Protein AF-A0AAV6VR42-F1 (afdb_monomer)

Mean predicted aligned error: 14.3 Å

Radius of gyration: 30.58 Å; Cα contacts (8 Å, |Δi|>4): 636; chains: 1; bounding box: 62×75×99 Å

pLDDT: mean 70.27, std 22.72, range [20.41, 97.19]

Structure (mmCIF, N/CA/C/O backbone):
data_AF-A0AAV6VR42-F1
#
_entry.id   AF-A0AAV6VR42-F1
#
loop_
_atom_site.group_PDB
_atom_site.id
_atom_site.type_symbol
_atom_site.label_atom_id
_atom_site.label_alt_id
_atom_site.label_comp_id
_atom_site.label_asym_id
_atom_site.label_entity_id
_atom_site.label_seq_id
_atom_site.pdbx_PDB_ins_code
_atom_site.Cartn_x
_atom_site.Cartn_y
_atom_site.Cartn_z
_atom_site.occupancy
_atom_site.B_iso_or_equiv
_atom_site.auth_seq_id
_atom_site.auth_comp_id
_atom_site.auth_asym_id
_atom_site.auth_atom_id
_atom_site.pdbx_PDB_model_num
ATOM 1 N N . MET A 1 1 ? 15.532 23.420 8.976 1.00 22.08 1 MET A N 1
ATOM 2 C CA . MET A 1 1 ? 14.669 24.475 8.404 1.00 22.08 1 MET A CA 1
ATOM 3 C C . MET A 1 1 ? 15.056 24.595 6.945 1.00 22.08 1 MET A C 1
ATOM 5 O O . MET A 1 1 ? 16.192 24.947 6.668 1.00 22.08 1 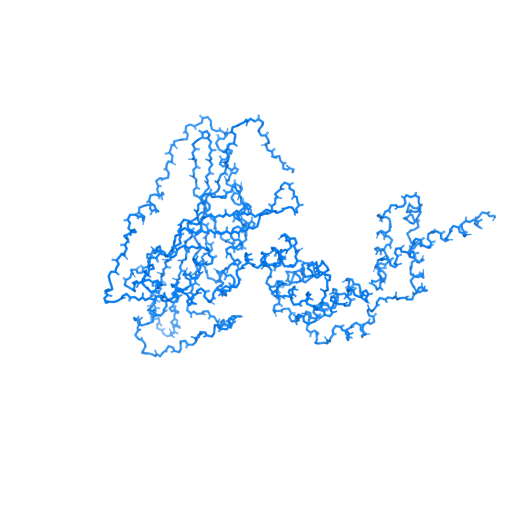MET A O 1
ATOM 9 N N . PHE A 1 2 ? 14.175 24.161 6.049 1.00 21.91 2 PHE A N 1
ATOM 10 C CA . PHE A 1 2 ? 14.411 24.140 4.610 1.00 21.91 2 PHE A CA 1
ATOM 11 C C . PHE A 1 2 ? 14.409 25.571 4.070 1.00 21.91 2 PHE A C 1
ATOM 13 O O . PHE A 1 2 ? 13.384 26.247 4.121 1.00 21.91 2 PHE A O 1
ATOM 20 N N . THR A 1 3 ? 15.538 26.043 3.555 1.00 20.41 3 THR A N 1
ATOM 21 C CA . THR A 1 3 ? 15.575 27.235 2.709 1.00 20.41 3 THR A CA 1
ATOM 22 C C . THR A 1 3 ? 15.358 26.796 1.273 1.00 20.41 3 THR A C 1
ATOM 24 O O . THR A 1 3 ? 16.278 26.413 0.557 1.00 20.41 3 THR A O 1
ATOM 27 N N . CYS A 1 4 ? 14.096 26.865 0.857 1.00 23.91 4 CYS A N 1
ATOM 28 C CA . CYS A 1 4 ? 13.748 27.007 -0.544 1.00 23.91 4 CYS A CA 1
ATOM 29 C C . CYS A 1 4 ? 14.442 28.286 -1.033 1.00 23.91 4 CYS A C 1
ATOM 31 O O . CYS A 1 4 ? 14.048 29.388 -0.641 1.00 23.91 4 CYS A O 1
ATOM 33 N N . ILE A 1 5 ? 15.506 28.166 -1.829 1.00 24.94 5 ILE A N 1
ATOM 34 C CA . ILE A 1 5 ? 16.073 29.325 -2.520 1.00 24.94 5 ILE A CA 1
ATOM 35 C C . ILE A 1 5 ? 15.048 29.717 -3.586 1.00 24.94 5 ILE A C 1
ATOM 37 O O . ILE A 1 5 ? 15.054 29.214 -4.705 1.00 24.94 5 ILE A O 1
ATOM 41 N N . LYS A 1 6 ? 14.121 30.604 -3.212 1.00 26.22 6 LYS A N 1
ATOM 42 C CA . LYS A 1 6 ? 13.418 31.454 -4.170 1.00 26.22 6 LYS A CA 1
ATOM 43 C C . LYS A 1 6 ? 14.480 32.349 -4.803 1.00 26.22 6 LYS A C 1
ATOM 45 O O . LYS A 1 6 ? 14.818 33.380 -4.227 1.00 26.22 6 LYS A O 1
ATOM 50 N N . SER A 1 7 ? 15.008 31.972 -5.967 1.00 25.03 7 SER A N 1
ATOM 51 C CA . SER A 1 7 ? 15.636 32.963 -6.834 1.00 25.03 7 SER A CA 1
ATOM 52 C C . SER A 1 7 ? 14.513 33.737 -7.522 1.00 25.03 7 SER A C 1
ATOM 54 O O . SER A 1 7 ? 13.727 33.237 -8.327 1.00 25.03 7 SER A O 1
ATOM 56 N N . THR A 1 8 ? 14.371 34.983 -7.099 1.00 24.19 8 THR A N 1
ATOM 57 C CA . THR A 1 8 ? 13.560 36.003 -7.748 1.00 24.19 8 THR A CA 1
ATOM 58 C C . THR A 1 8 ? 14.242 36.414 -9.046 1.00 24.19 8 THR A C 1
ATOM 60 O O . THR A 1 8 ? 14.829 37.480 -9.101 1.00 24.19 8 THR A O 1
ATOM 63 N N . GLU A 1 9 ? 14.202 35.580 -10.083 1.00 23.91 9 GLU A N 1
ATOM 64 C CA . GLU A 1 9 ? 14.607 35.973 -11.436 1.00 23.91 9 GLU A CA 1
ATOM 65 C C . GLU A 1 9 ? 13.957 35.050 -12.475 1.00 23.91 9 GLU A C 1
ATOM 67 O O . GLU A 1 9 ? 13.964 33.824 -12.370 1.00 23.91 9 GLU A O 1
ATOM 72 N N . ARG A 1 10 ? 13.320 35.663 -13.476 1.00 25.56 10 ARG A N 1
ATOM 73 C CA . ARG A 1 10 ? 12.327 35.083 -14.399 1.00 25.56 10 ARG A CA 1
ATOM 74 C C . ARG A 1 10 ? 12.845 34.005 -15.379 1.00 25.56 10 ARG A C 1
ATOM 76 O O . ARG A 1 10 ? 12.170 33.759 -16.378 1.00 25.56 10 ARG A O 1
ATOM 83 N N . HIS A 1 11 ? 13.974 33.331 -15.137 1.00 24.89 11 HIS A N 1
ATOM 84 C CA . HIS A 1 11 ? 14.598 32.410 -16.111 1.00 24.89 11 HIS A CA 1
ATOM 85 C C . HIS A 1 11 ? 15.021 31.012 -15.603 1.00 24.89 11 HIS A C 1
ATOM 87 O O . HIS A 1 11 ? 15.599 30.252 -16.375 1.00 24.89 11 HIS A O 1
ATOM 93 N N . CYS A 1 12 ? 14.671 30.584 -14.385 1.00 25.98 12 CYS A N 1
ATOM 94 C CA . CYS A 1 12 ? 14.913 29.193 -13.956 1.00 25.98 12 CYS A CA 1
ATOM 95 C C . CYS A 1 12 ? 13.842 28.227 -14.504 1.00 25.98 12 CYS A C 1
ATOM 97 O O . CYS A 1 12 ? 12.857 27.917 -13.831 1.00 25.98 12 CYS A O 1
ATOM 99 N N . ARG A 1 13 ? 14.012 27.762 -15.748 1.00 28.38 13 ARG A N 1
ATOM 100 C CA . ARG A 1 13 ? 13.203 26.682 -16.335 1.00 28.38 13 ARG A CA 1
ATOM 101 C C . ARG A 1 13 ? 13.806 25.315 -15.983 1.00 28.38 13 ARG A C 1
ATOM 103 O O . ARG A 1 13 ? 14.855 24.961 -16.497 1.00 28.38 13 ARG A O 1
ATOM 110 N N . SER A 1 14 ? 13.073 24.597 -15.125 1.00 30.45 14 SER A N 1
ATOM 111 C CA . SER A 1 14 ? 12.947 23.131 -15.007 1.00 30.45 14 SER A CA 1
ATOM 112 C C . SER A 1 14 ? 14.218 22.277 -14.854 1.00 30.45 14 SER A C 1
ATOM 114 O O . SER A 1 14 ? 14.965 22.052 -15.798 1.00 30.45 14 SER A O 1
ATOM 116 N N . TRP A 1 15 ? 14.368 21.713 -13.655 1.00 35.78 15 TRP A N 1
ATOM 117 C CA . TRP A 1 15 ? 15.291 20.632 -13.302 1.00 35.78 15 TRP A CA 1
ATOM 118 C C . TRP A 1 15 ? 14.622 19.285 -13.625 1.00 35.78 15 TRP A C 1
ATOM 120 O O . TRP A 1 15 ? 13.440 19.132 -13.307 1.00 35.78 15 TRP A O 1
ATOM 130 N N . TYR A 1 16 ? 15.339 18.338 -14.240 1.00 35.00 16 TYR A N 1
ATOM 131 C CA . TYR A 1 16 ? 14.797 17.028 -14.627 1.00 35.00 16 TYR A CA 1
ATOM 132 C C . TYR A 1 16 ? 15.715 15.889 -14.160 1.00 35.00 16 TYR A C 1
ATOM 134 O O . TYR A 1 16 ? 16.896 15.853 -14.476 1.00 35.00 16 TYR A O 1
ATOM 142 N N . CYS A 1 17 ? 15.164 14.933 -13.427 1.00 31.47 17 CYS A N 1
ATOM 143 C CA . CYS A 1 17 ? 15.765 13.648 -13.109 1.00 31.47 17 CYS A CA 1
ATOM 144 C C . CYS A 1 17 ? 15.428 12.650 -14.232 1.00 31.47 17 CYS A C 1
ATOM 146 O O . CYS A 1 17 ? 14.258 12.442 -14.551 1.00 31.47 17 CYS A O 1
ATOM 148 N N . ASN A 1 18 ? 16.441 12.016 -14.831 1.00 33.03 18 ASN A N 1
ATOM 149 C CA . ASN A 1 18 ? 16.253 10.933 -15.794 1.00 33.03 18 ASN A CA 1
ATOM 150 C C . ASN A 1 18 ? 16.586 9.590 -15.133 1.00 33.03 18 ASN A C 1
ATOM 152 O O . ASN A 1 18 ? 17.655 9.004 -15.303 1.00 33.03 18 ASN A O 1
ATOM 156 N N . ALA A 1 19 ? 15.669 9.090 -14.316 1.00 31.08 19 ALA A N 1
ATOM 157 C CA . ALA A 1 19 ? 15.825 7.759 -13.759 1.00 31.08 19 ALA A CA 1
ATOM 158 C C . ALA A 1 19 ? 15.628 6.709 -14.869 1.00 31.08 19 ALA A C 1
ATOM 160 O O . ALA A 1 19 ? 14.504 6.421 -15.269 1.00 31.08 19 ALA A O 1
ATOM 161 N N . ARG A 1 20 ? 16.715 6.133 -15.394 1.00 33.69 20 ARG A N 1
ATOM 162 C CA . ARG A 1 20 ? 16.640 4.968 -16.286 1.00 33.69 20 ARG A CA 1
ATOM 163 C C . ARG A 1 20 ? 16.769 3.709 -15.452 1.00 33.69 20 ARG A C 1
ATOM 165 O O . ARG A 1 20 ? 17.870 3.342 -15.083 1.00 33.69 20 ARG A O 1
ATOM 172 N N . PHE A 1 21 ? 15.658 3.041 -15.179 1.00 33.59 21 PHE A N 1
ATOM 173 C CA . PHE A 1 21 ? 15.623 1.917 -14.252 1.00 33.59 21 PHE A CA 1
ATOM 174 C C . PHE A 1 21 ? 16.080 0.610 -14.912 1.00 33.59 21 PHE A C 1
ATOM 176 O O . PHE A 1 21 ? 15.644 0.229 -15.998 1.00 33.59 21 PHE A O 1
ATOM 183 N N . PHE A 1 22 ? 16.919 -0.143 -14.210 1.00 32.97 22 PHE A N 1
ATOM 184 C CA . PHE A 1 22 ? 17.389 -1.460 -14.640 1.00 32.97 22 PHE A CA 1
ATOM 185 C C . PHE A 1 22 ? 16.984 -2.499 -13.601 1.00 32.97 22 PHE A C 1
ATOM 187 O O . PHE A 1 22 ? 17.795 -2.957 -12.815 1.00 32.97 22 PHE A O 1
ATOM 194 N N . THR A 1 23 ? 15.709 -2.864 -13.549 1.00 30.91 23 THR A N 1
ATOM 195 C CA . THR A 1 23 ? 15.240 -3.840 -12.559 1.00 30.91 23 THR A CA 1
ATOM 196 C C . THR A 1 23 ? 15.335 -5.257 -13.109 1.00 30.91 23 THR A C 1
ATOM 198 O O . THR A 1 23 ? 14.444 -5.727 -13.822 1.00 30.91 23 THR A O 1
ATOM 201 N N . SER A 1 24 ? 16.393 -5.976 -12.758 1.00 31.09 24 SER A N 1
ATOM 202 C CA . SER A 1 24 ? 16.492 -7.384 -13.105 1.00 31.09 24 SER A CA 1
ATOM 203 C C . SER A 1 24 ? 15.544 -8.254 -12.286 1.00 31.09 24 SER A C 1
ATOM 205 O O . SER A 1 24 ? 15.776 -8.464 -11.101 1.00 31.09 24 SER A O 1
ATOM 207 N N . TYR A 1 25 ? 14.491 -8.782 -12.916 1.00 36.62 25 TYR A N 1
ATOM 208 C CA . TYR A 1 25 ? 13.585 -9.736 -12.275 1.00 36.62 25 TYR A CA 1
ATOM 209 C C . TYR A 1 25 ? 14.102 -11.148 -12.430 1.00 36.62 25 TYR A C 1
ATOM 211 O O . TYR A 1 25 ? 13.883 -11.782 -13.465 1.00 36.62 25 TYR A O 1
ATOM 219 N N . VAL A 1 26 ? 14.696 -11.674 -11.365 1.00 36.19 26 VAL A N 1
ATOM 220 C CA . VAL A 1 26 ? 15.079 -13.077 -11.341 1.00 36.19 26 VAL A CA 1
ATOM 221 C C . VAL A 1 26 ? 13.835 -13.953 -11.287 1.00 36.19 26 VAL A C 1
ATOM 223 O O . VAL A 1 26 ? 13.264 -14.242 -10.239 1.00 36.19 26 VAL A O 1
ATOM 226 N N . LEU A 1 27 ? 13.419 -14.418 -12.453 1.00 39.59 27 LEU A N 1
ATOM 227 C CA . LEU A 1 27 ? 12.427 -15.464 -12.574 1.00 39.59 27 LEU A CA 1
ATOM 228 C C . LEU A 1 27 ? 13.140 -16.811 -12.365 1.00 39.59 27 LEU A C 1
ATOM 230 O O . LEU A 1 27 ? 13.602 -17.421 -13.317 1.00 39.59 27 LEU A O 1
ATOM 234 N N . SER A 1 28 ? 13.289 -17.266 -11.121 1.00 37.50 28 SER A N 1
ATOM 235 C CA . SER A 1 28 ? 13.931 -18.561 -10.837 1.00 37.50 28 SER A CA 1
ATOM 236 C C . SER A 1 28 ? 12.969 -19.735 -11.045 1.00 37.50 28 SER A C 1
ATOM 238 O O . SER A 1 28 ? 11.787 -19.659 -10.705 1.00 37.50 28 SER A O 1
ATOM 240 N N . SER A 1 29 ? 13.491 -20.844 -11.571 1.00 38.16 29 SER A N 1
ATOM 241 C CA . SER A 1 29 ? 12.796 -22.133 -11.706 1.00 38.16 29 SER A CA 1
ATOM 242 C C . SER A 1 29 ? 12.469 -22.802 -10.359 1.00 38.16 29 SER A C 1
ATOM 244 O O . SER A 1 29 ? 11.668 -23.734 -10.328 1.00 38.16 29 SER A O 1
ATOM 246 N N . ASP A 1 30 ? 13.051 -22.311 -9.260 1.00 36.12 30 ASP A N 1
ATOM 247 C CA . ASP A 1 30 ? 13.004 -22.910 -7.920 1.00 36.12 30 ASP A CA 1
ATOM 248 C C . ASP A 1 30 ? 12.096 -22.172 -6.916 1.00 36.12 30 ASP A C 1
ATOM 250 O O . ASP A 1 30 ? 12.151 -22.428 -5.710 1.00 36.12 30 ASP A O 1
ATOM 254 N N . ALA A 1 31 ? 11.236 -21.258 -7.373 1.00 31.09 31 ALA A N 1
ATOM 255 C CA . ALA A 1 31 ? 10.305 -20.580 -6.476 1.00 31.09 31 ALA A CA 1
ATOM 256 C C . ALA A 1 31 ? 9.353 -21.601 -5.798 1.00 31.09 31 ALA A C 1
ATOM 258 O O . ALA A 1 31 ? 8.662 -22.352 -6.497 1.00 31.09 31 ALA A O 1
ATOM 259 N N . PRO A 1 32 ? 9.288 -21.658 -4.448 1.00 25.95 32 PRO A N 1
ATOM 260 C CA . PRO A 1 32 ? 8.395 -22.573 -3.745 1.00 25.95 32 PRO A CA 1
ATOM 261 C C . PRO A 1 32 ? 6.956 -22.276 -4.159 1.00 25.95 32 PRO A C 1
ATOM 263 O O . PRO A 1 32 ? 6.614 -21.110 -4.326 1.00 25.95 32 PRO A O 1
ATOM 266 N N . LYS A 1 33 ? 6.148 -23.335 -4.330 1.00 28.25 33 LYS A N 1
ATOM 267 C CA . LYS A 1 33 ? 4.703 -23.320 -4.630 1.00 28.25 33 LYS A CA 1
ATOM 268 C C . LYS A 1 33 ? 4.051 -21.959 -4.343 1.00 28.25 33 LYS A C 1
ATOM 270 O O . LYS A 1 33 ? 3.590 -21.709 -3.233 1.00 28.25 33 LYS A O 1
ATOM 275 N N . PHE A 1 34 ? 3.993 -21.099 -5.354 1.00 30.25 34 PHE A N 1
ATOM 276 C CA . PHE A 1 34 ? 3.115 -19.944 -5.317 1.00 30.25 34 PHE A CA 1
ATOM 277 C C . PHE A 1 34 ? 1.706 -20.472 -5.585 1.00 30.25 34 PHE A C 1
ATOM 279 O O . PHE A 1 34 ? 1.311 -20.692 -6.731 1.00 30.25 34 PHE A O 1
ATOM 286 N N . GLU A 1 35 ? 0.950 -20.735 -4.519 1.00 26.55 35 GLU A N 1
ATOM 287 C CA . GLU A 1 35 ? -0.508 -20.706 -4.609 1.00 26.55 35 GLU A CA 1
ATOM 288 C C . GLU A 1 35 ? -0.898 -19.265 -4.954 1.00 26.55 35 GLU A C 1
ATOM 290 O O . GLU A 1 35 ? -1.000 -18.379 -4.109 1.00 26.55 35 GLU A O 1
ATOM 295 N N . ASN A 1 36 ? -1.002 -19.011 -6.255 1.00 32.31 36 ASN A N 1
ATOM 296 C CA . ASN A 1 36 ? -1.380 -17.725 -6.806 1.00 32.31 36 ASN A CA 1
ATOM 297 C C . ASN A 1 36 ? -2.789 -17.350 -6.331 1.00 32.31 36 ASN A C 1
ATOM 299 O O . ASN A 1 36 ? -3.751 -18.065 -6.617 1.00 32.31 36 ASN A O 1
ATOM 303 N N . ARG A 1 37 ? -2.938 -16.164 -5.724 1.00 28.77 37 ARG A N 1
ATOM 304 C CA . ARG A 1 37 ? -4.239 -15.558 -5.366 1.00 28.77 37 ARG A CA 1
ATOM 305 C C . ARG A 1 37 ? -5.185 -15.331 -6.564 1.00 28.77 37 ARG A C 1
ATOM 307 O O . ARG A 1 37 ? -6.329 -14.942 -6.367 1.00 28.77 37 ARG A O 1
ATOM 314 N N . VAL A 1 38 ? -4.740 -15.593 -7.797 1.00 27.22 38 VAL A N 1
ATOM 315 C CA . VAL A 1 38 ? -5.518 -15.444 -9.045 1.00 27.22 38 VAL A CA 1
ATOM 316 C C . VAL A 1 38 ? -5.803 -16.800 -9.723 1.00 27.22 38 VAL A C 1
ATOM 318 O O . VAL A 1 38 ? -6.138 -16.856 -10.900 1.00 27.22 38 VAL A O 1
ATOM 321 N N . GLY A 1 39 ? -5.676 -17.936 -9.024 1.00 23.72 39 GLY A N 1
ATOM 322 C CA . GLY A 1 39 ? -6.048 -19.237 -9.610 1.00 23.72 39 GLY A CA 1
ATOM 323 C C . GLY A 1 39 ? -5.174 -19.655 -10.802 1.00 23.72 39 GLY A C 1
ATOM 324 O O . GLY A 1 39 ? -5.578 -20.456 -11.641 1.00 23.72 39 GLY A O 1
ATOM 325 N N . LEU A 1 40 ? -3.949 -19.133 -10.875 1.00 26.34 40 LEU A N 1
ATOM 326 C CA . LEU A 1 40 ? -2.899 -19.663 -11.737 1.00 26.34 40 LEU A CA 1
ATOM 327 C C . LEU A 1 40 ? -2.321 -20.919 -11.072 1.00 26.34 40 LEU A C 1
ATOM 329 O O . LEU A 1 40 ? -1.241 -20.882 -10.483 1.00 26.34 40 LEU A O 1
ATOM 333 N N . THR A 1 41 ? -3.030 -22.044 -11.161 1.00 22.17 41 THR A N 1
ATOM 334 C CA . THR A 1 41 ? -2.394 -23.361 -11.033 1.00 22.17 41 THR A CA 1
ATOM 335 C C . THR A 1 41 ? -1.500 -23.562 -12.246 1.00 22.17 41 THR A C 1
ATOM 337 O O . THR A 1 41 ? -1.956 -23.939 -13.324 1.00 22.17 41 THR A O 1
ATOM 340 N N . VAL A 1 42 ? -0.212 -23.286 -12.073 1.00 28.81 42 VAL A N 1
ATOM 341 C CA . VAL A 1 42 ? 0.833 -23.680 -13.014 1.00 28.81 42 VAL A CA 1
ATOM 342 C C . VAL A 1 42 ? 1.641 -24.755 -12.307 1.00 28.81 42 VAL A C 1
ATOM 344 O O . VAL A 1 42 ? 2.127 -24.541 -11.201 1.00 28.81 42 VAL A O 1
ATOM 347 N N . HIS A 1 43 ? 1.703 -25.946 -12.898 1.00 25.28 43 HIS A N 1
ATOM 348 C CA . HIS A 1 43 ? 2.355 -27.118 -12.321 1.00 25.28 43 HIS A CA 1
ATOM 349 C C . HIS A 1 43 ? 3.828 -26.829 -11.976 1.00 25.28 43 HIS A C 1
ATOM 351 O O . HIS A 1 43 ? 4.702 -26.922 -12.831 1.00 25.28 43 HIS A O 1
ATOM 357 N N . THR A 1 44 ? 4.110 -26.518 -10.710 1.00 27.59 44 THR A N 1
ATOM 358 C CA . THR A 1 44 ? 5.463 -26.289 -10.164 1.00 27.59 44 THR A CA 1
ATOM 359 C C . THR A 1 44 ? 6.165 -27.576 -9.730 1.00 27.59 44 THR A C 1
ATOM 361 O O . THR A 1 44 ? 7.193 -27.543 -9.069 1.00 27.59 44 THR A O 1
ATOM 364 N N . GLN A 1 45 ? 5.666 -28.737 -10.152 1.00 28.36 45 GLN A N 1
ATOM 365 C CA . GLN A 1 45 ? 6.478 -29.947 -10.201 1.00 28.36 45 GLN A CA 1
ATOM 366 C C . GLN A 1 45 ? 6.805 -30.241 -11.657 1.00 28.36 45 GLN A C 1
ATOM 368 O O . GLN A 1 45 ? 6.175 -31.078 -12.304 1.00 28.36 45 GLN A O 1
ATOM 373 N N . LEU A 1 46 ? 7.854 -29.598 -12.167 1.00 32.59 46 LEU A N 1
ATOM 374 C CA . LEU A 1 46 ? 8.704 -30.309 -13.110 1.00 32.59 46 LEU A CA 1
ATOM 375 C C . LEU A 1 46 ? 9.347 -31.438 -12.296 1.00 32.59 46 LEU A C 1
ATOM 377 O O . LEU A 1 46 ? 10.427 -31.282 -11.743 1.00 32.59 46 LEU A O 1
ATOM 381 N N . ASN A 1 47 ? 8.645 -32.570 -12.169 1.00 31.16 47 ASN A N 1
ATOM 382 C CA . ASN A 1 47 ? 9.290 -33.850 -11.909 1.00 31.16 47 ASN A CA 1
ATOM 383 C C . ASN A 1 47 ? 10.273 -34.010 -13.059 1.00 31.16 47 ASN A C 1
ATOM 385 O O . ASN A 1 47 ? 9.843 -34.398 -14.139 1.00 31.16 47 ASN A O 1
ATOM 389 N N . ILE A 1 48 ? 11.531 -33.602 -12.867 1.00 38.56 48 ILE A N 1
ATOM 390 C CA . ILE A 1 48 ? 12.578 -33.681 -13.881 1.00 38.56 48 ILE A CA 1
ATOM 391 C C . ILE A 1 48 ? 12.784 -35.176 -14.130 1.00 38.56 48 ILE A C 1
ATOM 393 O O . ILE A 1 48 ? 13.410 -35.853 -13.308 1.00 38.56 48 ILE A O 1
ATOM 397 N N . PRO A 1 49 ? 12.235 -35.754 -15.212 1.00 34.78 49 PRO A N 1
ATOM 398 C CA . PRO A 1 49 ? 12.535 -37.130 -15.538 1.00 34.78 49 PRO A CA 1
ATOM 399 C C . PRO A 1 49 ? 14.001 -37.125 -15.968 1.00 34.78 49 PRO A C 1
ATOM 401 O O . PRO A 1 49 ? 14.429 -36.216 -16.680 1.00 34.78 49 PRO A O 1
ATOM 404 N N . LYS A 1 50 ? 14.773 -38.152 -15.608 1.00 42.41 50 LYS A N 1
ATOM 405 C CA . LYS A 1 50 ? 16.203 -38.292 -15.964 1.00 42.41 50 LYS A CA 1
ATOM 406 C C . LYS A 1 50 ? 16.504 -38.268 -17.486 1.00 42.41 50 LYS A C 1
ATOM 408 O O . LYS A 1 50 ? 17.644 -38.467 -17.883 1.00 42.41 50 LYS A O 1
ATOM 413 N N . LYS A 1 51 ? 15.496 -38.053 -18.342 1.00 38.94 51 LYS A N 1
ATOM 414 C CA . LYS A 1 51 ? 15.564 -37.942 -19.805 1.00 38.94 51 LYS A CA 1
ATOM 415 C C . LYS A 1 51 ? 14.581 -36.882 -20.342 1.00 38.94 51 LYS A C 1
ATOM 417 O O . LYS A 1 51 ? 13.688 -37.223 -21.114 1.00 38.94 51 LYS A O 1
ATOM 422 N N . LEU A 1 52 ? 14.700 -35.612 -19.946 1.00 46.22 52 LEU A N 1
ATOM 423 C CA . LEU A 1 52 ? 14.107 -34.519 -20.733 1.00 46.22 52 LEU A CA 1
ATOM 424 C C . LEU A 1 52 ? 15.189 -33.844 -21.580 1.00 46.22 52 LEU A C 1
ATOM 426 O O . LEU A 1 52 ? 16.257 -33.514 -21.076 1.00 46.22 52 LEU A O 1
ATOM 430 N N . ASP A 1 53 ? 14.892 -33.641 -22.863 1.00 58.72 53 ASP A N 1
ATOM 431 C CA . ASP A 1 53 ? 15.721 -32.881 -23.798 1.00 58.72 53 ASP A CA 1
ATOM 432 C C . ASP A 1 53 ? 15.908 -31.441 -23.278 1.00 58.72 53 ASP A C 1
ATOM 434 O O . ASP A 1 53 ? 14.931 -30.693 -23.133 1.00 58.72 53 ASP A O 1
ATOM 438 N N . LEU A 1 54 ? 17.157 -31.053 -22.986 1.00 59.06 54 LEU A N 1
ATOM 439 C CA . LEU A 1 54 ? 17.541 -29.713 -22.512 1.00 59.06 54 LEU A CA 1
ATOM 440 C C . LEU A 1 54 ? 16.973 -28.613 -23.417 1.00 59.06 54 LEU A C 1
ATOM 442 O O . LEU A 1 54 ? 16.538 -27.564 -22.933 1.00 59.06 54 LEU A O 1
ATOM 446 N N . LYS A 1 55 ? 16.873 -28.883 -24.723 1.00 62.44 55 LYS A N 1
ATOM 447 C CA . LYS A 1 55 ? 16.296 -27.962 -25.704 1.00 62.44 55 LYS A CA 1
ATOM 448 C C . LYS A 1 55 ? 14.814 -27.697 -25.435 1.00 62.44 55 LYS A C 1
ATOM 450 O O . LYS A 1 55 ? 14.363 -26.559 -25.536 1.00 62.44 55 LYS A O 1
ATOM 455 N N . SER A 1 56 ? 14.047 -28.716 -25.047 1.00 63.22 56 SER A N 1
ATOM 456 C CA . SER A 1 56 ? 12.632 -28.547 -24.694 1.00 63.22 56 SER A CA 1
ATOM 457 C C . SER A 1 56 ? 12.442 -27.807 -23.367 1.00 63.22 56 SER A C 1
ATOM 459 O O . SER A 1 56 ? 11.435 -27.112 -23.220 1.00 63.22 56 SER A O 1
ATOM 461 N N . MET A 1 57 ? 13.362 -27.954 -22.410 1.00 62.75 57 MET A N 1
ATOM 462 C CA . MET A 1 57 ? 13.320 -27.234 -21.130 1.00 62.75 57 MET A CA 1
ATOM 463 C C . MET A 1 57 ? 13.600 -25.746 -21.317 1.00 62.75 57 MET A C 1
ATOM 465 O O . MET A 1 57 ? 12.783 -24.924 -20.899 1.00 62.75 57 MET A O 1
ATOM 469 N N . ARG A 1 58 ? 14.684 -25.399 -22.026 1.00 65.38 58 ARG A N 1
ATOM 470 C CA . ARG A 1 58 ? 15.024 -24.004 -22.359 1.00 65.38 58 ARG A CA 1
ATOM 471 C C . ARG A 1 58 ? 13.862 -23.300 -23.056 1.00 65.38 58 ARG A C 1
ATOM 473 O O . ARG A 1 58 ? 13.463 -22.214 -22.652 1.00 65.38 58 ARG A O 1
ATOM 480 N N . LYS A 1 59 ? 13.198 -23.983 -23.998 1.00 67.56 59 LYS A N 1
ATOM 481 C CA . LYS A 1 59 ? 12.012 -23.438 -24.676 1.00 67.56 59 LYS A CA 1
ATOM 482 C C . LYS A 1 59 ? 10.836 -23.121 -23.739 1.00 67.56 59 LYS A C 1
ATOM 484 O O . LYS A 1 59 ? 10.114 -22.146 -23.948 1.00 67.56 59 LYS A O 1
ATOM 489 N N . LYS A 1 60 ? 10.592 -23.940 -22.715 1.00 67.38 60 LYS A N 1
ATOM 490 C CA . LYS A 1 60 ? 9.515 -23.672 -21.745 1.00 67.38 60 LYS A CA 1
ATOM 491 C C . LYS A 1 60 ? 9.868 -22.502 -20.827 1.00 67.38 60 LYS A C 1
ATOM 493 O O . LYS A 1 60 ? 9.010 -21.665 -20.570 1.00 67.38 60 LYS A O 1
ATOM 498 N N . ILE A 1 61 ? 11.124 -22.428 -20.393 1.00 66.62 61 ILE A N 1
ATOM 499 C CA . ILE A 1 61 ? 11.638 -21.359 -19.529 1.00 66.62 61 ILE A CA 1
ATOM 500 C C . ILE A 1 61 ? 11.607 -20.008 -20.255 1.00 66.62 61 ILE A C 1
ATOM 502 O O . ILE A 1 61 ? 11.039 -19.050 -19.740 1.00 66.62 61 ILE A O 1
ATOM 506 N N . GLN A 1 62 ? 12.116 -19.939 -21.488 1.00 70.19 62 GLN A N 1
ATOM 507 C CA . GLN A 1 62 ? 12.077 -18.706 -22.279 1.00 70.19 62 GLN A CA 1
ATOM 508 C C . GLN A 1 62 ? 10.646 -18.235 -22.536 1.00 70.19 62 GLN A C 1
ATOM 510 O O . GLN A 1 62 ? 10.369 -17.043 -22.441 1.00 70.19 62 GLN A O 1
ATOM 515 N N . LYS A 1 63 ? 9.720 -19.168 -22.811 1.00 73.44 63 LYS A N 1
ATOM 516 C CA . LYS A 1 63 ? 8.297 -18.836 -22.958 1.00 73.44 63 LYS A CA 1
ATOM 517 C C . LYS A 1 63 ? 7.760 -18.151 -21.703 1.00 73.44 63 LYS A C 1
ATOM 519 O O . LYS A 1 63 ? 7.108 -17.121 -21.805 1.00 73.44 63 LYS A O 1
ATOM 524 N N . TYR A 1 64 ? 8.058 -18.715 -20.535 1.00 73.50 64 TYR A N 1
ATOM 525 C CA . TYR A 1 64 ? 7.624 -18.178 -19.250 1.00 73.50 64 TYR A CA 1
ATOM 526 C C . TYR A 1 64 ? 8.168 -16.762 -18.997 1.00 73.50 64 TYR A C 1
ATOM 528 O O . TYR A 1 64 ? 7.408 -15.868 -18.628 1.00 73.50 64 TYR A O 1
ATOM 536 N N . TYR A 1 65 ? 9.456 -16.524 -19.259 1.00 72.75 65 TYR A N 1
ATOM 537 C CA . TYR A 1 65 ? 10.061 -15.193 -19.109 1.00 72.75 65 TYR A CA 1
ATOM 538 C C . TYR A 1 65 ? 9.471 -14.164 -20.057 1.00 72.75 65 TYR A C 1
ATOM 540 O O . TYR A 1 65 ? 9.268 -13.010 -19.682 1.00 72.75 65 TYR A O 1
ATOM 548 N N . LEU A 1 66 ? 9.164 -14.590 -21.276 1.00 75.44 66 LEU A N 1
ATOM 549 C CA . LEU A 1 66 ? 8.566 -13.722 -22.265 1.00 75.44 66 LEU A CA 1
ATOM 550 C C . LEU A 1 66 ? 7.114 -13.373 -21.917 1.00 75.44 66 LEU A C 1
ATOM 552 O O . LEU A 1 66 ? 6.737 -12.209 -22.011 1.00 75.44 66 LEU A O 1
ATOM 556 N N . GLU A 1 67 ? 6.323 -14.339 -21.442 1.00 77.56 67 GLU A N 1
ATOM 557 C CA . GLU A 1 67 ? 4.977 -14.082 -20.912 1.00 77.56 67 GLU A CA 1
ATOM 558 C C . GLU A 1 67 ? 5.024 -13.073 -19.754 1.00 77.56 67 GLU A C 1
ATOM 560 O O . GLU A 1 67 ? 4.251 -12.115 -19.746 1.00 77.56 67 GLU A O 1
ATOM 565 N N . ALA A 1 68 ? 5.968 -13.229 -18.819 1.00 75.19 68 ALA A N 1
ATOM 566 C CA . ALA A 1 68 ? 6.157 -12.295 -17.709 1.00 75.19 68 ALA A CA 1
ATOM 567 C C . ALA A 1 68 ? 6.575 -10.888 -18.181 1.00 75.19 68 ALA A C 1
ATOM 569 O O . ALA A 1 68 ? 6.027 -9.891 -17.709 1.00 75.19 68 ALA A O 1
ATOM 570 N N . GLY A 1 69 ? 7.497 -10.791 -19.143 1.00 76.56 69 GLY A N 1
ATOM 571 C CA . GLY A 1 69 ? 7.919 -9.514 -19.726 1.00 76.56 69 GLY A CA 1
ATOM 572 C C . GLY A 1 69 ? 6.788 -8.795 -20.468 1.00 76.56 69 GLY A C 1
ATOM 573 O O . GLY A 1 69 ? 6.632 -7.583 -20.329 1.00 76.56 69 GLY A O 1
ATOM 574 N N . ILE A 1 70 ? 5.953 -9.534 -21.203 1.00 81.75 70 ILE A N 1
ATOM 575 C CA . ILE A 1 70 ? 4.773 -8.978 -21.882 1.00 81.75 70 ILE A CA 1
ATOM 576 C C . ILE A 1 70 ? 3.726 -8.513 -20.865 1.00 81.75 70 ILE A C 1
ATOM 578 O O . ILE A 1 70 ? 3.150 -7.441 -21.040 1.00 81.75 70 ILE A O 1
ATOM 582 N N . LE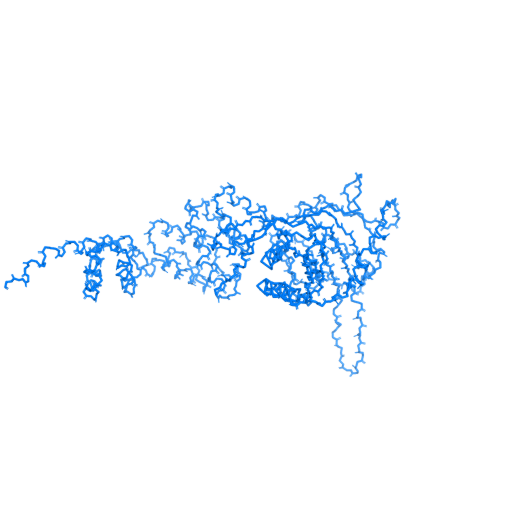U A 1 71 ? 3.492 -9.266 -19.788 1.00 82.31 71 LEU A N 1
ATOM 583 C CA . LEU A 1 71 ? 2.598 -8.833 -18.708 1.00 82.31 71 LEU A CA 1
ATOM 584 C C . LEU A 1 71 ? 3.089 -7.533 -18.061 1.00 82.31 71 LEU A C 1
ATOM 586 O O . LEU A 1 71 ? 2.288 -6.623 -17.858 1.00 82.31 71 LEU A O 1
ATOM 590 N N . ALA A 1 72 ? 4.395 -7.410 -17.809 1.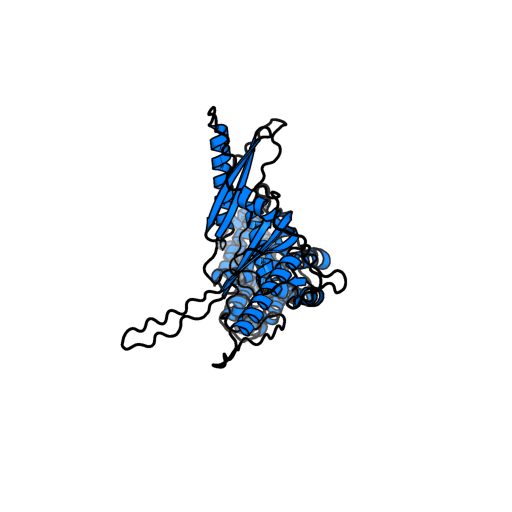00 81.88 72 ALA A N 1
ATOM 591 C CA . ALA A 1 72 ? 4.999 -6.178 -17.309 1.00 81.88 72 ALA A CA 1
ATOM 592 C C . ALA A 1 72 ? 4.808 -5.003 -18.285 1.00 81.88 72 ALA A C 1
ATOM 594 O O . ALA A 1 72 ? 4.424 -3.911 -17.867 1.00 81.88 72 ALA A O 1
ATOM 595 N N . ALA A 1 73 ? 5.016 -5.234 -19.585 1.00 85.50 73 ALA A N 1
ATOM 596 C CA . ALA A 1 73 ? 4.792 -4.231 -20.625 1.00 85.50 73 ALA A CA 1
ATOM 597 C C . ALA A 1 73 ? 3.332 -3.757 -20.657 1.00 85.50 73 ALA A C 1
ATOM 599 O O . ALA A 1 73 ? 3.069 -2.555 -20.665 1.00 85.50 73 ALA A O 1
ATOM 600 N N . LEU A 1 74 ? 2.379 -4.690 -20.621 1.00 88.06 74 LEU A N 1
ATOM 601 C CA . LEU A 1 74 ? 0.952 -4.373 -20.585 1.00 88.06 74 LEU A CA 1
ATOM 602 C C . LEU A 1 74 ? 0.566 -3.606 -19.315 1.00 88.06 74 LEU A C 1
ATOM 604 O O . LEU A 1 74 ? -0.221 -2.667 -19.390 1.00 88.06 74 LEU A O 1
ATOM 608 N N . ALA A 1 75 ? 1.136 -3.970 -18.164 1.00 87.50 75 ALA A N 1
ATOM 609 C CA . ALA A 1 75 ? 0.905 -3.279 -16.896 1.00 87.50 75 ALA A CA 1
ATOM 610 C C . ALA A 1 75 ? 1.416 -1.832 -16.900 1.00 87.50 75 ALA A C 1
ATOM 612 O O . ALA A 1 75 ? 0.836 -0.975 -16.243 1.00 87.50 75 ALA A O 1
ATOM 613 N N . CYS A 1 76 ? 2.480 -1.564 -17.661 1.00 86.94 76 CYS A N 1
ATOM 614 C CA . CYS A 1 76 ? 3.054 -0.232 -17.858 1.00 86.94 76 CYS A CA 1
ATOM 615 C C . CYS A 1 76 ? 2.459 0.489 -19.084 1.00 86.94 76 CYS A C 1
ATOM 617 O O . CYS A 1 76 ? 3.108 1.366 -19.660 1.00 86.94 76 CYS A O 1
ATOM 619 N N . ASN A 1 77 ? 1.271 0.073 -19.542 1.00 90.81 77 ASN A N 1
ATOM 620 C CA . ASN A 1 77 ? 0.557 0.641 -20.689 1.00 90.81 77 ASN A CA 1
ATOM 621 C C . ASN A 1 77 ? 1.403 0.737 -21.977 1.00 90.81 77 ASN A C 1
ATOM 623 O O . ASN A 1 77 ? 1.233 1.662 -22.770 1.00 90.81 77 ASN A O 1
ATOM 627 N N . CYS A 1 78 ? 2.346 -0.187 -22.182 1.00 87.81 78 CYS A N 1
ATOM 628 C CA . CYS A 1 78 ? 3.259 -0.152 -23.323 1.00 87.81 78 CYS A CA 1
ATOM 629 C C . CYS A 1 78 ? 2.634 -0.738 -24.590 1.00 87.81 78 CYS A C 1
ATOM 631 O O . CYS A 1 78 ? 1.830 -1.673 -24.549 1.00 87.81 78 CYS A O 1
ATOM 633 N N . SER A 1 79 ? 3.116 -0.264 -25.736 1.00 87.44 79 SER A N 1
ATOM 634 C CA . SER A 1 79 ? 2.903 -0.914 -27.028 1.00 87.44 79 SER A CA 1
ATOM 635 C C . SER A 1 79 ? 3.877 -2.083 -27.169 1.00 87.44 79 SER A C 1
ATOM 637 O O . SER A 1 79 ? 5.093 -1.896 -27.154 1.00 87.44 79 SER A O 1
ATOM 639 N N . ILE A 1 80 ? 3.358 -3.305 -27.279 1.00 85.88 80 ILE A N 1
ATOM 640 C CA . ILE A 1 80 ? 4.197 -4.496 -27.465 1.00 85.88 80 ILE A CA 1
ATOM 641 C C . ILE A 1 80 ? 4.789 -4.457 -28.887 1.00 85.88 80 ILE A C 1
ATOM 643 O O . ILE A 1 80 ? 4.087 -4.132 -29.844 1.00 85.88 80 ILE A O 1
ATOM 647 N N . ASN A 1 81 ? 6.079 -4.763 -29.032 1.00 79.12 81 ASN A N 1
ATOM 648 C CA . ASN A 1 81 ? 6.746 -4.819 -30.339 1.00 79.12 81 ASN A CA 1
ATOM 649 C C . ASN A 1 81 ? 6.440 -6.158 -31.046 1.00 79.12 81 ASN A C 1
ATOM 651 O O . ASN A 1 81 ? 5.929 -7.074 -30.418 1.00 79.12 81 ASN A O 1
ATOM 655 N N . ASN A 1 82 ? 6.766 -6.323 -32.332 1.00 71.50 82 ASN A N 1
ATOM 656 C CA . ASN A 1 82 ? 6.668 -7.614 -33.050 1.00 71.50 82 ASN A CA 1
ATOM 657 C C . ASN A 1 82 ? 5.296 -8.322 -32.957 1.00 71.50 82 ASN A C 1
ATOM 659 O O . ASN A 1 82 ? 5.219 -9.554 -32.919 1.00 71.50 82 ASN A O 1
ATOM 663 N N . ILE A 1 83 ? 4.205 -7.554 -32.905 1.00 63.25 83 ILE A N 1
ATOM 664 C CA . ILE A 1 83 ? 2.848 -8.104 -32.927 1.00 63.25 83 ILE A CA 1
ATOM 665 C C . ILE A 1 83 ? 2.500 -8.497 -34.366 1.00 63.25 83 ILE A C 1
ATOM 667 O O . ILE A 1 83 ? 2.612 -7.689 -35.284 1.00 63.25 83 ILE A O 1
ATOM 671 N N . SER A 1 84 ? 2.028 -9.724 -34.565 1.00 51.78 84 SER A N 1
ATOM 672 C CA . SER A 1 84 ? 1.383 -10.151 -35.803 1.00 51.78 84 SER A CA 1
ATOM 673 C C . SER A 1 84 ? 0.116 -9.324 -36.037 1.00 51.78 84 SER A C 1
ATOM 675 O O . SER A 1 84 ? -0.835 -9.415 -35.264 1.00 51.78 84 SER A O 1
ATOM 677 N N . GLU A 1 85 ? 0.058 -8.546 -37.117 1.00 54.75 85 GLU A N 1
ATOM 678 C CA . GLU A 1 85 ? -1.123 -7.730 -37.446 1.00 54.75 85 GLU A CA 1
ATOM 679 C C . GLU A 1 85 ? -2.372 -8.576 -37.746 1.00 54.75 85 GLU A C 1
ATOM 681 O O . GLU A 1 85 ? -3.500 -8.132 -37.527 1.00 54.75 85 GLU A O 1
ATOM 686 N N . THR A 1 86 ? -2.181 -9.814 -38.207 1.00 42.62 86 THR A N 1
ATOM 687 C CA . THR A 1 86 ? -3.260 -10.719 -38.622 1.00 42.62 86 THR A CA 1
ATOM 688 C C . THR A 1 86 ? -3.879 -11.493 -37.460 1.00 42.62 86 THR A C 1
ATOM 690 O O . THR A 1 86 ? -5.089 -11.715 -37.460 1.00 42.62 86 THR A O 1
ATOM 693 N N . VAL A 1 87 ? -3.079 -11.888 -36.462 1.00 50.53 87 VAL A N 1
ATOM 694 C CA . VAL A 1 87 ? -3.529 -12.735 -35.334 1.00 50.53 87 VAL A CA 1
ATOM 695 C C . VAL A 1 87 ? -3.467 -12.003 -33.984 1.00 50.53 87 VAL A C 1
ATOM 697 O O . VAL A 1 87 ? -4.062 -12.451 -33.009 1.00 50.53 87 VAL A O 1
ATOM 700 N N . LYS A 1 88 ? -2.821 -10.829 -33.926 1.00 57.00 88 LYS A N 1
ATOM 701 C CA . LYS A 1 88 ? -2.519 -10.066 -32.698 1.00 57.00 88 LYS A CA 1
ATOM 702 C C . LYS A 1 88 ? -1.713 -10.859 -31.663 1.00 57.00 88 LYS A C 1
ATOM 704 O O . LYS A 1 88 ? -1.843 -10.637 -30.459 1.00 57.00 88 LYS A O 1
ATOM 709 N N . ASP A 1 89 ? -0.859 -11.757 -32.136 1.00 57.66 89 ASP A N 1
ATOM 710 C CA . ASP A 1 89 ? 0.068 -12.511 -31.298 1.00 57.66 89 ASP A CA 1
ATOM 711 C C . ASP A 1 89 ? 1.461 -11.867 -31.293 1.00 57.66 89 ASP A C 1
ATOM 713 O O . ASP A 1 89 ? 1.888 -11.297 -32.294 1.00 57.66 89 ASP A O 1
ATOM 717 N N . PHE A 1 90 ? 2.200 -11.988 -30.191 1.00 58.22 90 PHE A N 1
ATOM 718 C CA . PHE A 1 90 ? 3.606 -11.590 -30.130 1.00 58.22 90 PHE A CA 1
ATOM 719 C C . PHE A 1 90 ? 4.491 -12.656 -30.776 1.00 58.22 90 PHE A C 1
ATOM 721 O O . PHE A 1 90 ? 4.494 -13.808 -30.329 1.00 58.22 90 PHE A O 1
ATOM 728 N N . ASN A 1 91 ? 5.260 -12.261 -31.788 1.00 57.97 91 ASN A N 1
ATOM 729 C CA . ASN A 1 91 ? 6.180 -13.137 -32.499 1.00 57.97 91 ASN A CA 1
ATOM 730 C C . ASN A 1 91 ? 7.581 -13.082 -31.885 1.00 57.97 91 ASN A C 1
ATOM 732 O O . ASN A 1 91 ? 8.172 -12.008 -31.748 1.00 57.97 91 ASN A O 1
ATOM 736 N N . TYR A 1 92 ? 8.150 -14.250 -31.582 1.00 64.25 92 TYR A N 1
ATOM 737 C CA . TYR A 1 92 ? 9.487 -14.344 -31.000 1.00 64.25 92 TYR A CA 1
ATOM 738 C C . TYR A 1 92 ? 10.292 -15.529 -31.526 1.00 64.25 92 TYR A C 1
ATOM 740 O O . TYR A 1 92 ? 9.743 -16.545 -31.962 1.00 64.25 92 TYR A O 1
ATOM 748 N N . ASP A 1 93 ? 11.613 -15.368 -31.473 1.00 62.53 93 ASP A N 1
ATOM 749 C CA . ASP A 1 93 ? 12.581 -16.360 -31.924 1.00 62.53 93 ASP A CA 1
ATOM 750 C C . ASP A 1 93 ? 13.282 -17.004 -30.720 1.00 62.53 93 ASP A C 1
ATOM 752 O O . ASP A 1 93 ? 13.892 -16.327 -29.891 1.00 62.53 93 ASP A O 1
ATOM 756 N N . TYR A 1 94 ? 13.199 -18.332 -30.636 1.00 57.69 94 TYR A N 1
ATOM 757 C CA . TYR A 1 94 ? 13.893 -19.131 -29.623 1.00 57.69 94 TYR A CA 1
ATOM 758 C C . TYR A 1 94 ? 15.402 -19.230 -29.855 1.00 57.69 94 TYR A C 1
ATOM 760 O O . TYR A 1 94 ? 16.118 -19.678 -28.964 1.00 57.69 94 TYR A O 1
ATOM 768 N N . ASN A 1 95 ? 15.887 -18.871 -31.045 1.00 53.31 95 ASN A N 1
ATOM 769 C CA . ASN A 1 95 ? 17.300 -18.964 -31.403 1.00 53.31 95 ASN A CA 1
ATOM 770 C C . ASN A 1 95 ? 18.090 -17.691 -31.063 1.00 53.31 95 ASN A C 1
ATOM 772 O O . ASN A 1 95 ? 19.269 -17.608 -31.408 1.00 53.31 95 ASN A O 1
ATOM 776 N N . GLN A 1 96 ? 17.470 -16.699 -30.409 1.00 57.72 96 GLN A N 1
ATOM 777 C CA . GLN A 1 96 ? 18.195 -15.517 -29.948 1.00 57.72 96 GLN A CA 1
ATOM 778 C C . GLN A 1 96 ? 19.276 -15.903 -28.939 1.00 57.72 96 GLN A C 1
ATOM 780 O O . GLN A 1 96 ? 19.039 -16.684 -28.015 1.00 57.72 96 GLN A O 1
ATOM 785 N N . SER A 1 97 ? 20.469 -15.348 -29.153 1.00 52.56 97 SER A N 1
ATOM 786 C CA . SER A 1 97 ? 21.663 -15.626 -28.363 1.00 52.56 97 SER A CA 1
ATOM 787 C C . SER A 1 97 ? 21.449 -15.288 -26.891 1.00 52.56 97 SER A C 1
ATOM 789 O O . SER A 1 97 ? 21.056 -14.165 -26.561 1.00 52.56 97 SER A O 1
ATOM 791 N N . ASP A 1 98 ? 21.772 -16.250 -26.029 1.00 58.41 98 ASP A N 1
ATOM 792 C CA . ASP A 1 98 ? 21.803 -16.089 -24.578 1.00 58.41 98 ASP A CA 1
ATOM 793 C C . ASP A 1 98 ? 22.572 -14.819 -24.181 1.00 58.41 98 ASP A C 1
ATOM 795 O O . ASP A 1 98 ? 23.641 -14.515 -24.716 1.00 58.41 98 ASP A O 1
ATOM 799 N N . GLY A 1 99 ? 22.020 -14.054 -23.237 1.00 58.22 99 GLY A N 1
ATOM 800 C CA . GLY A 1 99 ? 22.702 -12.902 -22.652 1.00 58.22 99 GLY A CA 1
ATOM 801 C C . GLY A 1 99 ? 22.543 -11.552 -23.370 1.00 58.22 99 GLY A C 1
ATOM 802 O O . GLY A 1 99 ? 23.088 -10.562 -22.868 1.00 58.22 99 GLY A O 1
ATOM 803 N N . GLN A 1 100 ? 21.784 -11.453 -24.468 1.00 65.06 100 GLN A N 1
ATOM 804 C CA . GLN A 1 100 ? 21.453 -10.165 -25.105 1.00 65.06 100 GLN A CA 1
ATOM 805 C C . GLN A 1 100 ? 20.107 -9.596 -24.622 1.00 65.06 100 GLN A C 1
ATOM 807 O O . GLN A 1 100 ? 19.184 -10.338 -24.293 1.00 65.06 100 GLN A O 1
ATOM 812 N N . PHE A 1 101 ? 19.998 -8.263 -24.565 1.00 60.88 101 PHE A N 1
ATOM 813 C CA . PHE A 1 101 ? 18.732 -7.579 -24.287 1.00 60.88 101 PHE A CA 1
ATOM 814 C C . PHE A 1 101 ? 17.900 -7.453 -25.565 1.00 60.88 101 PHE A C 1
ATOM 816 O O . PHE A 1 101 ? 18.354 -6.882 -26.555 1.00 60.88 101 PHE A O 1
ATOM 823 N N . GLN A 1 102 ? 16.653 -7.910 -25.507 1.00 72.81 102 GLN A N 1
ATOM 824 C CA . GLN A 1 102 ? 15.665 -7.766 -26.566 1.00 7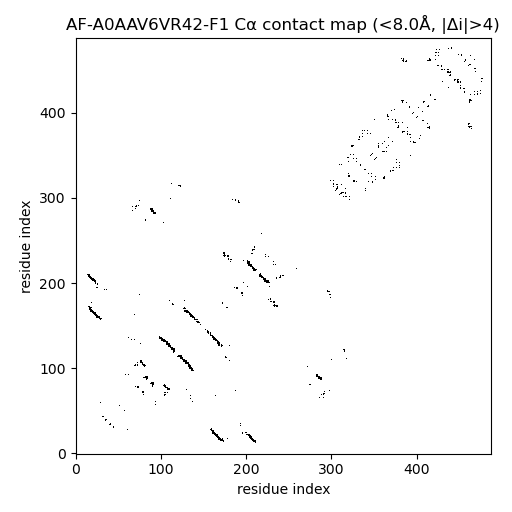2.81 102 GLN A CA 1
ATOM 825 C C . GLN A 1 102 ? 14.644 -6.678 -26.209 1.00 72.81 102 GLN A C 1
ATOM 827 O O . GLN A 1 102 ? 14.049 -6.713 -25.133 1.00 72.81 102 GLN A O 1
ATOM 832 N N . ASN A 1 103 ? 14.390 -5.738 -27.126 1.00 75.81 103 ASN A N 1
ATOM 833 C CA . ASN A 1 103 ? 13.309 -4.752 -27.004 1.00 75.81 103 ASN A CA 1
ATOM 834 C C . ASN A 1 103 ? 11.941 -5.425 -27.196 1.00 75.81 103 ASN A C 1
ATOM 836 O O . ASN A 1 103 ? 11.527 -5.665 -28.331 1.00 75.81 103 ASN A O 1
ATOM 840 N N . ILE A 1 104 ? 11.217 -5.694 -26.109 1.00 80.38 104 ILE A N 1
ATOM 841 C CA . ILE A 1 104 ? 9.912 -6.374 -26.173 1.00 80.38 104 ILE A CA 1
ATOM 842 C C . ILE A 1 104 ? 8.726 -5.405 -26.244 1.00 80.38 104 ILE A C 1
ATOM 844 O O . ILE A 1 104 ? 7.672 -5.772 -26.760 1.00 80.38 104 ILE A O 1
ATOM 848 N N . ALA A 1 105 ? 8.888 -4.167 -25.774 1.00 82.44 105 ALA A N 1
ATOM 849 C CA . ALA A 1 105 ? 7.846 -3.147 -25.853 1.00 82.44 105 ALA A CA 1
ATOM 850 C C . ALA A 1 105 ? 8.423 -1.728 -25.930 1.00 82.44 105 ALA A C 1
ATOM 852 O O . ALA A 1 105 ? 9.576 -1.482 -25.561 1.00 82.44 105 ALA A O 1
ATOM 853 N N . SER A 1 106 ? 7.610 -0.791 -26.405 1.00 86.88 106 SER A N 1
ATOM 854 C CA . SER A 1 106 ? 7.931 0.630 -26.542 1.00 86.88 106 SER A CA 1
ATOM 855 C C . SER A 1 106 ? 6.728 1.510 -26.190 1.00 86.88 106 SER A C 1
ATOM 857 O O . SER A 1 106 ? 5.600 1.024 -26.140 1.00 86.88 106 SER A O 1
ATOM 859 N N . LYS A 1 107 ? 6.964 2.807 -25.943 1.00 88.62 107 LYS A N 1
ATOM 860 C CA . LYS A 1 107 ? 5.915 3.830 -25.741 1.00 88.62 107 LYS A CA 1
ATOM 861 C C . LYS A 1 107 ? 4.861 3.426 -24.697 1.00 88.62 107 LYS A C 1
ATOM 863 O O . LYS A 1 107 ? 3.730 3.087 -25.048 1.00 88.62 107 LYS A O 1
ATOM 868 N N . GLY A 1 108 ? 5.247 3.445 -23.427 1.00 89.94 108 GLY A N 1
ATOM 869 C CA . GLY A 1 108 ? 4.347 3.230 -22.290 1.00 89.94 108 GLY A CA 1
ATOM 870 C C . GLY A 1 108 ? 4.274 4.433 -21.365 1.00 89.94 108 GLY A C 1
ATOM 871 O O . GLY A 1 108 ? 4.910 5.456 -21.615 1.00 89.94 108 GLY A O 1
ATOM 872 N N . PHE A 1 109 ? 3.524 4.300 -20.278 1.00 92.06 109 PHE A N 1
ATOM 873 C CA . PHE A 1 109 ? 3.475 5.297 -19.213 1.00 92.06 109 PHE A CA 1
ATOM 874 C C . PHE A 1 109 ? 3.012 4.669 -17.898 1.00 92.06 109 PHE A C 1
ATOM 876 O O . PHE A 1 109 ? 2.262 3.688 -17.886 1.00 92.06 109 PHE A O 1
ATOM 883 N N . ILE A 1 110 ? 3.448 5.262 -16.790 1.00 90.88 110 ILE A N 1
ATOM 884 C CA . ILE A 1 110 ? 3.061 4.861 -15.438 1.00 90.88 110 ILE A CA 1
ATOM 885 C C . ILE A 1 110 ? 2.534 6.079 -14.694 1.00 90.88 110 ILE A C 1
ATOM 887 O O . ILE A 1 110 ? 3.229 7.092 -14.581 1.00 90.88 110 ILE A O 1
ATOM 891 N N . ASP A 1 111 ? 1.322 5.941 -14.162 1.00 92.75 111 ASP A N 1
ATOM 892 C CA . ASP A 1 111 ? 0.677 6.927 -13.303 1.00 92.75 111 ASP A CA 1
ATOM 893 C C . ASP A 1 111 ? 0.902 6.579 -11.829 1.00 92.75 111 ASP A C 1
ATOM 895 O O . ASP A 1 111 ? 0.570 5.485 -11.364 1.00 92.75 111 ASP A O 1
ATOM 899 N N . PHE A 1 112 ? 1.399 7.541 -11.060 1.00 91.50 112 PHE A N 1
ATOM 900 C CA . PHE A 1 112 ? 1.672 7.374 -9.635 1.00 91.50 112 PHE A CA 1
ATOM 901 C C . PHE A 1 112 ? 1.329 8.635 -8.843 1.00 91.50 112 PHE A C 1
ATOM 903 O O . PHE A 1 112 ? 1.042 9.701 -9.391 1.00 91.50 112 PHE A O 1
ATOM 910 N N . VAL A 1 113 ? 1.305 8.499 -7.519 1.00 91.94 113 VAL A N 1
ATOM 911 C CA . VAL A 1 113 ? 0.915 9.567 -6.595 1.00 91.94 113 VAL A CA 1
ATOM 912 C C . VAL A 1 113 ? 2.142 10.062 -5.840 1.00 91.94 113 VAL A C 1
ATOM 914 O O . VAL A 1 113 ? 2.896 9.262 -5.289 1.00 91.94 113 VAL A O 1
ATOM 917 N N . VAL A 1 114 ? 2.318 11.382 -5.785 1.00 90.69 114 VAL A N 1
ATOM 918 C CA . VAL A 1 114 ? 3.482 12.034 -5.173 1.00 90.69 114 VAL A CA 1
ATOM 919 C C . VAL A 1 114 ? 3.034 12.978 -4.051 1.00 90.69 114 VAL A C 1
ATOM 921 O O . VAL A 1 114 ? 2.138 13.805 -4.268 1.00 90.69 114 VAL A O 1
ATOM 924 N N . PRO A 1 115 ? 3.622 12.891 -2.843 1.00 88.81 115 PRO A N 1
ATOM 925 C CA . PRO A 1 115 ? 3.367 13.851 -1.775 1.00 88.81 115 PRO A CA 1
ATOM 926 C C . PRO A 1 115 ? 4.005 15.208 -2.093 1.00 88.81 115 PRO A C 1
ATOM 928 O O . PRO A 1 115 ? 5.152 15.291 -2.531 1.00 88.81 115 PRO A O 1
ATOM 931 N N . ARG A 1 116 ? 3.293 16.303 -1.817 1.00 84.44 116 ARG A N 1
ATOM 932 C CA . ARG A 1 116 ? 3.867 17.649 -1.911 1.00 84.44 116 ARG A CA 1
ATOM 933 C C . ARG A 1 116 ? 4.776 17.918 -0.719 1.00 84.44 116 ARG A C 1
ATOM 935 O O . ARG A 1 116 ? 4.340 17.879 0.428 1.00 84.44 116 ARG A O 1
ATOM 942 N N . VAL A 1 117 ? 6.029 18.266 -1.003 1.00 72.44 117 VAL A N 1
ATOM 943 C CA . VAL A 1 117 ? 7.026 18.610 0.026 1.00 72.44 117 VAL A CA 1
ATOM 944 C C . VAL A 1 117 ? 6.660 19.911 0.756 1.00 72.44 117 VAL A C 1
ATOM 946 O O . VAL A 1 117 ? 6.898 20.034 1.954 1.00 72.44 117 VAL A O 1
ATOM 949 N N . GLU A 1 118 ? 6.047 20.870 0.054 1.00 70.75 118 GLU A N 1
ATOM 950 C CA . GLU A 1 118 ? 5.719 22.198 0.597 1.00 70.75 118 GLU A CA 1
ATOM 951 C C . GLU A 1 118 ? 4.506 22.188 1.542 1.00 70.75 118 GLU A C 1
ATOM 953 O O . GLU A 1 118 ? 4.492 22.918 2.532 1.00 70.75 118 GLU A O 1
ATOM 958 N N . ASN A 1 119 ? 3.519 21.325 1.275 1.00 71.75 119 ASN A N 1
ATOM 959 C CA . ASN A 1 119 ? 2.263 21.244 2.019 1.00 71.75 119 ASN A CA 1
ATOM 960 C C . ASN A 1 119 ? 2.066 19.826 2.558 1.00 71.75 119 ASN A C 1
ATOM 962 O O . ASN A 1 119 ? 1.595 18.937 1.844 1.00 71.75 119 ASN A O 1
ATOM 966 N N . GLN A 1 120 ? 2.399 19.618 3.836 1.00 62.94 120 GLN A N 1
ATOM 967 C CA . GLN A 1 120 ? 2.218 18.326 4.500 1.00 62.94 120 GLN A CA 1
ATOM 968 C C . GLN A 1 120 ? 0.764 17.845 4.370 1.00 62.94 120 GLN A C 1
ATOM 970 O O . GLN A 1 120 ? -0.153 18.437 4.935 1.00 62.94 120 GLN A O 1
ATOM 975 N N . GLY A 1 121 ? 0.567 16.745 3.640 1.00 67.25 121 GLY A N 1
ATOM 976 C CA . GLY A 1 121 ? -0.733 16.094 3.464 1.00 67.25 121 GLY A CA 1
ATOM 977 C C . GLY A 1 121 ? -1.395 16.303 2.101 1.00 67.25 121 GLY A C 1
ATOM 978 O O . GLY A 1 121 ? -2.356 15.589 1.814 1.00 67.25 121 GLY A O 1
ATOM 979 N N . GLU A 1 122 ? -0.884 17.196 1.249 1.00 83.31 122 GLU A N 1
ATOM 980 C CA . GLU A 1 122 ? -1.322 17.294 -0.148 1.00 83.31 122 GLU A CA 1
ATOM 981 C C . GLU A 1 122 ? -0.563 16.304 -1.038 1.00 83.31 122 GLU A C 1
ATOM 983 O O . GLU A 1 122 ? 0.634 16.079 -0.870 1.00 83.31 122 GLU A O 1
ATOM 988 N N . PHE A 1 123 ? -1.263 15.735 -2.016 1.00 87.56 123 PHE A N 1
ATOM 989 C CA . PHE A 1 123 ? -0.712 14.799 -2.991 1.00 87.56 123 PHE A CA 1
ATOM 990 C C . PHE A 1 123 ? -1.151 15.220 -4.391 1.00 87.56 123 PHE A C 1
ATOM 992 O O . PHE A 1 123 ? -2.226 15.802 -4.557 1.00 87.56 123 PHE A O 1
ATOM 999 N N . TYR A 1 124 ? -0.334 14.921 -5.393 1.00 89.19 124 TYR A N 1
ATOM 1000 C CA . TYR A 1 124 ? -0.680 15.095 -6.801 1.00 89.19 124 TYR A CA 1
ATOM 1001 C C . TYR A 1 124 ? -0.419 13.808 -7.577 1.00 89.19 124 TYR A C 1
ATOM 1003 O O . TYR A 1 124 ? 0.370 12.965 -7.155 1.00 89.19 124 TYR A O 1
ATOM 1011 N N . GLN A 1 125 ? -1.115 13.657 -8.699 1.00 90.81 125 GLN A N 1
ATOM 1012 C CA . GLN A 1 125 ? -0.873 12.574 -9.642 1.00 90.81 125 GLN A CA 1
ATOM 1013 C C . GLN A 1 125 ? 0.195 13.024 -10.640 1.00 90.81 125 GLN A C 1
ATOM 1015 O O . GLN A 1 125 ? 0.143 14.156 -11.129 1.00 90.81 125 GLN A O 1
ATOM 1020 N N . HIS A 1 126 ? 1.159 12.152 -10.907 1.00 90.88 126 HIS A N 1
ATOM 1021 C CA . HIS A 1 126 ? 2.214 12.359 -11.891 1.00 90.88 126 HIS A CA 1
ATOM 1022 C C . HIS A 1 126 ? 2.252 11.176 -12.855 1.00 90.88 126 HIS A C 1
ATOM 1024 O O . HIS A 1 126 ? 1.892 10.058 -12.483 1.00 90.88 126 HIS A O 1
ATOM 1030 N N . THR A 1 127 ? 2.690 11.439 -14.079 1.00 92.62 127 THR A N 1
ATOM 1031 C CA . THR A 1 127 ? 2.814 10.438 -15.140 1.00 92.62 127 THR A CA 1
ATOM 1032 C C . THR A 1 127 ? 4.244 10.468 -15.651 1.00 92.62 127 THR A C 1
ATOM 1034 O O . THR A 1 127 ? 4.758 11.538 -15.980 1.00 92.62 127 THR A O 1
ATOM 1037 N N . CYS A 1 128 ? 4.883 9.304 -15.724 1.00 88.38 128 CYS A N 1
ATOM 1038 C CA . CYS A 1 128 ? 6.210 9.153 -16.313 1.00 88.38 128 CYS A CA 1
ATOM 1039 C C . CYS A 1 128 ? 6.126 8.238 -17.534 1.00 88.38 128 CYS A C 1
ATOM 1041 O O . CYS A 1 128 ? 5.608 7.120 -17.444 1.00 88.38 128 CYS A O 1
ATOM 1043 N N . ASN A 1 129 ? 6.613 8.719 -18.675 1.00 86.81 129 ASN A N 1
ATOM 1044 C CA . ASN A 1 129 ? 6.595 7.974 -19.924 1.00 86.81 129 ASN A CA 1
ATOM 1045 C C . ASN A 1 129 ? 7.744 6.961 -19.976 1.00 86.81 129 ASN A C 1
ATOM 1047 O O . ASN A 1 129 ? 8.868 7.222 -19.543 1.00 86.81 129 ASN A O 1
ATOM 1051 N N . LEU A 1 130 ? 7.462 5.799 -20.556 1.00 82.69 130 LEU A N 1
ATOM 1052 C CA . LEU A 1 130 ? 8.428 4.743 -20.819 1.00 82.69 130 LEU A CA 1
ATOM 1053 C C . LEU A 1 130 ? 8.792 4.730 -22.309 1.00 82.69 130 LEU A C 1
ATOM 1055 O O . LEU A 1 130 ? 7.936 4.503 -23.166 1.00 82.69 130 LEU A O 1
ATOM 1059 N N . LYS A 1 131 ? 10.079 4.904 -22.621 1.00 77.56 131 LYS A N 1
ATOM 1060 C CA . LYS A 1 131 ? 10.626 4.830 -23.983 1.00 77.56 131 LYS A CA 1
ATOM 1061 C C . LYS A 1 131 ? 10.622 3.386 -24.488 1.00 77.56 131 LYS A C 1
ATOM 1063 O O . LYS A 1 131 ? 10.098 3.108 -25.568 1.00 77.56 131 LYS A O 1
ATOM 1068 N N . HIS A 1 132 ? 11.197 2.467 -23.711 1.00 76.38 132 HIS A N 1
ATOM 1069 C CA . HIS A 1 132 ? 11.311 1.051 -24.071 1.00 76.38 132 HIS A CA 1
ATOM 1070 C C . HIS A 1 132 ? 11.385 0.128 -22.853 1.00 76.38 132 HIS A C 1
ATOM 1072 O O . HIS A 1 132 ? 11.846 0.519 -21.779 1.00 76.38 132 HIS A O 1
ATOM 1078 N N . LEU A 1 133 ? 10.989 -1.125 -23.063 1.00 76.06 133 LEU A N 1
ATOM 1079 C CA . LEU A 1 133 ? 11.140 -2.219 -22.113 1.00 76.06 133 LEU A CA 1
ATOM 1080 C C . LEU A 1 133 ? 11.938 -3.346 -22.778 1.00 76.06 133 LEU A C 1
ATOM 1082 O O . LEU A 1 133 ? 11.565 -3.864 -23.835 1.00 76.06 133 LEU A O 1
ATOM 1086 N N . GLN A 1 134 ? 13.058 -3.694 -22.152 1.00 72.75 134 GLN A N 1
ATOM 1087 C CA . GLN A 1 134 ? 14.008 -4.700 -22.609 1.00 72.75 134 GLN A CA 1
ATOM 1088 C C . GLN A 1 134 ? 13.978 -5.937 -21.707 1.00 72.75 134 GLN A C 1
ATOM 1090 O O . GLN A 1 134 ? 13.896 -5.806 -20.489 1.00 72.75 134 GLN A O 1
ATOM 1095 N N . LEU A 1 135 ? 14.090 -7.127 -22.295 1.00 72.62 135 LEU A N 1
ATOM 1096 C CA . LEU A 1 135 ? 14.210 -8.405 -21.590 1.00 72.62 135 LEU A CA 1
ATOM 1097 C C . LEU A 1 135 ? 15.530 -9.076 -21.971 1.00 72.62 135 LEU A C 1
ATOM 1099 O O . LEU A 1 135 ? 15.843 -9.205 -23.150 1.00 72.62 135 LEU A O 1
ATOM 1103 N N . LYS A 1 136 ? 16.282 -9.530 -20.975 1.00 68.19 136 LYS A N 1
ATOM 1104 C CA . LYS A 1 136 ? 17.457 -10.394 -21.123 1.00 68.19 136 LYS A CA 1
ATOM 1105 C C . LYS A 1 136 ? 17.246 -11.635 -20.275 1.00 68.19 136 LYS A C 1
ATOM 1107 O O . LYS A 1 136 ? 16.716 -11.541 -19.174 1.00 68.19 136 LYS A O 1
ATOM 1112 N N . TYR A 1 137 ? 17.675 -12.789 -20.753 1.00 67.62 137 TYR A N 1
ATOM 1113 C CA . TYR A 1 137 ? 17.726 -14.006 -19.952 1.00 67.62 137 TYR A CA 1
ATOM 1114 C C . TYR A 1 137 ? 19.134 -14.591 -20.004 1.00 67.62 137 TYR A C 1
ATOM 1116 O O . TYR A 1 137 ? 19.805 -14.556 -21.036 1.00 67.62 137 TYR A O 1
ATOM 1124 N N . ASN A 1 138 ? 19.570 -15.108 -18.863 1.00 59.91 138 ASN A N 1
ATOM 1125 C CA . ASN A 1 138 ? 20.819 -15.819 -18.682 1.00 59.91 138 ASN A CA 1
ATOM 1126 C C . ASN A 1 138 ? 20.462 -17.243 -18.251 1.00 59.91 138 ASN A C 1
ATOM 1128 O O . ASN A 1 138 ? 19.820 -17.445 -17.216 1.00 59.91 138 ASN A O 1
ATOM 1132 N N . TYR A 1 139 ? 20.873 -18.233 -19.035 1.00 59.84 139 TYR A N 1
ATOM 1133 C CA . TYR A 1 139 ? 20.926 -19.603 -18.545 1.00 59.84 139 TYR A CA 1
ATOM 1134 C C . TYR A 1 139 ? 22.265 -19.767 -17.836 1.00 59.84 139 TYR A C 1
ATOM 1136 O O . TYR A 1 139 ? 23.311 -19.634 -18.468 1.00 59.84 139 TYR A O 1
ATOM 1144 N N . ILE A 1 140 ? 22.244 -19.995 -16.524 1.00 53.00 140 ILE A N 1
ATOM 1145 C CA . ILE A 1 140 ? 23.447 -20.429 -15.818 1.00 53.00 140 ILE A CA 1
ATOM 1146 C C . ILE A 1 140 ? 23.593 -21.921 -16.132 1.00 53.00 140 ILE A C 1
ATOM 1148 O O . ILE A 1 140 ? 22.808 -22.740 -15.658 1.00 53.00 140 ILE A O 1
ATOM 1152 N N . ASP A 1 141 ? 24.548 -22.241 -17.004 1.00 47.81 141 ASP A N 1
ATOM 1153 C CA . ASP A 1 141 ? 24.906 -23.603 -17.429 1.00 47.81 141 ASP A CA 1
ATOM 1154 C C . ASP A 1 141 ? 26.025 -24.204 -16.538 1.00 47.81 141 ASP A C 1
ATOM 1156 O O . ASP A 1 141 ? 26.725 -25.125 -16.960 1.00 47.81 141 ASP A O 1
ATOM 1160 N N . ASP A 1 142 ? 26.228 -23.706 -15.311 1.00 40.72 142 ASP A N 1
ATOM 1161 C CA . ASP A 1 142 ? 27.311 -24.167 -14.429 1.00 40.72 142 ASP A CA 1
ATOM 1162 C C . ASP A 1 142 ? 27.014 -25.549 -13.821 1.00 40.72 142 ASP A C 1
ATOM 1164 O O . ASP A 1 142 ? 26.635 -25.702 -12.664 1.00 40.72 142 ASP A O 1
ATOM 1168 N N . PHE A 1 143 ? 27.247 -26.597 -14.610 1.00 38.62 143 PHE A N 1
ATOM 1169 C CA . PHE A 1 143 ? 27.484 -27.945 -14.105 1.00 38.62 143 PHE A CA 1
ATOM 1170 C C . PHE A 1 143 ? 28.968 -28.098 -13.744 1.00 38.62 143 PHE A C 1
ATOM 1172 O O . PHE A 1 143 ? 29.734 -28.698 -14.497 1.00 38.62 143 PHE A O 1
ATOM 1179 N N . TYR A 1 144 ? 29.393 -27.603 -12.583 1.00 35.25 144 TYR A N 1
ATOM 1180 C CA . TYR A 1 144 ? 30.648 -28.069 -11.986 1.00 35.25 144 TYR A CA 1
ATOM 1181 C C . TYR A 1 144 ? 30.343 -29.167 -10.969 1.00 35.25 144 TYR A C 1
ATOM 1183 O O . TYR A 1 144 ? 30.149 -28.906 -9.788 1.00 35.25 144 TYR A O 1
ATOM 1191 N N . VAL A 1 145 ? 30.352 -30.425 -11.417 1.00 34.66 145 VAL A N 1
ATOM 1192 C CA . VAL A 1 145 ? 30.651 -31.526 -10.494 1.00 34.66 145 VAL A CA 1
ATOM 1193 C C . VAL A 1 145 ? 32.157 -31.468 -10.264 1.00 34.66 145 VAL A C 1
ATOM 1195 O O . VAL A 1 145 ? 32.935 -31.933 -11.096 1.00 34.66 145 VAL A O 1
ATOM 1198 N N . LYS A 1 146 ? 32.597 -30.856 -9.162 1.00 32.88 146 LYS A N 1
ATOM 1199 C CA . LYS A 1 146 ? 33.932 -31.160 -8.646 1.00 32.88 146 LYS A CA 1
ATOM 1200 C C . LYS A 1 146 ? 33.866 -32.587 -8.115 1.00 32.88 146 LYS A C 1
ATOM 1202 O O . LYS A 1 146 ? 33.303 -32.823 -7.054 1.00 32.88 146 LYS A O 1
ATOM 1207 N N . GLU A 1 147 ? 34.419 -33.544 -8.853 1.00 36.78 147 GLU A N 1
ATOM 1208 C CA . GLU A 1 147 ? 34.786 -34.827 -8.258 1.00 36.78 147 GLU A CA 1
ATOM 1209 C C . GLU A 1 147 ? 35.916 -34.556 -7.259 1.00 36.78 147 GLU A C 1
ATOM 1211 O O . GLU A 1 147 ? 37.090 -34.483 -7.615 1.00 36.78 147 GLU A O 1
ATOM 1216 N N . THR A 1 148 ? 35.561 -34.324 -5.999 1.00 42.53 148 THR A N 1
ATOM 1217 C CA . THR A 1 148 ? 36.489 -34.519 -4.888 1.00 42.53 148 THR A CA 1
ATOM 1218 C C . THR A 1 148 ? 36.233 -35.902 -4.320 1.00 42.53 148 THR A C 1
ATOM 1220 O O . THR A 1 148 ? 35.103 -36.216 -3.941 1.00 42.53 148 THR A O 1
ATOM 1223 N N . ASP A 1 149 ? 37.282 -36.723 -4.290 1.00 45.72 149 ASP A N 1
ATOM 1224 C CA . ASP A 1 149 ? 37.275 -38.079 -3.749 1.00 45.72 149 ASP A CA 1
ATOM 1225 C C . ASP A 1 149 ? 36.523 -38.129 -2.401 1.00 45.72 149 ASP A C 1
ATOM 1227 O O . ASP A 1 149 ? 37.033 -37.682 -1.374 1.00 45.72 149 ASP A O 1
ATOM 1231 N N . ASN A 1 150 ? 35.318 -38.716 -2.419 1.00 41.62 150 ASN A N 1
ATOM 1232 C CA . ASN A 1 150 ? 34.471 -39.119 -1.280 1.00 41.62 150 ASN A CA 1
ATOM 1233 C C . ASN A 1 150 ? 33.321 -38.214 -0.784 1.00 41.62 150 ASN A C 1
ATOM 1235 O O . ASN A 1 150 ? 32.752 -38.516 0.268 1.00 41.62 150 ASN A O 1
ATOM 1239 N N . SER A 1 151 ? 32.838 -37.234 -1.549 1.00 42.09 151 SER A N 1
ATOM 1240 C CA . SER A 1 151 ? 31.486 -36.687 -1.319 1.00 42.09 151 SER A CA 1
ATOM 1241 C C . SER A 1 151 ? 30.802 -36.284 -2.622 1.00 42.09 151 SER A C 1
ATOM 1243 O O . SER A 1 151 ? 31.333 -35.496 -3.393 1.00 42.09 151 SER A O 1
ATOM 1245 N N . ILE A 1 152 ? 29.604 -36.827 -2.872 1.00 38.38 152 ILE A N 1
ATOM 1246 C CA . ILE A 1 152 ? 28.714 -36.312 -3.917 1.00 38.38 152 ILE A CA 1
ATOM 1247 C C . ILE A 1 152 ? 28.148 -35.002 -3.373 1.00 38.38 152 ILE A C 1
ATOM 1249 O O . ILE A 1 152 ? 27.166 -35.022 -2.627 1.00 38.38 152 ILE A O 1
ATOM 1253 N N . ASP A 1 153 ? 28.772 -33.877 -3.712 1.00 38.00 153 ASP A N 1
ATOM 1254 C CA . ASP A 1 153 ? 28.108 -32.588 -3.567 1.00 38.00 153 ASP A CA 1
ATOM 1255 C C . ASP A 1 153 ? 26.851 -32.612 -4.446 1.00 38.00 153 ASP A C 1
ATOM 1257 O O . ASP A 1 153 ? 26.868 -33.040 -5.606 1.00 38.00 153 ASP A O 1
ATOM 1261 N N . SER A 1 154 ? 25.715 -32.241 -3.855 1.00 38.41 154 SER A N 1
ATOM 1262 C CA . SER A 1 154 ? 24.454 -32.112 -4.579 1.00 38.41 154 SER A CA 1
ATOM 1263 C C . SER A 1 154 ? 24.659 -31.193 -5.787 1.00 38.41 154 SER A C 1
ATOM 1265 O O . SER A 1 154 ? 25.272 -30.143 -5.601 1.00 38.41 154 SER A O 1
ATOM 1267 N N . PRO A 1 155 ? 24.142 -31.521 -6.986 1.00 39.81 155 PRO A N 1
ATOM 1268 C CA . PRO A 1 155 ? 24.265 -30.629 -8.132 1.00 39.81 155 PRO A CA 1
ATOM 1269 C C . PRO A 1 155 ? 23.682 -29.261 -7.762 1.00 39.81 155 PRO A C 1
ATOM 1271 O O . PRO A 1 155 ? 22.495 -29.173 -7.423 1.00 39.81 155 PRO A O 1
ATOM 1274 N N . GLU A 1 156 ? 24.511 -28.213 -7.787 1.00 41.88 156 GLU A N 1
ATOM 1275 C CA . GLU A 1 156 ? 24.012 -26.843 -7.725 1.00 41.88 156 GLU A CA 1
ATOM 1276 C C . GLU A 1 156 ? 23.024 -26.663 -8.880 1.00 41.88 156 GLU A C 1
ATOM 1278 O O . GLU A 1 156 ? 23.245 -27.067 -10.023 1.00 41.88 156 GLU A O 1
ATOM 1283 N N . LYS A 1 157 ? 21.830 -26.214 -8.508 1.00 43.25 157 LYS A N 1
ATOM 1284 C CA . LYS A 1 157 ? 20.631 -26.233 -9.339 1.00 43.25 157 LYS A CA 1
ATOM 1285 C C . LYS A 1 157 ? 20.816 -25.332 -10.561 1.00 43.25 157 LYS A C 1
ATOM 1287 O O . LYS A 1 157 ? 21.340 -24.233 -10.445 1.00 43.25 157 LYS A O 1
ATOM 1292 N N . ASN A 1 158 ? 20.293 -25.765 -11.711 1.00 47.31 158 ASN A N 1
ATOM 1293 C CA . ASN A 1 158 ? 20.175 -24.944 -12.919 1.00 47.31 158 ASN A CA 1
ATOM 1294 C C . ASN A 1 158 ? 19.265 -23.732 -12.649 1.00 47.31 158 ASN A C 1
ATOM 1296 O O . ASN A 1 158 ? 18.042 -23.813 -12.827 1.00 47.31 158 ASN A O 1
ATOM 1300 N N . ILE A 1 159 ? 19.843 -22.617 -12.209 1.00 50.34 159 ILE A N 1
ATOM 1301 C CA . ILE A 1 159 ? 19.120 -21.364 -11.999 1.00 50.34 159 ILE A CA 1
ATOM 1302 C C . ILE A 1 159 ? 19.186 -20.576 -13.307 1.00 50.34 159 ILE A C 1
ATOM 1304 O O . ILE A 1 159 ? 20.187 -19.951 -13.641 1.00 50.34 159 ILE A O 1
ATOM 1308 N N . SER A 1 160 ? 18.104 -20.596 -14.076 1.00 56.06 160 SER A N 1
ATOM 1309 C CA . SER A 1 160 ? 17.914 -19.607 -15.133 1.00 56.06 160 SER A CA 1
ATOM 1310 C C . SER A 1 160 ? 17.426 -18.297 -14.509 1.00 56.06 160 SER A C 1
ATOM 1312 O O . SER A 1 160 ? 16.598 -18.308 -13.594 1.00 56.06 160 SER A O 1
ATOM 1314 N N . ILE A 1 161 ? 17.950 -17.171 -14.990 1.00 60.22 161 ILE A N 1
ATOM 1315 C CA . ILE A 1 161 ? 17.640 -15.829 -14.490 1.00 60.22 161 ILE A CA 1
ATOM 1316 C C . ILE A 1 161 ? 17.179 -14.960 -15.657 1.00 60.22 161 ILE A C 1
ATOM 1318 O O . ILE A 1 161 ? 17.795 -14.958 -16.720 1.00 60.22 161 ILE A O 1
ATOM 1322 N N . ALA A 1 162 ? 16.114 -14.189 -15.456 1.00 63.84 162 ALA A N 1
ATOM 1323 C CA . ALA A 1 162 ? 15.710 -13.129 -16.371 1.00 63.84 162 ALA A CA 1
ATOM 1324 C C . ALA A 1 162 ? 16.063 -11.750 -15.791 1.00 63.84 162 ALA A C 1
ATOM 1326 O O . ALA A 1 162 ? 16.267 -11.584 -14.594 1.00 63.84 162 ALA A O 1
ATOM 1327 N N . HIS A 1 163 ? 16.171 -10.747 -16.650 1.00 67.50 163 HIS A N 1
ATOM 1328 C CA . HIS A 1 163 ? 16.401 -9.356 -16.297 1.00 67.50 163 HIS A CA 1
ATOM 1329 C C . HIS A 1 163 ? 15.466 -8.506 -17.161 1.00 67.50 163 HIS A C 1
ATOM 1331 O O . HIS A 1 163 ? 15.508 -8.613 -18.388 1.00 67.50 163 HIS A O 1
ATOM 1337 N N . LEU A 1 164 ? 14.639 -7.652 -16.549 1.00 70.06 164 LEU A N 1
ATOM 1338 C CA . LEU A 1 164 ? 13.920 -6.613 -17.285 1.00 70.06 164 LEU A CA 1
ATOM 1339 C C . LEU A 1 164 ? 14.684 -5.296 -17.151 1.00 70.06 164 LEU A C 1
ATOM 1341 O O . LEU A 1 164 ? 15.411 -5.056 -16.193 1.00 70.06 164 LEU A O 1
ATOM 1345 N N . LYS A 1 165 ? 14.544 -4.425 -18.133 1.00 70.50 165 LYS A N 1
ATOM 1346 C CA . LYS A 1 165 ? 15.164 -3.107 -18.116 1.00 70.50 165 LYS A CA 1
ATOM 1347 C C . LYS A 1 165 ? 14.169 -2.101 -18.661 1.00 70.50 165 LYS A C 1
ATOM 1349 O O . LYS A 1 165 ? 13.622 -2.294 -19.745 1.00 70.50 165 LYS A O 1
ATOM 1354 N N . PHE A 1 166 ? 13.939 -1.044 -17.895 1.00 74.75 166 PHE A N 1
ATOM 1355 C CA . PHE A 1 166 ? 12.935 -0.027 -18.162 1.00 74.75 166 PHE A CA 1
ATOM 1356 C C . PHE A 1 166 ? 13.632 1.289 -18.513 1.00 74.75 166 PHE A C 1
ATOM 1358 O O . PHE A 1 166 ? 14.177 1.986 -17.657 1.00 74.75 166 PHE A O 1
ATOM 1365 N N . GLY A 1 167 ? 13.615 1.654 -19.790 1.00 70.88 167 GLY A N 1
ATOM 1366 C CA . GLY A 1 167 ? 14.107 2.952 -20.237 1.00 70.88 167 GLY A CA 1
ATOM 1367 C C . GLY A 1 167 ? 12.997 3.991 -20.154 1.00 70.88 167 GLY A C 1
ATOM 1368 O O . GLY A 1 167 ? 12.153 4.020 -21.044 1.00 70.88 167 GLY A O 1
ATOM 1369 N N . PHE A 1 168 ? 12.995 4.835 -19.123 1.00 77.19 168 PHE A N 1
ATOM 1370 C CA . PHE A 1 168 ? 12.038 5.939 -18.985 1.00 77.19 168 PHE A CA 1
ATOM 1371 C C . PHE A 1 168 ? 12.522 7.220 -19.669 1.00 77.19 168 PHE A C 1
ATOM 1373 O O . PHE A 1 168 ? 13.715 7.393 -19.939 1.00 77.19 168 PHE A O 1
ATOM 1380 N N . GLU A 1 169 ? 11.566 8.094 -19.970 1.00 78.19 169 GLU A N 1
ATOM 1381 C CA . GLU A 1 169 ? 11.808 9.471 -20.391 1.00 78.19 169 GLU A CA 1
ATOM 1382 C C . GLU A 1 169 ? 12.180 10.355 -19.178 1.00 78.19 169 GLU A C 1
ATOM 1384 O O . GLU A 1 169 ? 11.825 10.025 -18.041 1.00 78.19 169 GLU A O 1
ATOM 1389 N N . PRO A 1 170 ? 12.890 11.484 -19.382 1.00 74.12 170 PRO A N 1
ATOM 1390 C CA . PRO A 1 170 ? 13.322 12.402 -18.319 1.00 74.12 170 PRO A CA 1
ATOM 1391 C C . PRO A 1 170 ? 12.171 13.241 -17.717 1.00 74.12 170 PRO A C 1
ATOM 1393 O O . PRO A 1 170 ? 12.253 14.467 -17.651 1.00 74.12 170 PRO A O 1
ATOM 1396 N N . ASP A 1 171 ? 11.090 12.599 -17.273 1.00 79.62 171 ASP A N 1
ATOM 1397 C CA . ASP A 1 171 ? 9.867 13.265 -16.793 1.00 79.62 171 ASP A CA 1
ATOM 1398 C C . ASP A 1 171 ? 9.869 13.578 -15.285 1.00 79.62 171 ASP A C 1
ATOM 1400 O O . ASP A 1 171 ? 8.997 14.301 -14.789 1.00 79.62 171 ASP A O 1
ATOM 1404 N N . LEU A 1 172 ? 10.823 13.029 -14.531 1.00 82.75 172 LEU A N 1
ATOM 1405 C CA . LEU A 1 172 ? 10.932 13.228 -13.084 1.00 82.75 172 LEU A CA 1
ATOM 1406 C C . LEU A 1 172 ? 11.701 14.517 -12.786 1.00 82.75 172 LEU A C 1
ATOM 1408 O O . LEU A 1 172 ? 12.475 14.985 -13.612 1.00 82.75 172 LEU A O 1
ATOM 1412 N N . LYS A 1 173 ? 11.530 15.106 -11.602 1.00 79.69 173 LYS A N 1
ATOM 1413 C CA . LYS A 1 173 ? 12.155 16.393 -11.226 1.00 79.69 173 LYS A CA 1
ATOM 1414 C C . LYS A 1 173 ? 12.941 16.358 -9.923 1.00 79.69 173 LYS A C 1
ATOM 1416 O O . LYS A 1 173 ? 13.764 17.238 -9.688 1.00 79.69 173 LYS A O 1
ATOM 1421 N N . ASN A 1 174 ? 12.669 15.392 -9.054 1.00 81.31 174 ASN A N 1
ATOM 1422 C CA . ASN A 1 174 ? 13.280 15.289 -7.730 1.00 81.31 174 ASN A CA 1
ATOM 1423 C C . ASN A 1 174 ? 13.319 13.828 -7.258 1.00 81.31 174 ASN A C 1
ATOM 1425 O O . ASN A 1 174 ? 12.677 12.957 -7.853 1.00 81.31 174 ASN A O 1
ATOM 1429 N N . GLY A 1 175 ? 14.045 13.557 -6.170 1.00 82.44 175 GLY A N 1
ATOM 1430 C CA . GLY A 1 175 ? 14.144 12.215 -5.603 1.00 82.44 175 GLY A CA 1
ATOM 1431 C C . GLY A 1 175 ? 12.817 11.670 -5.068 1.00 82.44 175 GLY A C 1
ATOM 1432 O O . GLY A 1 175 ? 12.638 10.456 -5.025 1.00 82.44 175 GLY A O 1
ATOM 1433 N N . THR A 1 176 ? 11.865 12.539 -4.704 1.00 87.94 176 THR A N 1
ATOM 1434 C CA . THR A 1 176 ? 10.541 12.116 -4.206 1.00 87.94 176 THR A CA 1
ATOM 1435 C C . THR A 1 176 ? 9.719 11.478 -5.326 1.00 87.94 176 THR A C 1
ATOM 1437 O O . THR A 1 176 ? 9.181 10.391 -5.148 1.00 87.94 176 THR A O 1
ATOM 1440 N N . GLU A 1 177 ? 9.665 12.110 -6.502 1.00 87.88 177 GLU A N 1
ATOM 1441 C CA . GLU A 1 177 ? 8.990 11.560 -7.683 1.00 87.88 177 GLU A CA 1
ATOM 1442 C C . GLU A 1 177 ? 9.622 10.230 -8.116 1.00 87.88 177 GLU A C 1
ATOM 1444 O O . GLU A 1 177 ? 8.902 9.276 -8.405 1.00 87.88 177 GLU A O 1
ATOM 1449 N N . ALA A 1 178 ? 10.955 10.135 -8.097 1.00 83.06 178 ALA A N 1
ATOM 1450 C CA . ALA A 1 178 ? 11.671 8.907 -8.439 1.00 83.06 178 ALA A CA 1
ATOM 1451 C C . ALA A 1 178 ? 11.393 7.755 -7.461 1.00 83.06 178 ALA A C 1
ATOM 1453 O O . ALA A 1 178 ? 11.155 6.625 -7.890 1.00 83.06 178 ALA A O 1
ATOM 1454 N N . ALA A 1 179 ? 11.375 8.038 -6.157 1.00 84.19 179 ALA A N 1
ATOM 1455 C CA . ALA A 1 179 ? 11.014 7.057 -5.140 1.00 84.19 179 ALA A CA 1
ATOM 1456 C C . ALA A 1 179 ? 9.566 6.572 -5.316 1.00 84.19 179 ALA A C 1
ATOM 1458 O O . ALA A 1 179 ? 9.322 5.366 -5.305 1.00 84.19 179 ALA A O 1
ATOM 1459 N N . CYS A 1 180 ? 8.617 7.484 -5.553 1.00 88.19 180 CYS A N 1
ATOM 1460 C CA . CYS A 1 180 ? 7.215 7.124 -5.770 1.00 88.19 180 CYS A CA 1
ATOM 1461 C C . CYS A 1 180 ? 6.996 6.306 -7.054 1.00 88.19 180 CYS A C 1
ATOM 1463 O O . CYS A 1 180 ? 6.166 5.399 -7.045 1.00 88.19 180 CYS A O 1
ATOM 1465 N N . LEU A 1 181 ? 7.742 6.574 -8.131 1.00 86.69 181 LEU A N 1
ATOM 1466 C CA . LEU A 1 181 ? 7.695 5.757 -9.348 1.00 86.69 181 LEU A CA 1
ATOM 1467 C C . LEU A 1 181 ? 8.187 4.324 -9.089 1.00 86.69 181 LEU A C 1
ATOM 1469 O O . LEU A 1 181 ? 7.562 3.369 -9.548 1.00 86.69 181 LEU A O 1
ATOM 1473 N N . ILE A 1 182 ? 9.275 4.155 -8.327 1.00 82.31 182 ILE A N 1
ATOM 1474 C CA . ILE A 1 182 ? 9.754 2.820 -7.933 1.00 82.31 182 ILE A CA 1
ATOM 1475 C C . ILE A 1 182 ? 8.731 2.107 -7.059 1.00 82.31 182 ILE A C 1
ATOM 1477 O O . ILE A 1 182 ? 8.443 0.939 -7.302 1.00 82.31 182 ILE A O 1
ATOM 1481 N N . GLU A 1 183 ? 8.175 2.784 -6.056 1.00 84.00 183 GLU A N 1
ATOM 1482 C CA . GLU A 1 183 ? 7.124 2.205 -5.214 1.00 84.00 183 GLU A CA 1
ATOM 1483 C C . GLU A 1 183 ? 5.931 1.729 -6.044 1.00 84.00 183 GLU A C 1
ATOM 1485 O O . GLU A 1 183 ? 5.364 0.671 -5.763 1.00 84.00 183 GLU A O 1
ATOM 1490 N N . GLU A 1 184 ? 5.557 2.491 -7.072 1.00 88.19 184 GLU A N 1
ATOM 1491 C CA . GLU A 1 184 ? 4.473 2.123 -7.975 1.00 88.19 184 GLU A CA 1
ATOM 1492 C C . GLU A 1 184 ? 4.819 0.887 -8.805 1.00 88.19 184 GLU A C 1
ATOM 1494 O O . GLU A 1 184 ? 4.029 -0.055 -8.855 1.00 88.19 184 GLU A O 1
ATOM 1499 N N . LEU A 1 185 ? 6.014 0.848 -9.397 1.00 82.88 185 LEU A N 1
ATOM 1500 C CA . LEU A 1 185 ? 6.513 -0.326 -10.111 1.00 82.88 185 LEU A CA 1
ATOM 1501 C C . LEU A 1 185 ? 6.497 -1.564 -9.210 1.00 82.88 185 LEU A C 1
ATOM 1503 O O . LEU A 1 185 ? 5.923 -2.585 -9.581 1.00 82.88 185 LEU A O 1
ATOM 1507 N N . LEU A 1 186 ? 7.054 -1.472 -8.000 1.00 79.31 186 LEU A N 1
ATOM 1508 C CA . LEU A 1 186 ? 7.044 -2.567 -7.027 1.00 79.31 186 LEU A CA 1
ATOM 1509 C C . LEU A 1 186 ? 5.613 -3.003 -6.686 1.00 79.31 186 LEU A C 1
ATOM 1511 O O . LEU A 1 186 ? 5.326 -4.199 -6.649 1.00 79.31 186 LEU A O 1
ATOM 1515 N N . SER A 1 187 ? 4.696 -2.049 -6.512 1.00 81.69 187 SER A N 1
ATOM 1516 C CA . SER A 1 187 ? 3.279 -2.332 -6.260 1.00 81.69 187 SER A CA 1
ATOM 1517 C C . SER A 1 187 ? 2.631 -3.078 -7.428 1.00 81.69 187 SER A C 1
ATOM 1519 O O . SER A 1 187 ? 1.873 -4.020 -7.201 1.00 81.69 187 SER A O 1
ATOM 1521 N N . ILE A 1 188 ? 2.942 -2.701 -8.673 1.00 83.50 188 ILE A N 1
ATOM 1522 C CA . ILE A 1 188 ? 2.498 -3.402 -9.884 1.00 83.50 188 ILE A CA 1
ATOM 1523 C C . ILE A 1 188 ? 3.042 -4.838 -9.893 1.00 83.50 188 ILE A C 1
ATOM 1525 O O . ILE A 1 188 ? 2.268 -5.777 -10.085 1.00 83.50 188 ILE A O 1
ATOM 1529 N N . PHE A 1 189 ? 4.336 -5.041 -9.625 1.00 76.56 189 PHE A N 1
ATOM 1530 C CA . PHE A 1 189 ? 4.955 -6.374 -9.631 1.00 76.56 189 PHE A CA 1
ATOM 1531 C C . PHE A 1 189 ? 4.447 -7.298 -8.531 1.00 76.56 189 PHE A C 1
ATOM 1533 O O . PHE A 1 189 ? 4.170 -8.467 -8.808 1.00 76.56 189 PHE A O 1
ATOM 1540 N N . ASN A 1 190 ? 4.189 -6.763 -7.340 1.00 74.88 190 ASN A N 1
ATOM 1541 C CA . ASN A 1 190 ? 3.581 -7.522 -6.250 1.00 74.88 190 ASN A CA 1
ATOM 1542 C C . ASN A 1 190 ? 2.217 -8.113 -6.650 1.00 74.88 190 ASN A C 1
ATOM 1544 O O . ASN A 1 190 ? 1.877 -9.220 -6.229 1.00 74.88 190 ASN A O 1
ATOM 1548 N N . ARG A 1 191 ? 1.442 -7.443 -7.522 1.00 77.06 191 ARG A N 1
ATOM 1549 C CA . ARG A 1 191 ? 0.165 -7.987 -8.033 1.00 77.06 191 ARG A CA 1
ATOM 1550 C C . ARG A 1 191 ? 0.332 -9.210 -8.918 1.00 77.06 191 ARG A C 1
ATOM 1552 O O . ARG A 1 191 ? -0.575 -10.038 -8.974 1.00 77.06 191 ARG A O 1
ATOM 1559 N N . PHE A 1 192 ? 1.474 -9.346 -9.579 1.00 69.06 192 PHE A N 1
ATOM 1560 C CA . PHE A 1 192 ? 1.788 -10.516 -10.391 1.00 69.06 192 PHE A CA 1
ATOM 1561 C C . PHE A 1 192 ? 2.237 -11.721 -9.560 1.00 69.06 192 PHE A C 1
ATOM 1563 O O . PHE A 1 192 ? 2.460 -12.788 -10.127 1.00 69.06 192 PHE A O 1
ATOM 1570 N N . GLY A 1 193 ? 2.396 -11.573 -8.238 1.00 56.38 193 GLY A N 1
ATOM 1571 C CA . GLY A 1 193 ? 3.017 -12.600 -7.396 1.00 56.38 193 GLY A CA 1
ATOM 1572 C C . GLY A 1 193 ? 4.502 -12.810 -7.710 1.00 56.38 193 GLY A C 1
ATOM 1573 O O . GLY A 1 193 ? 5.132 -13.693 -7.133 1.00 56.38 193 GLY A O 1
ATOM 1574 N N . ALA A 1 194 ? 5.066 -11.998 -8.609 1.00 51.22 194 ALA A N 1
ATOM 1575 C CA . ALA A 1 194 ? 6.497 -11.879 -8.770 1.00 51.22 194 ALA A CA 1
ATOM 1576 C C . ALA A 1 194 ? 7.004 -11.128 -7.541 1.00 51.22 194 ALA A C 1
ATOM 1578 O O . ALA A 1 194 ? 6.561 -10.016 -7.272 1.00 51.22 194 ALA A O 1
ATOM 1579 N N . ASP A 1 195 ? 7.897 -11.754 -6.784 1.00 47.81 195 ASP A N 1
ATOM 1580 C CA . ASP A 1 195 ? 8.659 -11.071 -5.748 1.00 47.81 195 ASP A CA 1
ATOM 1581 C C . ASP A 1 195 ? 9.941 -10.552 -6.420 1.00 47.81 195 ASP A C 1
ATOM 1583 O O . ASP A 1 195 ? 10.875 -11.343 -6.594 1.00 47.81 195 ASP A O 1
ATOM 1587 N N . PRO A 1 196 ? 10.000 -9.278 -6.870 1.00 47.62 1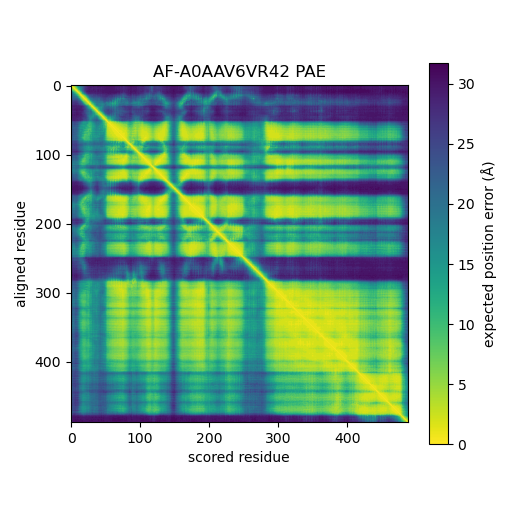96 PRO A N 1
ATOM 1588 C CA . PRO A 1 196 ? 11.205 -8.691 -7.460 1.00 47.62 196 PRO A CA 1
ATOM 1589 C C . PRO A 1 196 ? 12.475 -8.880 -6.627 1.00 47.62 196 PRO A C 1
ATOM 1591 O O . PRO A 1 196 ? 13.572 -8.690 -7.144 1.00 47.62 196 PRO A O 1
ATOM 1594 N N . CYS A 1 197 ? 12.335 -9.169 -5.331 1.00 43.44 197 CYS A N 1
ATOM 1595 C CA . CYS A 1 197 ? 13.323 -8.823 -4.321 1.00 43.44 197 CYS A CA 1
ATOM 1596 C C . CYS A 1 197 ? 14.009 -10.026 -3.662 1.00 43.44 197 CYS A C 1
ATOM 1598 O O . CYS A 1 197 ? 14.864 -9.825 -2.798 1.00 43.44 197 CYS A O 1
ATOM 1600 N N . LYS A 1 198 ? 13.679 -11.270 -4.041 1.00 40.91 198 LYS A N 1
ATOM 1601 C CA . LYS A 1 198 ? 14.193 -12.468 -3.346 1.00 40.91 198 LYS A CA 1
ATOM 1602 C C . LYS A 1 198 ? 15.537 -13.010 -3.829 1.00 40.91 198 LYS A C 1
ATOM 1604 O O . LYS A 1 198 ? 16.100 -13.851 -3.135 1.00 40.91 198 LYS A O 1
ATOM 1609 N N . ILE A 1 199 ? 16.057 -12.569 -4.975 1.00 34.88 199 ILE A N 1
ATOM 1610 C CA . ILE A 1 199 ? 17.342 -13.055 -5.500 1.00 34.88 199 ILE A CA 1
ATOM 1611 C C . ILE A 1 199 ? 18.222 -11.852 -5.854 1.00 34.88 199 ILE A C 1
ATOM 1613 O O . ILE A 1 199 ? 17.740 -10.852 -6.380 1.00 34.88 199 ILE A O 1
ATOM 1617 N N . GLU A 1 200 ? 19.493 -11.944 -5.471 1.00 35.53 200 GLU A N 1
ATOM 1618 C CA . GLU A 1 200 ? 20.543 -10.929 -5.580 1.00 35.53 200 GLU A CA 1
ATOM 1619 C C . GLU A 1 200 ? 20.522 -10.189 -6.932 1.00 35.53 200 GLU A C 1
ATOM 1621 O O . GLU A 1 200 ? 20.678 -10.791 -7.991 1.00 35.53 200 GLU A O 1
ATOM 1626 N N . GLY A 1 201 ? 20.298 -8.869 -6.894 1.00 46.53 201 GLY A N 1
ATOM 1627 C CA . GLY A 1 201 ? 20.205 -8.033 -8.100 1.00 46.53 201 GLY A CA 1
ATOM 1628 C C . GLY A 1 201 ? 19.465 -6.703 -7.911 1.00 46.53 201 GLY A C 1
ATOM 1629 O O . GLY A 1 201 ? 18.774 -6.241 -8.815 1.00 46.53 201 GLY A O 1
ATOM 1630 N N . LYS A 1 202 ? 19.559 -6.086 -6.725 1.00 54.91 202 LYS A N 1
ATOM 1631 C CA . LYS A 1 202 ? 18.862 -4.834 -6.375 1.00 54.91 202 LYS A CA 1
ATOM 1632 C C . LYS A 1 202 ? 19.631 -3.602 -6.865 1.00 54.91 202 LYS A C 1
ATOM 1634 O O . LYS A 1 202 ? 19.994 -2.772 -6.038 1.00 54.91 202 LYS A O 1
ATOM 1639 N N . CYS A 1 203 ? 19.893 -3.455 -8.158 1.00 52.25 203 CYS A N 1
ATOM 1640 C CA . CYS A 1 203 ? 20.563 -2.253 -8.667 1.00 52.25 203 CYS A CA 1
ATOM 1641 C C . CYS A 1 203 ? 19.591 -1.421 -9.497 1.00 52.25 203 CYS A C 1
ATOM 1643 O O . CYS A 1 203 ? 19.055 -1.902 -10.488 1.00 52.25 203 CYS A O 1
ATOM 1645 N N . VAL A 1 204 ? 19.356 -0.171 -9.099 1.00 60.03 204 VAL A N 1
ATOM 1646 C CA . VAL A 1 204 ? 18.757 0.829 -9.986 1.00 60.03 204 VAL A CA 1
ATOM 1647 C C . VAL A 1 204 ? 19.835 1.828 -10.340 1.00 60.03 204 VAL A C 1
ATOM 1649 O O . VAL A 1 204 ? 20.376 2.515 -9.476 1.00 60.03 204 VAL A O 1
ATOM 1652 N N . ASP A 1 205 ? 20.099 1.946 -11.633 1.00 60.97 205 ASP A N 1
ATOM 1653 C CA . ASP A 1 205 ? 20.876 3.059 -12.146 1.00 60.97 205 ASP A CA 1
ATOM 1654 C C . ASP A 1 205 ? 19.975 4.290 -12.289 1.00 60.97 205 ASP A C 1
ATOM 1656 O O . ASP A 1 205 ? 18.835 4.208 -12.737 1.00 60.97 205 ASP A O 1
ATOM 1660 N N . PHE A 1 206 ? 20.491 5.457 -11.929 1.00 63.06 206 PHE A N 1
ATOM 1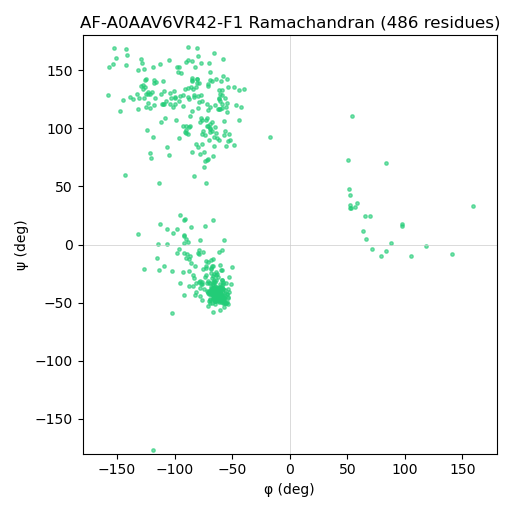661 C CA . PHE A 1 206 ? 19.861 6.742 -12.197 1.00 63.06 206 PHE A CA 1
ATOM 1662 C C . PHE A 1 206 ? 20.781 7.562 -13.098 1.00 63.06 206 PHE A C 1
ATOM 1664 O O . PHE A 1 206 ? 22.003 7.551 -12.944 1.00 63.06 206 PHE A O 1
ATOM 1671 N N . ILE A 1 207 ? 20.209 8.295 -14.051 1.00 64.25 207 ILE A N 1
ATOM 1672 C CA . ILE A 1 207 ? 20.935 9.327 -14.791 1.00 64.25 207 ILE A CA 1
ATOM 1673 C C . ILE A 1 207 ? 20.394 10.669 -14.311 1.00 64.25 207 ILE A C 1
ATOM 1675 O O . ILE A 1 207 ? 19.249 11.046 -14.554 1.00 64.25 207 ILE A O 1
ATOM 1679 N N . ILE A 1 208 ? 21.205 11.394 -13.557 1.00 65.81 208 ILE A N 1
ATOM 1680 C CA . ILE A 1 208 ? 20.793 12.661 -12.967 1.00 65.81 208 ILE A CA 1
ATOM 1681 C C . ILE A 1 208 ? 21.348 13.771 -13.841 1.00 65.81 208 ILE A C 1
ATOM 1683 O O . ILE A 1 208 ? 22.559 13.862 -14.048 1.00 65.81 208 ILE A O 1
ATOM 1687 N N . SER A 1 209 ? 20.444 14.595 -14.363 1.00 64.50 209 SER A N 1
ATOM 1688 C CA . SER A 1 209 ? 20.784 15.688 -15.259 1.00 64.50 209 SER A CA 1
ATOM 1689 C C . SER A 1 209 ? 20.393 17.030 -14.650 1.00 64.50 209 SER A C 1
ATOM 1691 O O . SER A 1 209 ? 19.325 17.195 -14.067 1.00 64.50 209 SER A O 1
ATOM 1693 N N . VAL A 1 210 ? 21.252 18.027 -14.810 1.00 66.19 210 VAL A N 1
ATOM 1694 C CA . VAL A 1 210 ? 21.022 19.405 -14.392 1.00 66.19 210 VAL A CA 1
ATOM 1695 C C . VAL A 1 210 ? 21.169 20.317 -15.600 1.00 66.19 210 VAL A C 1
ATOM 1697 O O . VAL A 1 210 ? 22.164 20.264 -16.317 1.00 66.19 210 VAL A O 1
ATOM 1700 N N . VAL A 1 211 ? 20.178 21.180 -15.823 1.00 64.94 211 VAL A N 1
ATOM 1701 C CA . VAL A 1 211 ? 20.194 22.145 -16.925 1.00 64.94 211 VAL A CA 1
ATOM 1702 C C . VAL A 1 211 ? 20.529 23.534 -16.391 1.00 64.94 211 VAL A C 1
ATOM 1704 O O . VAL A 1 211 ? 19.847 24.040 -15.501 1.00 64.94 211 VAL A O 1
ATOM 1707 N N . ARG A 1 212 ? 21.551 24.183 -16.958 1.00 62.56 212 ARG A N 1
ATOM 1708 C CA . ARG A 1 212 ? 21.906 25.582 -16.670 1.00 62.56 212 ARG A CA 1
ATOM 1709 C C . ARG A 1 212 ? 22.139 26.339 -17.972 1.00 62.56 212 ARG A C 1
ATOM 1711 O O . ARG A 1 212 ? 22.898 25.892 -18.821 1.00 62.56 212 ARG A O 1
ATOM 1718 N N . ASN A 1 213 ? 21.494 27.497 -18.131 1.00 63.81 213 ASN A N 1
ATOM 1719 C CA . ASN A 1 213 ? 21.622 28.360 -19.317 1.00 63.81 213 ASN A CA 1
ATOM 1720 C C . ASN A 1 213 ? 21.357 27.640 -20.659 1.00 63.81 213 ASN A C 1
ATOM 1722 O O . ASN A 1 213 ? 21.951 27.981 -21.673 1.00 63.81 213 ASN A O 1
ATOM 1726 N N . GLY A 1 214 ? 20.481 26.628 -20.668 1.00 60.22 214 GLY A N 1
ATOM 1727 C CA . GLY A 1 214 ? 20.198 25.813 -21.856 1.00 60.22 214 GLY A CA 1
ATOM 1728 C C . GLY A 1 214 ? 21.184 24.664 -22.108 1.00 60.22 214 GLY A C 1
ATOM 1729 O O . GLY A 1 214 ? 20.916 23.836 -22.974 1.00 60.22 214 GLY A O 1
ATOM 1730 N N . HIS A 1 215 ? 22.268 24.553 -21.334 1.00 57.91 215 HIS A N 1
ATOM 1731 C CA . HIS A 1 215 ? 23.184 23.411 -21.371 1.00 57.91 215 HIS A CA 1
ATOM 1732 C C . HIS A 1 215 ? 22.749 22.338 -20.375 1.00 57.91 215 HIS A C 1
ATOM 1734 O O . HIS A 1 215 ? 22.444 22.649 -19.224 1.00 57.91 215 HIS A O 1
ATOM 1740 N N . THR A 1 216 ? 22.730 21.079 -20.819 1.00 63.78 216 THR A N 1
ATOM 1741 C CA . THR A 1 216 ? 22.382 19.921 -19.984 1.00 63.78 216 THR A CA 1
ATOM 1742 C C . THR A 1 216 ? 23.653 19.207 -19.552 1.00 63.78 216 THR A C 1
ATOM 1744 O O . THR A 1 216 ? 24.390 18.693 -20.388 1.00 63.78 216 THR A O 1
ATOM 1747 N N . TYR A 1 217 ? 23.884 19.146 -18.250 1.00 64.88 217 TYR A N 1
ATOM 1748 C CA . TYR A 1 217 ? 24.948 18.372 -17.624 1.00 64.88 217 TYR A CA 1
ATOM 1749 C C . TYR A 1 217 ? 24.326 17.087 -17.097 1.00 64.88 217 TYR A C 1
ATOM 1751 O O . TYR A 1 217 ? 23.327 17.162 -16.395 1.00 64.88 217 TYR A O 1
ATOM 1759 N N . SER A 1 218 ? 24.854 15.920 -17.455 1.00 60.16 218 SER A N 1
ATOM 1760 C CA . SER A 1 218 ? 24.289 14.633 -17.030 1.00 60.16 218 SER A CA 1
ATOM 1761 C C . SER A 1 218 ? 25.367 13.781 -16.392 1.00 60.16 218 SER A C 1
ATOM 1763 O O . SER A 1 218 ? 26.447 13.647 -16.955 1.00 60.16 218 SER A O 1
ATOM 1765 N N . PHE A 1 219 ? 25.058 13.174 -15.253 1.00 61.69 219 PHE A N 1
ATOM 1766 C CA . PHE A 1 219 ? 25.935 12.231 -14.576 1.00 61.69 219 PHE A CA 1
ATOM 1767 C C . PHE A 1 219 ? 25.170 10.944 -14.297 1.00 61.69 219 PHE A C 1
ATOM 1769 O O . PHE A 1 219 ? 24.007 10.964 -13.887 1.00 61.69 219 PHE A O 1
ATOM 1776 N N . LYS A 1 220 ? 25.827 9.808 -14.530 1.00 59.25 220 LYS A N 1
ATOM 1777 C CA . LYS A 1 220 ? 25.289 8.507 -14.146 1.00 59.25 220 LYS A CA 1
ATOM 1778 C C . LYS A 1 220 ? 25.609 8.260 -12.672 1.00 59.25 220 LYS A C 1
ATOM 1780 O O . LYS A 1 220 ? 26.764 8.355 -12.263 1.00 59.25 220 LYS A O 1
ATOM 1785 N N . THR A 1 221 ? 24.597 7.914 -11.889 1.00 59.97 221 THR A N 1
ATOM 1786 C CA . THR A 1 221 ? 24.731 7.560 -10.473 1.00 59.97 221 THR A CA 1
ATOM 1787 C C . THR A 1 221 ? 23.968 6.267 -10.220 1.00 59.97 221 THR A C 1
ATOM 1789 O O . THR A 1 221 ? 22.758 6.205 -10.411 1.00 59.97 221 THR A O 1
ATOM 1792 N N . GLY A 1 222 ? 24.680 5.214 -9.823 1.00 58.41 222 GLY A N 1
ATOM 1793 C CA . GLY A 1 222 ? 24.074 3.934 -9.456 1.00 58.41 222 GLY A CA 1
ATOM 1794 C C . GLY A 1 222 ? 23.627 3.923 -7.996 1.00 58.41 222 GLY A C 1
ATOM 1795 O O . GLY A 1 222 ? 24.328 4.453 -7.133 1.00 58.41 222 GLY A O 1
ATOM 1796 N N . VAL A 1 223 ? 22.475 3.311 -7.715 1.00 58.97 223 VAL A N 1
ATOM 1797 C CA . VAL A 1 223 ? 22.012 3.008 -6.356 1.00 58.97 223 VAL A CA 1
ATOM 1798 C C . VAL A 1 223 ? 21.794 1.509 -6.234 1.00 58.97 223 VAL A C 1
ATOM 1800 O O . VAL A 1 223 ? 20.933 0.917 -6.887 1.00 58.97 223 VAL A O 1
ATOM 1803 N N . GLU A 1 224 ? 22.561 0.898 -5.345 1.00 56.12 224 GLU A N 1
ATOM 1804 C CA . GLU A 1 224 ? 22.330 -0.467 -4.898 1.00 56.12 224 GLU A CA 1
ATOM 1805 C C . GLU A 1 224 ? 21.300 -0.427 -3.749 1.00 56.12 224 GLU A C 1
ATOM 1807 O O . GLU A 1 224 ? 21.351 0.466 -2.907 1.00 56.12 224 GLU A O 1
ATOM 1812 N N . GLN A 1 225 ? 20.379 -1.396 -3.693 1.00 57.19 225 GLN A N 1
ATOM 1813 C CA . GLN A 1 225 ? 19.328 -1.592 -2.670 1.00 57.19 225 GLN A CA 1
ATOM 1814 C C . GLN A 1 225 ? 18.019 -0.790 -2.849 1.00 57.19 225 GLN A C 1
ATOM 1816 O O . GLN A 1 225 ? 17.640 0.056 -2.041 1.00 57.19 225 GLN A O 1
ATOM 1821 N N . ILE A 1 226 ? 17.247 -1.177 -3.869 1.00 57.56 226 ILE A N 1
ATOM 1822 C CA . ILE A 1 226 ? 15.914 -0.644 -4.236 1.00 57.56 226 ILE A CA 1
ATOM 1823 C C . ILE A 1 226 ? 14.856 -0.771 -3.123 1.00 57.56 226 ILE A C 1
ATOM 1825 O O . ILE A 1 226 ? 13.873 -0.036 -3.114 1.00 57.56 226 ILE A O 1
ATOM 1829 N N . GLU A 1 227 ? 15.037 -1.692 -2.172 1.00 55.78 227 GLU A N 1
ATOM 1830 C CA . GLU A 1 227 ? 14.028 -2.012 -1.146 1.00 55.78 227 GLU A CA 1
ATOM 1831 C C . GLU A 1 227 ? 13.642 -0.840 -0.249 1.00 55.78 227 GLU A C 1
ATOM 1833 O O . GLU A 1 227 ? 12.609 -0.892 0.417 1.00 55.78 227 GLU A O 1
ATOM 1838 N N . ASN A 1 228 ? 14.454 0.214 -0.219 1.00 69.19 228 ASN A N 1
ATOM 1839 C CA . ASN A 1 228 ? 14.152 1.402 0.549 1.00 69.19 228 ASN A CA 1
ATOM 1840 C C . ASN A 1 228 ? 14.027 2.633 -0.366 1.00 69.19 228 ASN A C 1
ATOM 1842 O O . ASN A 1 228 ? 15.019 3.329 -0.604 1.00 69.19 228 ASN A O 1
ATOM 1846 N N . PRO A 1 229 ? 12.807 2.961 -0.829 1.00 73.50 229 PRO A N 1
ATOM 1847 C CA . PRO A 1 229 ? 12.526 4.168 -1.611 1.00 73.50 229 PRO A CA 1
ATOM 1848 C C . PRO A 1 229 ? 13.021 5.463 -0.950 1.00 73.50 229 PRO A C 1
ATOM 1850 O O . PRO A 1 229 ? 13.411 6.408 -1.635 1.00 73.50 229 PRO A O 1
ATOM 1853 N N . ILE A 1 230 ? 13.098 5.504 0.386 1.00 78.31 230 ILE A N 1
ATOM 1854 C CA . ILE A 1 230 ? 13.62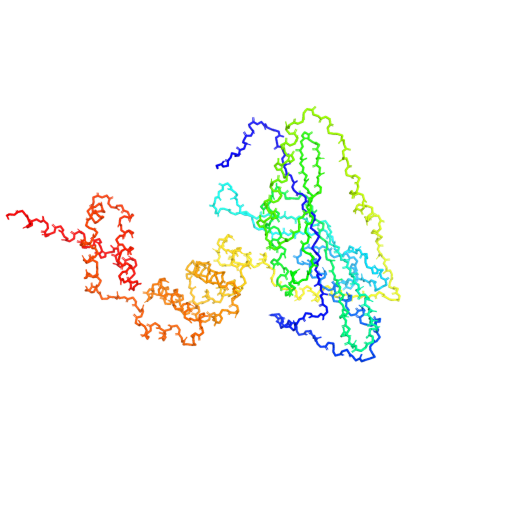8 6.659 1.126 1.00 78.31 230 ILE A CA 1
ATOM 1855 C C . ILE A 1 230 ? 15.131 6.837 0.860 1.00 78.31 230 ILE A C 1
ATOM 1857 O O . ILE A 1 230 ? 15.616 7.970 0.810 1.00 78.31 230 ILE A O 1
ATOM 1861 N N . LEU A 1 231 ? 15.887 5.747 0.681 1.00 77.56 231 LEU A N 1
ATOM 1862 C CA . LEU A 1 231 ? 17.303 5.828 0.308 1.00 77.56 231 LEU A CA 1
ATOM 1863 C C . LEU A 1 231 ? 17.459 6.376 -1.108 1.00 77.56 231 LEU A C 1
ATOM 1865 O O . LEU A 1 231 ? 18.266 7.279 -1.307 1.00 77.56 231 LEU A O 1
ATOM 1869 N N . ILE A 1 232 ? 16.641 5.905 -2.052 1.00 78.56 232 ILE A N 1
ATOM 1870 C CA . ILE A 1 232 ? 16.614 6.412 -3.431 1.00 78.56 232 ILE A CA 1
ATOM 1871 C C . ILE A 1 232 ? 16.378 7.922 -3.447 1.00 78.56 232 ILE A C 1
ATOM 1873 O O . ILE A 1 232 ? 17.164 8.657 -4.046 1.00 78.56 232 ILE A O 1
ATOM 1877 N N . GLN A 1 233 ? 15.351 8.393 -2.732 1.00 83.75 233 GLN A N 1
ATOM 1878 C CA . GLN A 1 233 ? 15.065 9.821 -2.618 1.00 83.75 233 GLN A CA 1
ATOM 1879 C C . GLN A 1 233 ? 16.296 10.595 -2.135 1.00 83.75 233 GLN A C 1
ATOM 1881 O O . GLN A 1 233 ? 16.705 11.567 -2.765 1.00 83.75 233 GLN A O 1
ATOM 1886 N N . ARG A 1 234 ? 16.910 10.148 -1.032 1.00 84.00 234 ARG A N 1
ATOM 1887 C CA . ARG A 1 234 ? 18.071 10.823 -0.436 1.00 84.00 234 ARG A CA 1
ATOM 1888 C C . ARG A 1 234 ? 19.277 10.842 -1.364 1.00 84.00 234 ARG A C 1
ATOM 1890 O O . ARG A 1 234 ? 19.949 11.865 -1.428 1.00 84.00 234 ARG A O 1
ATOM 1897 N N . VAL A 1 235 ? 19.571 9.739 -2.051 1.00 81.38 235 VAL A N 1
ATOM 1898 C CA . VAL A 1 235 ? 20.720 9.675 -2.963 1.00 81.38 235 VAL A CA 1
ATOM 1899 C C . VAL A 1 235 ? 20.523 10.638 -4.129 1.00 81.38 235 VAL A C 1
ATOM 1901 O O . VAL A 1 235 ? 21.422 11.425 -4.412 1.00 81.38 235 VAL A O 1
ATOM 1904 N N . ILE A 1 236 ? 19.339 10.641 -4.744 1.00 79.50 236 ILE A N 1
ATOM 1905 C CA . ILE A 1 236 ? 19.033 11.538 -5.864 1.00 79.50 236 ILE A CA 1
ATOM 1906 C C . ILE A 1 236 ? 19.067 13.000 -5.417 1.00 79.50 236 ILE A C 1
ATOM 1908 O O . ILE A 1 236 ? 19.687 13.824 -6.085 1.00 79.50 236 ILE A O 1
ATOM 1912 N N . ASP A 1 237 ? 18.447 13.330 -4.283 1.00 83.31 237 ASP A N 1
ATOM 1913 C CA . ASP A 1 237 ? 18.412 14.704 -3.777 1.00 83.31 237 ASP A CA 1
ATOM 1914 C C . ASP A 1 237 ? 19.821 15.204 -3.400 1.00 83.31 237 ASP A C 1
ATOM 1916 O O . ASP A 1 237 ? 20.176 16.342 -3.715 1.00 83.31 237 ASP A O 1
ATOM 1920 N N . ASN A 1 238 ? 20.653 14.355 -2.785 1.00 83.44 238 ASN A N 1
ATOM 1921 C CA . ASN A 1 238 ? 22.044 14.688 -2.461 1.00 83.44 238 ASN A CA 1
ATOM 1922 C C . ASN A 1 238 ? 22.891 14.889 -3.722 1.00 83.44 238 ASN A C 1
ATOM 1924 O O . ASN A 1 238 ? 23.697 15.818 -3.781 1.00 83.44 238 ASN A O 1
ATOM 1928 N N . GLU A 1 239 ? 22.714 14.039 -4.731 1.00 79.56 239 GLU A N 1
ATOM 1929 C CA . GLU A 1 239 ? 23.465 14.127 -5.980 1.00 79.56 239 GLU A CA 1
ATOM 1930 C C . GLU A 1 239 ? 23.049 15.354 -6.803 1.00 79.56 239 GLU A C 1
ATOM 1932 O O . GLU A 1 239 ? 23.909 16.089 -7.293 1.00 79.56 239 GLU A O 1
ATOM 1937 N N . LEU A 1 240 ? 21.750 15.670 -6.850 1.00 78.06 240 LEU A N 1
ATOM 1938 C CA . LEU A 1 240 ? 21.246 16.929 -7.406 1.00 78.06 240 LEU A CA 1
ATOM 1939 C C . LEU A 1 240 ? 21.874 18.138 -6.701 1.00 78.06 240 LEU A C 1
ATOM 1941 O O . LEU A 1 240 ? 22.371 19.053 -7.361 1.00 78.06 240 LEU A O 1
ATOM 1945 N N . GLN A 1 241 ? 21.903 18.144 -5.365 1.00 81.12 241 GLN A N 1
ATOM 1946 C CA . GLN A 1 241 ? 22.528 19.225 -4.598 1.00 81.12 241 GLN A CA 1
ATOM 1947 C C . GLN A 1 241 ? 24.026 19.344 -4.883 1.00 81.12 241 GLN A C 1
ATOM 1949 O O . GLN A 1 241 ? 24.514 20.455 -5.101 1.00 81.12 241 GLN A O 1
ATOM 1954 N N . ARG A 1 242 ? 24.755 18.224 -4.927 1.00 81.88 242 ARG A N 1
ATOM 1955 C CA . ARG A 1 242 ? 26.187 18.192 -5.251 1.00 81.88 242 ARG A CA 1
ATOM 1956 C C . ARG A 1 242 ? 26.456 18.814 -6.620 1.00 81.88 242 ARG A C 1
ATOM 1958 O O . ARG A 1 242 ? 27.347 19.654 -6.737 1.00 81.88 242 ARG A O 1
ATOM 1965 N N . GLN A 1 243 ? 25.670 18.453 -7.635 1.00 74.50 243 GLN A N 1
ATOM 1966 C CA . GLN A 1 243 ? 25.808 18.989 -8.992 1.00 74.50 243 GLN A CA 1
ATOM 1967 C C . GLN A 1 243 ? 25.491 20.488 -9.054 1.00 74.50 243 GLN A C 1
ATOM 1969 O O . GLN A 1 243 ? 26.253 21.252 -9.646 1.00 74.50 243 GLN A O 1
ATOM 1974 N N . ILE A 1 244 ? 24.421 20.934 -8.389 1.00 77.50 244 ILE A N 1
ATOM 1975 C CA . ILE A 1 244 ? 24.060 22.358 -8.304 1.00 77.50 244 ILE A CA 1
ATOM 1976 C C . ILE A 1 244 ? 25.183 23.167 -7.646 1.00 77.50 244 ILE A C 1
ATOM 1978 O O . ILE A 1 244 ? 25.564 24.223 -8.154 1.00 77.50 244 ILE A O 1
ATOM 1982 N N . LEU A 1 245 ? 25.731 22.678 -6.530 1.00 80.19 245 LEU A N 1
ATOM 1983 C CA . LEU A 1 245 ? 26.841 23.331 -5.833 1.00 80.19 245 LEU A CA 1
ATOM 1984 C C . LEU A 1 245 ? 28.099 23.375 -6.701 1.00 80.19 245 LEU A C 1
ATOM 1986 O O . LEU A 1 245 ? 28.713 24.435 -6.803 1.00 80.19 245 LEU A O 1
ATOM 1990 N N . SER A 1 246 ? 28.438 22.268 -7.372 1.00 75.38 246 SER A N 1
ATOM 1991 C CA . SER A 1 246 ? 29.575 22.202 -8.295 1.00 75.38 246 SER A CA 1
ATOM 1992 C C . SER A 1 246 ? 29.458 23.267 -9.381 1.00 75.38 246 SER A C 1
ATOM 1994 O O . SER A 1 246 ? 30.378 24.064 -9.544 1.00 75.38 246 SER A O 1
ATOM 1996 N N . LEU A 1 247 ? 28.301 23.350 -10.047 1.00 70.62 247 LEU A N 1
ATOM 1997 C CA . LEU A 1 247 ? 28.037 24.347 -11.085 1.00 70.62 247 LEU A CA 1
ATOM 1998 C C . LEU A 1 247 ? 28.118 25.779 -10.535 1.00 70.62 247 LEU A C 1
ATOM 2000 O O . LEU A 1 247 ? 28.658 26.662 -11.196 1.00 70.62 247 LEU A O 1
ATOM 2004 N N . ASN A 1 248 ? 27.588 26.038 -9.338 1.00 71.19 248 ASN A N 1
ATOM 2005 C CA . ASN A 1 248 ? 27.602 27.376 -8.735 1.00 71.19 248 ASN A CA 1
ATOM 2006 C C . ASN A 1 248 ? 28.991 27.812 -8.244 1.00 71.19 248 ASN A C 1
ATOM 2008 O O . ASN A 1 248 ? 29.249 29.010 -8.169 1.00 71.19 248 ASN A O 1
ATOM 2012 N N . SER A 1 249 ? 29.866 26.862 -7.906 1.00 66.25 249 SER A N 1
ATOM 2013 C CA . SER A 1 249 ? 31.223 27.123 -7.406 1.00 66.25 249 SER A CA 1
ATOM 2014 C C . SER A 1 249 ? 32.276 27.324 -8.504 1.00 66.25 249 SER A C 1
ATOM 2016 O O . SER A 1 249 ? 33.354 27.845 -8.228 1.00 66.25 249 SER A O 1
ATOM 2018 N N . SER A 1 250 ? 31.982 26.931 -9.746 1.00 53.91 250 SER A N 1
ATOM 2019 C CA . SER A 1 250 ? 32.934 26.972 -10.855 1.00 53.91 250 SER A CA 1
ATOM 2020 C C . SER A 1 250 ? 32.755 28.208 -11.753 1.00 53.91 250 SER A C 1
ATOM 2022 O O . SER A 1 250 ? 31.882 28.218 -12.617 1.00 53.91 250 SER A O 1
ATOM 2024 N N . ASP A 1 251 ? 33.690 29.160 -11.639 1.00 46.56 251 ASP A N 1
ATOM 2025 C CA . ASP A 1 251 ? 34.268 29.944 -12.760 1.00 46.56 251 ASP A CA 1
ATOM 2026 C C . ASP A 1 251 ? 35.243 29.077 -13.603 1.00 46.56 251 ASP A C 1
ATOM 2028 O O . ASP A 1 251 ? 36.090 29.559 -14.353 1.00 46.56 251 ASP A O 1
ATOM 2032 N N . LEU A 1 252 ? 35.174 27.753 -13.443 1.00 43.16 252 LEU A N 1
ATOM 2033 C CA . LEU A 1 252 ? 36.082 26.793 -14.047 1.00 43.16 252 LEU A CA 1
ATOM 2034 C C . LEU A 1 252 ? 35.431 26.174 -15.276 1.00 43.16 252 LEU A C 1
ATOM 2036 O O . LEU A 1 252 ? 34.333 25.625 -15.201 1.00 43.16 252 LEU A O 1
ATOM 2040 N N . ASN A 1 253 ? 36.169 26.258 -16.384 1.00 41.69 253 ASN A N 1
ATOM 2041 C CA . ASN A 1 253 ? 35.992 25.508 -17.619 1.00 41.69 253 ASN A CA 1
ATOM 2042 C C . ASN A 1 253 ? 35.824 24.012 -17.311 1.00 41.69 253 ASN A C 1
ATOM 2044 O O . ASN A 1 253 ? 36.796 23.256 -17.315 1.00 41.69 253 ASN A O 1
ATOM 2048 N N . LEU A 1 254 ? 34.595 23.586 -17.027 1.00 44.19 254 LEU A N 1
ATOM 2049 C CA . LEU A 1 254 ? 34.220 22.185 -17.062 1.00 44.19 254 LEU A CA 1
ATOM 2050 C C . LEU A 1 254 ? 34.241 21.801 -18.532 1.00 44.19 254 LEU A C 1
ATOM 2052 O O . LEU A 1 254 ? 33.357 22.159 -19.310 1.00 44.19 254 LEU A O 1
ATOM 2056 N N . THR A 1 255 ? 35.345 21.160 -18.900 1.00 36.84 255 THR A N 1
ATOM 2057 C CA . THR A 1 255 ? 35.518 20.454 -20.157 1.00 36.84 255 THR A CA 1
ATOM 2058 C C . THR A 1 255 ? 34.251 19.651 -20.399 1.00 36.84 255 THR A C 1
ATOM 2060 O O . THR A 1 255 ? 33.731 19.022 -19.479 1.00 36.84 255 THR A O 1
ATOM 2063 N N . GLU A 1 256 ? 33.728 19.745 -21.616 1.00 39.12 256 GLU A N 1
ATOM 2064 C CA . GLU A 1 256 ? 32.615 18.943 -22.093 1.00 39.12 256 GLU A CA 1
ATOM 2065 C C . GLU A 1 256 ? 32.956 17.454 -21.929 1.00 39.12 256 GLU A C 1
ATOM 2067 O O . GLU A 1 256 ? 33.392 16.799 -22.871 1.00 39.12 256 GLU A O 1
ATOM 2072 N N . GLU A 1 257 ? 32.720 16.877 -20.755 1.00 40.00 257 GLU A N 1
ATOM 2073 C CA . GLU A 1 257 ? 32.425 15.455 -20.655 1.00 40.00 257 GLU A CA 1
ATOM 2074 C C . GLU A 1 257 ? 31.009 15.282 -21.212 1.00 40.00 257 GLU A C 1
ATOM 2076 O O . GLU A 1 257 ? 30.019 15.080 -20.510 1.00 40.00 257 GLU A O 1
ATOM 2081 N N . LYS A 1 258 ? 30.915 15.401 -22.545 1.00 41.72 258 LYS A N 1
ATOM 2082 C CA . LYS A 1 258 ? 30.003 14.558 -23.305 1.00 41.72 258 LYS A CA 1
ATOM 2083 C C . LYS A 1 258 ? 30.245 13.151 -22.782 1.00 41.72 258 LYS A C 1
ATOM 2085 O O . LYS A 1 258 ? 31.371 12.668 -22.861 1.00 41.72 258 LYS A O 1
ATOM 2090 N N . LEU A 1 259 ? 29.206 12.533 -22.234 1.00 38.91 259 LEU A N 1
ATOM 2091 C CA . LEU A 1 259 ? 29.170 11.101 -21.972 1.00 38.91 259 LEU A CA 1
ATOM 2092 C C . LEU A 1 259 ? 29.504 10.360 -23.277 1.00 38.91 259 LEU A C 1
ATOM 2094 O O . LEU A 1 259 ? 28.611 10.040 -24.058 1.00 38.91 259 LEU A O 1
ATOM 2098 N N . ALA A 1 260 ? 30.789 10.102 -23.514 1.00 32.72 260 ALA A N 1
ATOM 2099 C CA . ALA A 1 260 ? 31.209 8.895 -24.194 1.00 32.72 260 ALA A CA 1
ATOM 2100 C C . ALA A 1 260 ? 30.713 7.756 -23.292 1.00 32.72 260 ALA A C 1
ATOM 2102 O O . ALA A 1 260 ? 31.052 7.745 -22.113 1.00 32.72 260 ALA A O 1
ATOM 2103 N N . ASP A 1 261 ? 29.801 6.942 -23.829 1.00 33.16 261 ASP A N 1
ATOM 2104 C CA . ASP A 1 261 ? 29.119 5.767 -23.240 1.00 33.16 261 ASP A CA 1
ATOM 2105 C C . ASP A 1 261 ? 27.587 5.879 -23.121 1.00 33.16 261 ASP A C 1
ATOM 2107 O O . ASP A 1 261 ? 26.918 4.904 -22.773 1.00 33.16 261 ASP A O 1
ATOM 2111 N N . CYS A 1 262 ? 26.965 6.996 -23.522 1.00 35.22 262 CYS A N 1
ATOM 2112 C CA . CYS A 1 262 ? 25.528 6.961 -23.856 1.00 35.22 262 CYS A CA 1
ATOM 2113 C C . CYS A 1 262 ? 25.263 6.294 -25.219 1.00 35.22 262 CYS A C 1
ATOM 2115 O O . CYS A 1 262 ? 24.163 5.781 -25.446 1.00 35.22 262 CYS A O 1
ATOM 2117 N N . ASP A 1 263 ? 26.277 6.247 -26.086 1.00 34.22 263 ASP A N 1
ATOM 2118 C CA . ASP A 1 263 ? 26.178 5.679 -27.427 1.00 34.22 263 ASP A CA 1
ATOM 2119 C C . ASP A 1 263 ? 25.993 4.159 -27.418 1.00 34.22 263 ASP A C 1
ATOM 2121 O O . ASP A 1 263 ? 25.437 3.643 -28.374 1.00 34.22 263 ASP A O 1
ATOM 2125 N N . GLU A 1 264 ? 26.333 3.405 -26.366 1.00 38.19 264 GLU A N 1
ATOM 2126 C CA . GLU A 1 264 ? 25.985 1.969 -26.333 1.00 38.19 264 GLU A CA 1
ATOM 2127 C C . GLU A 1 264 ? 24.465 1.738 -26.264 1.00 38.19 264 GLU A C 1
ATOM 2129 O O . GLU A 1 264 ? 23.962 0.714 -26.716 1.00 38.19 264 GLU A O 1
ATOM 2134 N N . ILE A 1 265 ? 23.698 2.700 -25.744 1.00 38.19 265 ILE A N 1
ATOM 2135 C CA . ILE A 1 265 ? 22.239 2.578 -25.617 1.00 38.19 265 ILE A CA 1
ATOM 2136 C C . ILE A 1 265 ? 21.532 3.057 -26.894 1.00 38.19 265 ILE A C 1
ATOM 2138 O O . ILE A 1 265 ? 20.534 2.450 -27.288 1.00 38.19 265 ILE A O 1
ATOM 2142 N N . ASP A 1 266 ? 22.054 4.095 -27.558 1.00 36.25 266 ASP A N 1
ATOM 2143 C CA . ASP A 1 266 ? 21.526 4.571 -28.844 1.00 36.25 266 ASP A CA 1
ATOM 2144 C C . ASP A 1 266 ? 22.067 3.759 -30.046 1.00 36.25 266 ASP A C 1
ATOM 2146 O O . ASP A 1 266 ? 21.325 3.520 -30.993 1.00 36.25 266 ASP A O 1
ATOM 2150 N N . SER A 1 267 ? 23.275 3.184 -29.990 1.00 32.66 267 SER A N 1
ATOM 2151 C CA . SER A 1 267 ? 23.785 2.250 -31.021 1.00 32.66 267 SER A CA 1
ATOM 2152 C C . SER A 1 267 ? 23.049 0.907 -31.041 1.00 32.66 267 SER A C 1
ATOM 2154 O O . SER A 1 267 ? 23.018 0.227 -32.066 1.00 32.66 267 SER A O 1
ATOM 2156 N N . MET A 1 268 ? 22.362 0.534 -29.954 1.00 36.44 268 MET A N 1
ATOM 2157 C CA . MET A 1 268 ? 21.416 -0.588 -29.971 1.00 36.44 268 MET A CA 1
ATOM 2158 C C . MET A 1 268 ? 20.059 -0.229 -30.600 1.00 36.44 268 MET A C 1
ATOM 2160 O O . MET A 1 268 ? 19.251 -1.134 -30.826 1.00 36.44 268 MET A O 1
ATOM 2164 N N . GLN A 1 269 ? 19.787 1.046 -30.920 1.00 40.38 269 GLN A N 1
ATOM 2165 C CA . GLN A 1 269 ? 18.624 1.414 -31.739 1.00 40.38 269 GLN A CA 1
ATOM 2166 C C . GLN A 1 269 ? 18.814 1.000 -33.203 1.00 40.38 269 GLN A C 1
ATOM 2168 O O . GLN A 1 269 ? 17.843 0.592 -33.835 1.00 40.38 269 GLN A O 1
ATOM 2173 N N . GLU A 1 270 ? 20.044 1.021 -33.730 1.00 32.03 270 GLU A N 1
ATOM 2174 C CA . GLU A 1 270 ? 20.312 0.675 -35.138 1.00 32.03 270 GLU A CA 1
ATOM 2175 C C . GLU A 1 270 ? 20.153 -0.821 -35.453 1.00 32.03 270 GLU A C 1
ATOM 2177 O O . GLU A 1 270 ? 19.991 -1.198 -36.613 1.00 32.03 270 GLU A O 1
ATOM 2182 N N . ASN A 1 271 ? 20.108 -1.680 -34.430 1.00 34.00 271 ASN A N 1
ATOM 2183 C CA . ASN A 1 271 ? 19.810 -3.104 -34.590 1.00 34.00 271 ASN A CA 1
ATOM 2184 C C . ASN A 1 271 ? 18.367 -3.475 -34.227 1.00 34.00 271 ASN A C 1
ATOM 2186 O O . ASN A 1 271 ? 18.030 -4.662 -34.210 1.00 34.00 271 ASN A O 1
ATOM 2190 N N . ALA A 1 272 ? 17.480 -2.498 -34.010 1.00 36.84 272 ALA A N 1
ATOM 2191 C CA . ALA A 1 272 ? 16.045 -2.735 -34.120 1.00 36.84 272 ALA A CA 1
ATOM 2192 C C . ALA A 1 272 ? 15.686 -2.830 -35.608 1.00 36.84 272 ALA A C 1
ATOM 2194 O O . ALA A 1 272 ? 15.017 -1.967 -36.168 1.00 36.84 272 ALA A O 1
ATOM 2195 N N . ARG A 1 273 ? 16.171 -3.881 -36.280 1.00 34.12 273 ARG A N 1
ATOM 2196 C CA . ARG A 1 273 ? 15.577 -4.271 -37.553 1.00 34.12 273 ARG A CA 1
ATOM 2197 C C . ARG A 1 273 ? 14.119 -4.560 -37.245 1.00 34.12 273 ARG A C 1
ATOM 2199 O O . ARG A 1 273 ? 13.841 -5.417 -36.405 1.00 34.12 273 ARG A O 1
ATOM 2206 N N . ASP A 1 274 ? 13.222 -3.833 -37.903 1.00 35.75 274 ASP A N 1
ATOM 2207 C CA . ASP A 1 274 ? 11.833 -4.235 -38.047 1.00 35.75 274 ASP A CA 1
ATOM 2208 C C . ASP A 1 274 ? 11.865 -5.654 -38.603 1.00 35.75 274 ASP A C 1
ATOM 2210 O O . ASP A 1 274 ? 12.061 -5.889 -39.796 1.00 35.75 274 ASP A O 1
ATOM 2214 N N . PHE A 1 275 ? 11.777 -6.629 -37.704 1.00 39.22 275 PHE A N 1
ATOM 2215 C CA . PHE A 1 275 ? 11.657 -8.027 -38.044 1.00 39.22 275 PHE A CA 1
ATOM 2216 C C . PHE A 1 275 ? 10.227 -8.205 -38.555 1.00 39.22 275 PHE A C 1
ATOM 2218 O O . PHE A 1 275 ? 9.371 -8.788 -37.891 1.00 39.22 275 PHE A O 1
ATOM 2225 N N . CYS A 1 276 ? 9.967 -7.687 -39.758 1.00 40.19 276 CYS A N 1
ATOM 2226 C CA . CYS A 1 276 ? 8.913 -8.172 -40.629 1.00 40.19 276 CYS A CA 1
ATOM 2227 C C . CYS A 1 276 ? 9.339 -9.587 -41.029 1.00 40.19 276 CYS A C 1
ATOM 2229 O O . CYS A 1 276 ? 9.955 -9.830 -42.063 1.00 40.19 276 CYS A O 1
ATOM 2231 N N . MET A 1 277 ? 9.169 -10.505 -40.085 1.00 38.31 277 MET A N 1
ATOM 2232 C CA . MET A 1 277 ? 9.550 -11.891 -40.238 1.00 38.31 277 MET A CA 1
ATOM 2233 C C . MET A 1 277 ? 8.329 -12.591 -40.784 1.00 38.31 277 MET A C 1
ATOM 2235 O O . MET A 1 277 ? 7.417 -12.958 -40.039 1.00 38.31 277 MET A O 1
ATOM 2239 N N . ASP A 1 278 ? 8.341 -12.729 -42.106 1.00 37.75 278 ASP A N 1
ATOM 2240 C CA . ASP A 1 278 ? 7.669 -13.821 -42.782 1.00 37.75 278 ASP A CA 1
ATOM 2241 C C . ASP A 1 278 ? 7.862 -15.102 -41.967 1.00 37.75 278 ASP A C 1
ATOM 2243 O O . ASP A 1 278 ? 8.965 -15.409 -41.496 1.00 37.75 278 ASP A O 1
ATOM 2247 N N . THR A 1 279 ? 6.754 -15.817 -41.788 1.00 42.06 279 THR A N 1
ATOM 2248 C CA . THR A 1 279 ? 6.618 -17.053 -41.018 1.00 42.06 279 THR A CA 1
ATOM 2249 C C . THR A 1 279 ? 7.660 -18.079 -41.455 1.00 42.06 279 THR A C 1
ATOM 2251 O O . THR A 1 279 ? 7.434 -18.880 -42.364 1.00 42.06 279 THR A O 1
ATOM 2254 N N . SER A 1 280 ? 8.822 -18.044 -40.815 1.00 40.62 280 SER A N 1
ATOM 2255 C CA . SER A 1 280 ? 9.921 -18.971 -41.047 1.00 40.62 280 SER A CA 1
ATOM 2256 C C . SER A 1 280 ? 9.866 -20.102 -40.012 1.00 40.62 280 SER A C 1
ATOM 2258 O O . SER A 1 280 ? 9.302 -19.936 -38.923 1.00 40.62 280 SER A O 1
ATOM 2260 N N . PRO A 1 281 ? 10.389 -21.299 -40.336 1.00 39.09 281 PRO A N 1
ATOM 2261 C CA . PRO A 1 281 ? 10.205 -22.487 -39.510 1.00 39.09 281 PRO A CA 1
ATOM 2262 C C . PRO A 1 281 ? 10.987 -22.333 -38.197 1.00 39.09 281 PRO A C 1
ATOM 2264 O O . PRO A 1 281 ? 12.197 -22.537 -38.159 1.00 39.09 281 PRO A O 1
ATOM 2267 N N . GLY A 1 282 ? 10.303 -21.951 -37.115 1.00 51.53 282 GLY A N 1
ATOM 2268 C CA . GLY A 1 282 ? 10.920 -21.712 -35.803 1.00 51.53 282 GLY A CA 1
ATOM 2269 C C . GLY A 1 282 ? 10.369 -20.514 -35.029 1.00 51.53 282 GLY A C 1
ATOM 2270 O O . GLY A 1 282 ? 10.699 -20.369 -33.855 1.00 51.53 282 GLY A O 1
ATOM 2271 N N . GLN A 1 283 ? 9.522 -19.689 -35.646 1.00 56.25 283 GLN A N 1
ATOM 2272 C CA . GLN A 1 283 ? 8.866 -18.559 -34.991 1.00 56.25 283 GLN A CA 1
ATOM 2273 C C . GLN A 1 283 ? 7.661 -19.044 -34.174 1.00 56.25 283 GLN A C 1
ATOM 2275 O O . GLN A 1 283 ? 6.812 -19.784 -34.675 1.00 56.25 283 GLN A O 1
ATOM 2280 N N . HIS A 1 284 ? 7.601 -18.662 -32.901 1.00 64.44 284 HIS A N 1
ATOM 2281 C CA . HIS A 1 284 ? 6.499 -19.018 -32.011 1.00 64.44 284 HIS A CA 1
ATOM 2282 C C . HIS A 1 284 ? 5.690 -17.779 -31.638 1.00 64.44 284 HIS A C 1
ATOM 2284 O O . HIS A 1 284 ? 6.197 -16.656 -31.672 1.00 64.44 284 HIS A O 1
ATOM 2290 N N . THR A 1 285 ? 4.427 -18.006 -31.282 1.00 69.25 285 THR A N 1
ATOM 2291 C CA . THR A 1 285 ? 3.469 -16.946 -30.987 1.00 69.25 285 THR A CA 1
ATOM 2292 C C . THR A 1 285 ? 3.010 -16.996 -29.532 1.00 69.25 285 THR A C 1
ATOM 2294 O O . THR A 1 285 ? 2.796 -18.071 -28.957 1.00 69.25 285 THR A O 1
ATOM 2297 N N . LEU A 1 286 ? 2.874 -15.823 -28.912 1.00 74.00 286 LEU A N 1
ATOM 2298 C CA . LEU A 1 286 ? 2.182 -15.655 -27.633 1.00 74.00 286 LEU A CA 1
ATOM 2299 C C . LEU A 1 286 ? 0.896 -14.870 -27.841 1.00 74.00 286 LEU A C 1
ATOM 2301 O O . LEU A 1 286 ? 0.912 -13.775 -28.398 1.00 74.00 286 LEU A O 1
ATOM 2305 N N . ASN A 1 287 ? -0.208 -15.404 -27.324 1.00 79.75 287 ASN A N 1
ATOM 2306 C CA . ASN A 1 287 ? -1.496 -14.742 -27.424 1.00 79.75 287 ASN A CA 1
ATOM 2307 C C . ASN A 1 287 ? -1.595 -13.582 -26.428 1.00 79.75 287 ASN A C 1
ATOM 2309 O O . ASN A 1 287 ? -1.739 -13.787 -25.220 1.00 79.75 287 ASN A O 1
ATOM 2313 N N . ILE A 1 288 ? -1.532 -12.357 -26.945 1.00 81.94 288 ILE A N 1
ATOM 2314 C CA . ILE A 1 288 ? -1.545 -11.138 -26.131 1.00 81.94 288 ILE A CA 1
ATOM 2315 C C . ILE A 1 288 ? -2.899 -10.968 -25.437 1.00 81.94 288 ILE A C 1
ATOM 2317 O O . ILE A 1 288 ? -2.934 -10.619 -24.261 1.00 81.94 288 ILE A O 1
ATOM 2321 N N . GLY A 1 289 ? -4.011 -11.267 -26.117 1.00 81.25 289 GLY A N 1
ATOM 2322 C CA . GLY A 1 289 ? -5.355 -11.158 -25.535 1.00 81.25 289 GLY A CA 1
ATOM 2323 C C . GLY A 1 289 ? -5.559 -12.086 -24.333 1.00 81.25 289 GLY A C 1
ATOM 2324 O O . GLY A 1 289 ? -6.154 -11.702 -23.328 1.00 81.25 289 GLY A O 1
ATOM 2325 N N . TYR A 1 290 ? -4.997 -13.293 -24.387 1.00 83.06 290 TYR A N 1
ATOM 2326 C CA . TYR A 1 290 ? -4.979 -14.224 -23.261 1.00 83.06 290 TYR A CA 1
ATOM 2327 C C . TYR A 1 290 ? -4.179 -13.676 -22.073 1.00 83.06 290 TYR A C 1
ATOM 2329 O O . TYR A 1 290 ? -4.630 -13.786 -20.933 1.00 83.06 290 TYR A O 1
ATOM 2337 N N . LEU A 1 291 ? -3.021 -13.059 -22.327 1.00 79.44 291 LEU A N 1
ATOM 2338 C CA . LEU A 1 291 ? -2.208 -12.429 -21.282 1.00 79.44 291 LEU A CA 1
ATOM 2339 C C . LEU A 1 291 ? -2.889 -11.183 -20.702 1.00 79.44 291 LEU A C 1
ATOM 2341 O O . LEU A 1 291 ? -2.886 -11.009 -19.488 1.00 79.44 291 LEU A O 1
ATOM 2345 N N . GLN A 1 292 ? -3.553 -10.374 -21.528 1.00 83.94 292 GLN A N 1
ATOM 2346 C CA . GLN A 1 292 ? -4.349 -9.231 -21.070 1.00 83.94 292 GLN A CA 1
ATOM 2347 C C . GLN A 1 292 ? -5.462 -9.663 -20.111 1.00 83.94 292 GLN A C 1
ATOM 2349 O O . GLN A 1 292 ? -5.624 -9.065 -19.053 1.00 83.94 292 GLN A O 1
ATOM 2354 N N . ASN A 1 293 ? -6.174 -10.749 -20.425 1.00 83.38 293 ASN A N 1
ATOM 2355 C CA . ASN A 1 293 ? -7.216 -11.296 -19.549 1.00 83.38 293 ASN A CA 1
ATOM 2356 C C . ASN A 1 293 ? -6.670 -11.871 -18.231 1.00 83.38 293 ASN A C 1
ATOM 2358 O O . ASN A 1 293 ? -7.429 -12.057 -17.282 1.00 83.38 293 ASN A O 1
ATOM 2362 N N . LYS A 1 294 ? -5.368 -12.168 -18.170 1.00 80.00 294 LYS A N 1
ATOM 2363 C CA . LYS A 1 294 ? -4.673 -12.615 -16.958 1.00 80.00 294 LYS A CA 1
ATOM 2364 C C . LYS A 1 294 ? -4.111 -11.475 -16.114 1.00 80.00 294 LYS A C 1
ATOM 2366 O O . LYS A 1 294 ? -3.629 -11.751 -15.016 1.00 80.00 294 LYS A O 1
ATOM 2371 N N . LEU A 1 295 ? -4.135 -10.230 -16.598 1.00 81.94 295 LEU A N 1
ATOM 2372 C CA . LEU A 1 295 ? -3.640 -9.097 -15.824 1.00 81.94 295 LEU A CA 1
ATOM 2373 C C . LEU A 1 295 ? -4.468 -8.958 -14.535 1.00 81.94 295 LEU A C 1
ATOM 2375 O O . LEU A 1 295 ? -5.698 -8.869 -14.601 1.00 81.94 295 LEU A O 1
ATOM 2379 N N . PRO A 1 296 ? -3.822 -8.922 -13.358 1.00 84.38 296 PRO A N 1
ATOM 2380 C CA . PRO A 1 296 ? -4.505 -8.591 -12.124 1.00 84.38 296 PRO A CA 1
ATOM 2381 C C . PRO A 1 296 ? -4.984 -7.137 -12.177 1.00 84.38 296 PRO A C 1
ATOM 2383 O O . PRO A 1 296 ? -4.528 -6.325 -12.985 1.00 84.38 296 PRO A O 1
ATOM 2386 N N . VAL A 1 297 ? -5.894 -6.780 -11.271 1.00 88.56 297 VAL A N 1
ATOM 2387 C CA . VAL A 1 297 ? -6.286 -5.378 -11.109 1.00 88.56 297 VAL A CA 1
ATOM 2388 C C . VAL A 1 297 ? -5.055 -4.570 -10.691 1.00 88.56 297 VAL A C 1
ATOM 2390 O O . VAL A 1 297 ? -4.489 -4.807 -9.621 1.00 88.56 297 VAL A O 1
ATOM 2393 N N . LEU A 1 298 ? -4.656 -3.628 -11.550 1.00 90.69 298 LEU A N 1
ATOM 2394 C CA . LEU A 1 298 ? -3.498 -2.766 -11.329 1.00 90.69 298 LEU A CA 1
ATOM 2395 C C . LEU A 1 298 ? -3.755 -1.764 -10.187 1.00 90.69 298 LEU A C 1
ATOM 2397 O O . LEU A 1 298 ? -4.896 -1.303 -10.036 1.00 90.69 298 LEU A O 1
ATOM 2401 N N . PRO A 1 299 ? -2.711 -1.371 -9.429 1.00 91.38 299 PRO A N 1
ATOM 2402 C CA . PRO A 1 299 ? -2.832 -0.417 -8.324 1.00 91.38 299 PRO A CA 1
ATOM 2403 C C . PRO A 1 299 ? -3.493 0.907 -8.733 1.00 91.38 299 PRO A C 1
ATOM 2405 O O . PRO A 1 299 ? -4.392 1.399 -8.050 1.00 91.38 299 PRO A O 1
ATOM 2408 N N . GLU A 1 300 ? -3.125 1.453 -9.893 1.00 91.75 300 GLU A N 1
ATOM 2409 C CA . GLU A 1 300 ? -3.697 2.690 -10.432 1.00 91.75 300 GLU A CA 1
ATOM 2410 C C . GLU A 1 300 ? -5.215 2.590 -10.663 1.00 91.75 300 GLU A C 1
ATOM 2412 O O . GLU A 1 300 ? -5.982 3.437 -10.194 1.00 91.75 300 GLU A O 1
ATOM 2417 N N . SER A 1 301 ? -5.668 1.518 -11.323 1.00 91.56 301 SER A N 1
ATOM 2418 C CA . SER A 1 301 ? -7.095 1.256 -11.558 1.00 91.56 301 SER A CA 1
ATOM 2419 C C . SER A 1 301 ? -7.858 1.121 -10.241 1.00 91.56 301 SER A C 1
ATOM 2421 O O . SER A 1 301 ? -8.991 1.586 -10.101 1.00 91.56 301 SER A O 1
ATOM 2423 N N . GLU A 1 302 ? -7.232 0.502 -9.244 1.00 92.25 302 GLU A N 1
ATOM 2424 C CA . GLU A 1 302 ? -7.816 0.332 -7.924 1.00 92.25 302 GLU A CA 1
ATOM 2425 C C . GLU A 1 302 ? -7.927 1.649 -7.151 1.00 92.25 302 GLU A C 1
ATOM 2427 O O . GLU A 1 302 ? -8.991 1.918 -6.588 1.00 92.25 302 GLU A O 1
ATOM 2432 N N . ARG A 1 303 ? -6.898 2.507 -7.187 1.00 93.44 303 ARG A N 1
ATOM 2433 C CA . ARG A 1 303 ? -6.955 3.861 -6.610 1.00 93.44 303 ARG A CA 1
ATOM 2434 C C . ARG A 1 303 ? -8.064 4.690 -7.247 1.00 93.44 303 ARG A C 1
ATOM 2436 O O . ARG A 1 303 ? -8.833 5.312 -6.515 1.00 93.44 303 ARG A O 1
ATOM 2443 N N . LYS A 1 304 ? -8.185 4.660 -8.580 1.00 91.12 304 LYS A N 1
ATOM 2444 C CA . LYS A 1 304 ? -9.264 5.346 -9.314 1.00 91.12 304 LYS A CA 1
ATOM 2445 C C . LYS A 1 304 ? -10.636 4.854 -8.855 1.00 91.12 304 LYS A C 1
ATOM 2447 O O . LYS A 1 304 ? -11.471 5.662 -8.463 1.00 91.12 304 LYS A O 1
ATOM 2452 N N . LYS A 1 305 ? -10.836 3.536 -8.752 1.00 92.62 305 LYS A N 1
ATOM 2453 C CA . LYS A 1 305 ? -12.084 2.955 -8.221 1.00 92.62 305 LYS A CA 1
ATOM 2454 C C . LYS A 1 305 ? -12.376 3.387 -6.781 1.00 92.62 305 LYS A C 1
ATOM 2456 O O . LYS A 1 305 ? -13.520 3.706 -6.467 1.00 92.62 305 LYS A O 1
ATOM 2461 N N . LEU A 1 306 ? -11.375 3.404 -5.899 1.00 93.50 306 LEU A N 1
ATOM 2462 C CA . LEU A 1 306 ? -11.531 3.866 -4.515 1.00 93.50 306 LEU A CA 1
ATOM 2463 C C . LEU A 1 306 ? -11.929 5.350 -4.442 1.00 93.50 306 LEU A C 1
ATOM 2465 O O . LEU A 1 306 ? -12.822 5.716 -3.673 1.00 93.50 306 LEU A O 1
ATOM 2469 N N . ALA A 1 307 ? -11.321 6.193 -5.272 1.00 90.00 307 ALA A N 1
ATOM 2470 C CA . ALA A 1 307 ? -11.638 7.614 -5.337 1.00 90.00 307 ALA A CA 1
ATOM 2471 C C . ALA A 1 307 ? -13.028 7.877 -5.944 1.00 90.00 307 ALA A C 1
ATOM 2473 O O . ALA A 1 307 ? -13.823 8.603 -5.355 1.00 90.00 307 ALA A O 1
ATOM 2474 N N . GLU A 1 308 ? -13.357 7.263 -7.079 1.00 91.38 308 GLU A N 1
ATOM 2475 C CA . GLU A 1 308 ? -14.591 7.541 -7.825 1.00 91.38 308 GLU A CA 1
ATOM 2476 C C . GLU A 1 308 ? -15.828 6.901 -7.185 1.00 91.38 308 GLU A C 1
ATOM 2478 O O . GLU A 1 308 ? -16.845 7.563 -6.985 1.00 91.38 308 GLU A O 1
ATOM 2483 N N . VAL A 1 309 ? -15.746 5.615 -6.826 1.00 91.75 309 VAL A N 1
ATOM 2484 C CA . VAL A 1 309 ? -16.899 4.855 -6.313 1.00 91.75 309 VAL A CA 1
ATOM 2485 C C . VAL A 1 309 ? -17.104 5.119 -4.826 1.00 91.75 309 VAL A C 1
ATOM 2487 O O . VAL A 1 309 ? -18.228 5.314 -4.356 1.00 91.75 309 VAL A O 1
ATOM 2490 N N . TYR A 1 310 ? -16.014 5.126 -4.058 1.00 91.75 310 TYR A N 1
ATOM 2491 C CA . TYR A 1 310 ? -16.092 5.237 -2.606 1.00 91.75 310 TYR A CA 1
ATOM 2492 C C . TYR A 1 310 ? -15.870 6.663 -2.097 1.00 91.75 310 TYR A C 1
ATOM 2494 O O . TYR A 1 310 ? -16.163 6.893 -0.923 1.00 91.75 310 TYR A O 1
ATOM 2502 N N . GLN A 1 311 ? -15.485 7.623 -2.949 1.00 93.19 311 GLN A N 1
ATOM 2503 C CA . GLN A 1 311 ? -15.194 9.016 -2.566 1.00 93.19 311 GLN A CA 1
ATOM 2504 C C . GLN A 1 311 ? -14.087 9.114 -1.507 1.00 93.19 311 GLN A C 1
ATOM 2506 O O . GLN A 1 311 ? -14.136 9.946 -0.601 1.00 93.19 311 GLN A O 1
ATOM 2511 N N . ILE A 1 312 ? -13.096 8.224 -1.594 1.00 93.19 312 ILE A N 1
ATOM 2512 C CA . ILE A 1 312 ? -11.958 8.208 -0.675 1.00 93.19 312 ILE A CA 1
ATOM 2513 C C . ILE A 1 312 ? -10.896 9.203 -1.164 1.00 93.19 312 ILE A C 1
ATOM 2515 O O . ILE A 1 312 ? -10.545 9.181 -2.347 1.00 93.19 312 ILE A O 1
ATOM 2519 N N . PRO A 1 313 ? -10.340 10.046 -0.274 1.00 91.38 313 PRO A N 1
ATOM 2520 C CA . PRO A 1 313 ? -9.239 10.940 -0.620 1.00 91.38 313 PRO A CA 1
ATOM 2521 C C . PRO A 1 313 ? -8.037 10.197 -1.223 1.00 91.38 313 PRO A C 1
ATOM 2523 O O . PRO A 1 313 ? -7.673 9.119 -0.756 1.00 91.38 313 PRO A O 1
ATOM 2526 N N . LEU A 1 314 ? -7.375 10.797 -2.219 1.00 88.81 314 LEU A N 1
ATOM 2527 C CA . LEU A 1 314 ? -6.273 10.169 -2.967 1.00 88.81 314 LEU A CA 1
ATOM 2528 C C . LEU A 1 314 ? -5.158 9.620 -2.062 1.00 88.81 314 LEU A C 1
ATOM 2530 O O . LEU A 1 314 ? -4.669 8.518 -2.284 1.00 88.81 314 LEU A O 1
ATOM 2534 N N . ASN A 1 315 ? -4.794 10.356 -1.012 1.00 88.56 315 ASN A N 1
ATOM 2535 C CA . ASN A 1 315 ? -3.764 9.956 -0.051 1.00 88.56 315 ASN A CA 1
ATOM 2536 C C . ASN A 1 315 ? -4.141 8.715 0.773 1.00 88.56 315 ASN A C 1
ATOM 2538 O O . ASN A 1 315 ? -3.270 7.945 1.171 1.00 88.56 315 ASN A O 1
ATOM 2542 N N . ILE A 1 316 ? -5.430 8.532 1.061 1.00 92.69 316 ILE A N 1
ATOM 2543 C CA . ILE A 1 316 ? -5.954 7.354 1.751 1.00 92.69 316 ILE A CA 1
ATOM 2544 C C . ILE A 1 316 ? -6.043 6.190 0.765 1.00 92.69 316 ILE A C 1
ATOM 2546 O O . ILE A 1 316 ? -5.601 5.092 1.095 1.00 92.69 316 ILE A O 1
ATOM 2550 N N . SER A 1 317 ? -6.545 6.435 -0.449 1.00 93.62 317 SER A N 1
ATOM 2551 C CA . SER A 1 317 ? -6.613 5.433 -1.519 1.00 93.62 317 SER A CA 1
ATOM 2552 C C . SER A 1 317 ? -5.233 4.863 -1.849 1.00 93.62 317 SER A C 1
ATOM 2554 O O . SER A 1 317 ? -5.090 3.648 -1.927 1.00 93.62 317 SER A O 1
ATOM 2556 N N . ASP A 1 318 ? -4.207 5.711 -1.976 1.00 91.50 318 ASP A N 1
ATOM 2557 C CA . ASP A 1 318 ? -2.833 5.265 -2.237 1.00 91.50 318 ASP A CA 1
ATOM 2558 C C . ASP A 1 318 ? -2.291 4.376 -1.115 1.00 91.50 318 ASP A C 1
ATOM 2560 O O . ASP A 1 318 ? -1.802 3.279 -1.374 1.00 91.50 318 ASP A O 1
ATOM 2564 N N . LYS A 1 319 ? -2.481 4.780 0.147 1.00 91.56 319 LYS A N 1
ATOM 2565 C CA . LYS A 1 319 ? -2.056 3.977 1.302 1.00 91.56 319 LYS A CA 1
ATOM 2566 C C . LYS A 1 319 ? -2.765 2.629 1.381 1.00 91.56 319 LYS A C 1
ATOM 2568 O O . LYS A 1 319 ? -2.116 1.634 1.688 1.00 91.56 319 LYS A O 1
ATOM 2573 N N . LEU A 1 320 ? -4.073 2.585 1.124 1.00 94.19 320 LEU A N 1
ATOM 2574 C CA . LEU A 1 320 ? -4.841 1.336 1.135 1.00 94.19 320 LEU A CA 1
ATOM 2575 C C . LEU A 1 320 ? -4.383 0.378 0.033 1.00 94.19 320 LEU A C 1
ATOM 2577 O O . LEU A 1 320 ? -4.307 -0.819 0.277 1.00 94.19 320 LEU A O 1
ATOM 2581 N N . VAL A 1 321 ? -4.075 0.898 -1.157 1.00 92.56 321 VAL A N 1
ATOM 2582 C CA . VAL A 1 321 ? -3.664 0.085 -2.312 1.00 92.56 321 VAL A CA 1
ATOM 2583 C C . VAL A 1 321 ? -2.235 -0.439 -2.175 1.00 92.56 321 VAL A C 1
ATOM 2585 O O . VAL A 1 321 ? -1.985 -1.583 -2.552 1.00 92.56 321 VAL A O 1
ATOM 2588 N N . LYS A 1 322 ? -1.320 0.370 -1.624 1.00 86.31 322 LYS A N 1
ATOM 2589 C CA . LYS A 1 322 ? 0.075 -0.024 -1.359 1.00 86.31 322 LYS A CA 1
ATOM 2590 C C . LYS A 1 322 ? 0.221 -0.996 -0.185 1.00 86.31 322 LYS A C 1
ATOM 2592 O O . LYS A 1 322 ? 1.246 -1.655 -0.068 1.00 86.31 322 LYS A O 1
ATOM 2597 N N . SER A 1 323 ? -0.770 -1.059 0.703 1.00 87.19 323 SER A N 1
ATOM 2598 C CA . SER A 1 323 ? -0.727 -1.926 1.882 1.00 87.19 323 SER A CA 1
ATOM 2599 C C . SER A 1 323 ? -1.382 -3.272 1.591 1.00 87.19 323 SER A C 1
ATOM 2601 O O . SER A 1 323 ? -2.584 -3.337 1.328 1.00 87.19 323 SER A O 1
ATOM 2603 N N . ASP A 1 324 ? -0.610 -4.349 1.705 1.00 81.62 324 ASP A N 1
ATOM 2604 C CA . ASP A 1 324 ? -1.074 -5.704 1.405 1.00 81.62 324 ASP A CA 1
ATOM 2605 C C . ASP A 1 324 ? -2.350 -6.083 2.176 1.00 81.62 324 ASP A C 1
ATOM 2607 O O . ASP A 1 324 ? -2.379 -6.096 3.409 1.00 81.62 324 ASP A O 1
ATOM 2611 N N . GLY A 1 325 ? -3.411 -6.428 1.438 1.00 86.56 325 GLY A N 1
ATOM 2612 C CA . GLY A 1 325 ? -4.685 -6.933 1.965 1.00 86.56 325 GLY A CA 1
ATOM 2613 C C . GLY A 1 325 ? -5.641 -5.871 2.526 1.00 86.56 325 GLY A C 1
ATOM 2614 O O . GLY A 1 325 ? -6.798 -6.188 2.817 1.00 86.56 325 GLY A O 1
ATOM 2615 N N . LEU A 1 326 ? -5.206 -4.614 2.688 1.00 93.25 326 LEU A N 1
ATOM 2616 C CA . LEU A 1 326 ? -6.045 -3.576 3.300 1.00 93.25 326 LEU A CA 1
ATOM 2617 C C . LEU A 1 326 ? -7.093 -2.994 2.349 1.00 93.25 326 LEU A C 1
ATOM 2619 O O . LEU A 1 326 ? -8.180 -2.635 2.804 1.00 93.25 326 LEU A O 1
ATOM 2623 N N . SER A 1 327 ? -6.813 -2.906 1.049 1.00 93.31 327 SER A N 1
ATOM 2624 C CA . SER A 1 327 ? -7.815 -2.474 0.066 1.00 93.31 327 SER A CA 1
ATOM 2625 C C . SER A 1 327 ? -8.967 -3.483 -0.057 1.00 93.31 327 SER A C 1
ATOM 2627 O O . SER A 1 327 ? -10.140 -3.101 -0.120 1.00 93.31 327 SER A O 1
ATOM 2629 N N . GLU A 1 328 ? -8.665 -4.781 -0.018 1.00 92.75 328 GLU A N 1
ATOM 2630 C CA . GLU A 1 328 ? -9.650 -5.863 0.013 1.00 92.75 328 GLU A CA 1
ATOM 2631 C C . GLU A 1 328 ? -10.456 -5.850 1.314 1.00 92.75 328 GLU A C 1
ATOM 2633 O O . GLU A 1 328 ? -11.688 -5.896 1.263 1.00 92.75 328 GLU A O 1
ATOM 2638 N N . ALA A 1 329 ? -9.785 -5.699 2.463 1.00 94.75 329 ALA A N 1
ATOM 2639 C CA . ALA A 1 329 ? -10.454 -5.538 3.752 1.00 94.75 329 ALA A CA 1
ATOM 2640 C C . ALA A 1 329 ? -11.404 -4.333 3.733 1.00 94.75 329 ALA A C 1
ATOM 2642 O O . ALA A 1 329 ? -12.563 -4.453 4.129 1.00 94.75 329 ALA A O 1
ATOM 2643 N N . PHE A 1 330 ? -10.951 -3.186 3.216 1.00 96.50 330 PHE A N 1
ATOM 2644 C CA . PHE A 1 330 ? -11.775 -1.988 3.097 1.00 96.50 330 PHE A CA 1
ATOM 2645 C C . PHE A 1 330 ? -13.037 -2.269 2.281 1.00 96.50 330 PHE A C 1
ATOM 2647 O O . PHE A 1 330 ? -14.139 -2.040 2.777 1.00 96.50 330 PHE A O 1
ATOM 2654 N N . LYS A 1 331 ? -12.887 -2.805 1.061 1.00 94.62 331 LYS A N 1
ATOM 2655 C CA . LYS A 1 331 ? -14.009 -3.106 0.156 1.00 94.62 331 LYS A CA 1
ATOM 2656 C C . LYS A 1 331 ? -15.004 -4.081 0.773 1.00 94.62 331 LYS A C 1
ATOM 2658 O O . LYS A 1 331 ? -16.200 -3.913 0.568 1.00 94.62 331 LYS A O 1
ATOM 2663 N N . PHE A 1 332 ? -14.527 -5.070 1.526 1.00 96.25 332 PHE A N 1
ATOM 2664 C CA . PHE A 1 332 ? -15.389 -6.013 2.231 1.00 96.25 332 PHE A CA 1
ATOM 2665 C C . PHE A 1 332 ? -16.177 -5.324 3.354 1.00 96.25 332 PHE A C 1
ATOM 2667 O O . PHE A 1 332 ? -17.400 -5.425 3.419 1.00 96.25 332 PHE A O 1
ATOM 2674 N N . ILE A 1 333 ? -15.492 -4.572 4.217 1.00 96.44 333 ILE A N 1
ATOM 2675 C CA . ILE A 1 333 ? -16.088 -3.986 5.425 1.00 96.44 333 ILE A CA 1
ATOM 2676 C C . ILE A 1 333 ? -17.112 -2.898 5.072 1.00 96.44 333 ILE A C 1
ATOM 2678 O O . ILE A 1 333 ? -18.158 -2.809 5.720 1.00 96.44 333 ILE A O 1
ATOM 2682 N N . VAL A 1 334 ? -16.876 -2.096 4.028 1.00 95.62 334 VAL A N 1
ATOM 2683 C CA . VAL A 1 334 ? -17.814 -1.026 3.628 1.00 95.62 334 VAL A CA 1
ATOM 2684 C C . VAL A 1 334 ? -19.145 -1.529 3.066 1.00 95.62 334 VAL A C 1
ATOM 2686 O O . VAL A 1 334 ? -20.095 -0.752 2.980 1.00 95.62 334 VAL A O 1
ATOM 2689 N N . LEU A 1 335 ? -19.257 -2.820 2.732 1.00 95.25 335 LEU A N 1
ATOM 2690 C CA . LEU A 1 335 ? -20.552 -3.446 2.429 1.00 95.25 335 LEU A CA 1
ATOM 2691 C C . LEU A 1 335 ? -21.443 -3.544 3.676 1.00 95.25 335 LEU A C 1
ATOM 2693 O O . LEU A 1 335 ? -22.667 -3.578 3.564 1.00 95.25 335 LEU A O 1
ATOM 2697 N N . HIS A 1 336 ? -20.835 -3.565 4.864 1.00 95.12 336 HIS A N 1
ATOM 2698 C CA . HIS A 1 336 ? -21.508 -3.770 6.144 1.00 95.12 336 HIS A CA 1
ATOM 2699 C C . HIS A 1 336 ? -21.477 -2.535 7.057 1.00 95.12 336 HIS A C 1
ATOM 2701 O O . HIS A 1 336 ? -22.329 -2.410 7.938 1.00 95.12 336 HIS A O 1
ATOM 2707 N N . VAL A 1 337 ? -20.526 -1.617 6.857 1.00 94.12 337 VAL A N 1
ATOM 2708 C CA . VAL A 1 337 ? -20.368 -0.382 7.640 1.00 94.12 337 VAL A CA 1
ATOM 2709 C C . VAL A 1 337 ? -20.367 0.827 6.708 1.00 94.12 337 VAL A C 1
ATOM 2711 O O . VAL A 1 337 ? -19.488 0.980 5.864 1.00 94.12 337 VAL A O 1
ATOM 2714 N N . LYS A 1 338 ? -21.350 1.719 6.879 1.00 91.62 338 LYS A N 1
ATOM 2715 C CA . LYS A 1 338 ? -21.531 2.889 6.002 1.00 91.62 338 LYS A CA 1
ATOM 2716 C C . LYS A 1 338 ? -20.497 3.993 6.229 1.00 91.62 338 LYS A C 1
ATOM 2718 O O . LYS A 1 338 ? -20.210 4.745 5.299 1.00 91.62 338 LYS A O 1
ATOM 2723 N N . ASP A 1 339 ? -19.960 4.110 7.443 1.00 95.00 339 ASP A N 1
ATOM 2724 C CA . ASP A 1 339 ? -18.949 5.116 7.764 1.00 95.00 339 ASP A CA 1
ATOM 2725 C C . ASP A 1 339 ? -17.578 4.716 7.204 1.00 95.00 339 ASP A C 1
ATOM 2727 O O . ASP A 1 339 ? -16.740 4.106 7.868 1.00 95.00 339 ASP A O 1
ATOM 2731 N N . LYS A 1 340 ? -17.348 5.088 5.945 1.00 95.06 340 LYS A N 1
ATOM 2732 C CA . LYS A 1 340 ? -16.087 4.845 5.235 1.00 95.06 340 LYS A CA 1
ATOM 2733 C C . LYS A 1 340 ? -14.892 5.478 5.954 1.00 95.06 340 LYS A C 1
ATOM 2735 O O . LYS A 1 340 ? -13.805 4.906 5.916 1.00 95.06 340 LYS A O 1
ATOM 2740 N N . CYS A 1 341 ? -15.097 6.633 6.596 1.00 95.38 341 CYS A N 1
ATOM 2741 C CA . CYS A 1 341 ? -14.057 7.372 7.307 1.00 95.38 341 CYS A CA 1
ATOM 2742 C C . CYS A 1 341 ? -13.559 6.590 8.513 1.00 95.38 341 CYS A C 1
ATOM 2744 O O . CYS A 1 341 ? -12.349 6.436 8.692 1.00 95.38 341 CYS A O 1
ATOM 2746 N N . LEU A 1 342 ? -14.481 6.036 9.297 1.00 95.69 342 LEU A N 1
ATOM 2747 C CA . LEU A 1 342 ? -14.148 5.127 10.386 1.00 95.69 342 LEU A CA 1
ATOM 2748 C C . LEU A 1 342 ? -13.357 3.915 9.871 1.00 95.69 342 LEU A C 1
ATOM 2750 O O . LEU A 1 342 ? -12.298 3.606 10.414 1.00 95.69 342 LEU A O 1
ATOM 2754 N N . VAL A 1 343 ? -13.833 3.276 8.795 1.00 97.19 343 VAL A N 1
ATOM 2755 C CA . VAL A 1 343 ? -13.227 2.051 8.247 1.00 97.19 343 VAL A CA 1
ATOM 2756 C C . VAL A 1 343 ? -11.784 2.288 7.801 1.00 97.19 343 VAL A C 1
ATOM 2758 O O . VAL A 1 343 ? -10.883 1.614 8.300 1.00 97.19 343 VAL A O 1
ATOM 2761 N N . TYR A 1 344 ? -11.522 3.245 6.900 1.00 95.88 344 TYR A N 1
ATOM 2762 C CA . TYR A 1 344 ? -10.151 3.439 6.412 1.00 95.88 344 TYR A CA 1
ATOM 2763 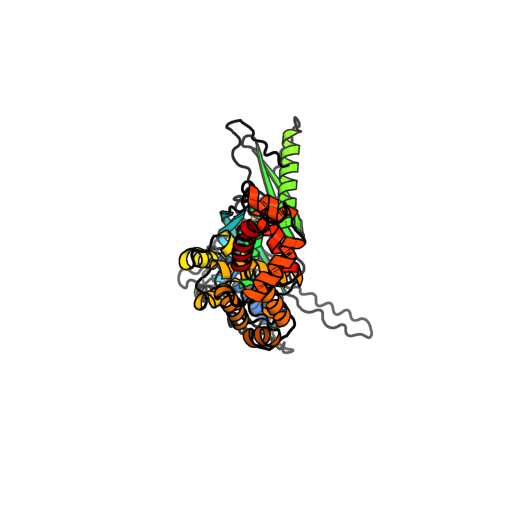C C . TYR A 1 344 ? -9.215 3.950 7.511 1.00 95.88 344 TYR A C 1
ATOM 2765 O O . TYR A 1 344 ? -8.034 3.611 7.506 1.00 95.88 344 TYR A O 1
ATOM 2773 N N . ASN A 1 345 ? -9.709 4.751 8.465 1.00 95.62 345 ASN A N 1
ATOM 2774 C CA . ASN A 1 345 ? -8.872 5.227 9.563 1.00 95.62 345 ASN A CA 1
ATOM 2775 C C . ASN A 1 345 ? -8.478 4.075 10.483 1.00 95.62 345 ASN A C 1
ATOM 2777 O O . ASN A 1 345 ? -7.310 3.997 10.850 1.00 95.62 345 ASN A O 1
ATOM 2781 N N . PHE A 1 346 ? -9.410 3.177 10.808 1.00 96.88 346 PHE A N 1
ATOM 2782 C CA . PHE A 1 346 ? -9.117 2.004 11.628 1.00 96.88 346 PHE A CA 1
ATOM 2783 C C . PHE A 1 346 ? -8.135 1.060 10.920 1.00 96.88 346 PHE A C 1
ATOM 2785 O O . PHE A 1 346 ? -7.135 0.643 11.503 1.00 96.88 346 PHE A O 1
ATOM 2792 N N . LEU A 1 347 ? -8.346 0.787 9.628 1.00 96.94 347 LEU A N 1
ATOM 2793 C CA . LEU A 1 347 ? -7.423 -0.048 8.854 1.00 96.94 347 LEU A CA 1
ATOM 2794 C C . LEU A 1 347 ? -6.014 0.559 8.784 1.00 96.94 347 LEU A C 1
ATOM 2796 O O . LEU A 1 347 ? -5.033 -0.149 8.986 1.00 96.94 347 LEU A O 1
ATOM 2800 N N . LEU A 1 348 ? -5.887 1.865 8.538 1.00 94.88 348 LEU A N 1
ATOM 2801 C CA . LEU A 1 348 ? -4.579 2.504 8.363 1.00 94.88 348 LEU A CA 1
ATOM 2802 C C . LEU A 1 348 ? -3.862 2.839 9.677 1.00 94.88 348 LEU A C 1
ATOM 2804 O O . LEU A 1 348 ? -2.634 2.842 9.707 1.00 94.88 348 LEU A O 1
ATOM 2808 N N . LYS A 1 349 ? -4.586 3.179 10.747 1.00 94.88 349 LYS A N 1
ATOM 2809 C CA . LYS A 1 349 ? -3.971 3.608 12.015 1.00 94.88 349 LYS A CA 1
ATOM 2810 C C . LYS A 1 349 ? -3.821 2.478 13.017 1.00 94.88 349 LYS A C 1
ATOM 2812 O O . LYS A 1 349 ? -2.857 2.497 13.769 1.00 94.88 349 LYS A O 1
ATOM 2817 N N . ASN A 1 350 ? -4.743 1.522 13.026 1.00 94.94 350 ASN A N 1
ATOM 2818 C CA . ASN A 1 350 ? -4.768 0.448 14.012 1.00 94.94 350 ASN A CA 1
ATOM 2819 C C . ASN A 1 350 ? -4.216 -0.834 13.383 1.00 94.94 350 ASN A C 1
ATOM 2821 O O . ASN A 1 350 ? -3.172 -1.332 13.801 1.00 94.94 350 ASN A O 1
ATOM 2825 N N . VAL A 1 351 ? -4.843 -1.315 12.303 1.00 96.00 351 VAL A N 1
ATOM 2826 C CA . VAL A 1 351 ? -4.448 -2.584 11.666 1.00 96.00 351 VAL A CA 1
ATOM 2827 C C . VAL A 1 351 ? -3.058 -2.485 11.037 1.00 96.00 351 VAL A C 1
ATOM 2829 O O . VAL A 1 351 ? -2.162 -3.221 11.441 1.00 96.00 351 VAL A O 1
ATOM 2832 N N . LEU A 1 352 ? -2.837 -1.547 10.111 1.00 94.38 352 LEU A N 1
ATOM 2833 C CA . LEU A 1 352 ? -1.544 -1.377 9.437 1.00 94.38 352 LEU A CA 1
ATOM 2834 C C . LEU A 1 352 ? -0.408 -1.106 10.428 1.00 94.38 352 LEU A C 1
ATOM 2836 O O . LEU A 1 352 ? 0.694 -1.620 10.264 1.00 94.38 352 LEU A O 1
ATOM 2840 N N . HIS A 1 353 ? -0.674 -0.324 11.477 1.00 93.31 353 HIS A N 1
ATOM 2841 C CA . HIS A 1 353 ? 0.322 -0.045 12.506 1.00 93.31 353 HIS A CA 1
ATOM 2842 C C . HIS A 1 353 ? 0.757 -1.321 13.238 1.00 93.31 353 HIS A C 1
ATOM 2844 O O . HIS A 1 353 ? 1.959 -1.535 13.394 1.00 93.31 353 HIS A O 1
ATOM 2850 N N . LYS A 1 354 ? -0.189 -2.193 13.622 1.00 93.62 354 LYS A N 1
ATOM 2851 C CA . LYS A 1 354 ? 0.121 -3.484 14.261 1.00 93.62 354 LYS A CA 1
ATOM 2852 C C . LYS A 1 354 ? 0.814 -4.466 13.315 1.00 93.62 354 LYS A C 1
ATOM 2854 O O . LYS A 1 354 ? 1.719 -5.181 13.737 1.00 93.62 354 LYS A O 1
ATOM 2859 N N . LEU A 1 355 ? 0.426 -4.491 12.040 1.00 93.19 355 LEU A N 1
ATOM 2860 C CA . LEU A 1 355 ? 1.104 -5.306 11.027 1.00 93.19 355 LEU A CA 1
ATOM 2861 C C . LEU A 1 355 ? 2.567 -4.875 10.868 1.00 93.19 355 LEU A C 1
ATOM 2863 O O . LEU A 1 355 ? 3.469 -5.708 10.942 1.00 93.19 355 LEU A O 1
ATOM 2867 N N . ASN A 1 356 ? 2.805 -3.566 10.750 1.00 91.00 356 ASN A N 1
ATOM 2868 C CA . ASN A 1 356 ? 4.145 -3.003 10.604 1.00 91.00 356 ASN A CA 1
ATOM 2869 C C . ASN A 1 356 ? 5.002 -3.200 11.861 1.00 91.00 356 ASN A C 1
ATOM 2871 O O . ASN A 1 356 ? 6.178 -3.536 11.740 1.00 91.00 356 ASN A O 1
ATOM 2875 N N . SER A 1 357 ? 4.437 -3.028 13.062 1.00 91.50 357 SER A N 1
ATOM 2876 C CA . SER A 1 357 ? 5.184 -3.223 14.314 1.00 91.50 357 SER A CA 1
ATOM 2877 C C . SER A 1 357 ? 5.612 -4.677 14.525 1.00 91.50 357 SER A C 1
ATOM 2879 O O . SER A 1 357 ? 6.667 -4.925 15.105 1.00 91.50 357 SER A O 1
ATOM 2881 N N . ARG A 1 358 ? 4.829 -5.632 14.009 1.00 90.88 358 ARG A N 1
ATOM 2882 C CA . ARG A 1 358 ? 5.132 -7.070 14.032 1.00 90.88 358 ARG A CA 1
ATOM 2883 C C . ARG A 1 358 ? 5.890 -7.559 12.791 1.00 90.88 358 ARG A C 1
ATOM 2885 O O . ARG A 1 358 ? 6.304 -8.712 12.774 1.00 90.88 358 ARG A O 1
ATOM 2892 N N . GLN A 1 359 ? 6.067 -6.712 11.772 1.00 88.31 359 GLN A N 1
ATOM 2893 C CA . GLN A 1 359 ? 6.644 -7.061 10.464 1.00 88.31 359 GLN A CA 1
ATOM 2894 C C . GLN A 1 359 ? 5.958 -8.270 9.800 1.00 88.31 359 GLN A C 1
ATOM 2896 O O . GLN A 1 359 ? 6.607 -9.155 9.239 1.00 88.31 359 GLN A O 1
ATOM 2901 N N . ILE A 1 360 ? 4.626 -8.321 9.870 1.00 89.25 360 ILE A N 1
ATOM 2902 C CA . ILE A 1 360 ? 3.813 -9.388 9.272 1.00 89.25 360 ILE A CA 1
ATOM 2903 C C . ILE A 1 360 ? 2.861 -8.830 8.216 1.00 89.25 360 ILE A C 1
ATOM 2905 O O . ILE A 1 360 ? 2.421 -7.687 8.294 1.00 89.25 360 ILE A O 1
ATOM 2909 N N . THR A 1 361 ? 2.502 -9.663 7.241 1.00 86.62 361 THR A N 1
ATOM 2910 C CA . THR A 1 361 ? 1.459 -9.343 6.260 1.00 86.62 361 THR A CA 1
ATOM 2911 C C . THR A 1 361 ? 0.067 -9.574 6.845 1.00 86.62 361 THR A C 1
ATOM 2913 O O . THR A 1 361 ? -0.092 -10.305 7.827 1.00 86.62 361 THR A O 1
ATOM 2916 N N . PHE A 1 362 ? -0.960 -8.993 6.215 1.00 89.31 362 PHE A N 1
ATOM 2917 C CA . PHE A 1 362 ? -2.349 -9.158 6.648 1.00 89.31 362 PHE A CA 1
ATOM 2918 C C . PHE A 1 362 ? -2.752 -10.639 6.766 1.00 89.31 362 PHE A C 1
ATOM 2920 O O . PHE A 1 362 ? -3.274 -11.051 7.797 1.00 89.31 362 PHE A O 1
ATOM 2927 N N . ASP A 1 363 ? -2.429 -11.469 5.772 1.00 87.31 363 ASP A N 1
ATOM 2928 C CA . ASP A 1 363 ? -2.745 -12.907 5.787 1.00 87.31 363 ASP A CA 1
ATOM 2929 C C . ASP A 1 363 ? -2.107 -13.659 6.956 1.00 87.31 363 ASP A C 1
ATOM 2931 O O . ASP A 1 363 ? -2.690 -14.597 7.495 1.00 87.31 363 ASP A O 1
ATOM 2935 N N . ARG A 1 364 ? -0.903 -13.246 7.366 1.00 88.12 364 ARG A N 1
ATOM 2936 C CA . ARG A 1 364 ? -0.179 -13.859 8.486 1.00 88.12 364 ARG A CA 1
ATOM 2937 C C . ARG A 1 364 ? -0.677 -13.384 9.847 1.00 88.12 364 ARG A C 1
ATOM 2939 O O . ARG A 1 364 ? -0.245 -13.924 10.858 1.00 88.12 364 ARG A O 1
ATOM 2946 N N . SER A 1 365 ? -1.569 -12.396 9.889 1.00 90.44 365 SER A N 1
ATOM 2947 C CA . SER A 1 365 ? -2.101 -11.861 11.144 1.00 90.44 365 SER A CA 1
ATOM 2948 C C . SER A 1 365 ? -3.089 -12.795 11.843 1.00 90.44 365 SER A C 1
ATOM 2950 O O . SER A 1 365 ? -3.371 -12.586 13.016 1.00 90.44 365 SER A O 1
ATOM 2952 N N . GLY A 1 366 ? -3.656 -13.781 11.136 1.00 87.81 366 GLY A N 1
ATOM 2953 C CA . GLY A 1 366 ? -4.731 -14.635 11.657 1.00 87.81 366 GLY A CA 1
ATOM 2954 C C . GLY A 1 366 ? -6.089 -13.931 11.795 1.00 87.81 366 GLY A C 1
ATOM 2955 O O . GLY A 1 366 ? -7.087 -14.572 12.125 1.00 87.81 366 GLY A O 1
ATOM 2956 N N . VAL A 1 367 ? -6.168 -12.626 11.510 1.00 92.38 367 VAL A N 1
ATOM 2957 C CA . VAL A 1 367 ? -7.408 -11.850 11.598 1.00 92.38 367 VAL A CA 1
ATOM 2958 C C . VAL A 1 367 ? -8.166 -11.925 10.275 1.00 92.38 367 VAL A C 1
ATOM 2960 O O . VAL A 1 367 ? -7.644 -11.601 9.212 1.00 92.38 367 VAL A O 1
ATOM 2963 N N . THR A 1 368 ? -9.438 -12.315 10.337 1.00 93.69 368 THR A N 1
ATOM 2964 C CA . THR A 1 368 ? -10.309 -12.388 9.158 1.00 93.69 368 THR A CA 1
ATOM 2965 C C . THR A 1 368 ? -11.048 -11.070 8.914 1.00 93.69 368 THR A C 1
ATOM 2967 O O . THR A 1 368 ? -11.301 -10.292 9.839 1.00 93.69 368 THR A O 1
ATOM 2970 N N . PHE A 1 369 ? -11.479 -10.835 7.670 1.00 95.06 369 PHE A N 1
ATOM 2971 C CA . PHE A 1 369 ? -12.305 -9.666 7.334 1.00 95.06 369 PHE A CA 1
ATOM 2972 C C . PHE A 1 369 ? -13.622 -9.624 8.124 1.00 95.06 369 PHE A C 1
ATOM 2974 O O . PHE A 1 369 ? -14.106 -8.542 8.454 1.00 95.06 369 PHE A O 1
ATOM 2981 N N . ILE A 1 370 ? -14.178 -10.788 8.476 1.00 94.00 370 ILE A N 1
ATOM 2982 C CA . ILE A 1 370 ? -15.397 -10.905 9.287 1.00 94.00 370 ILE A CA 1
ATOM 2983 C C . ILE A 1 370 ? -15.149 -10.347 10.692 1.00 94.00 370 ILE A C 1
ATOM 2985 O O . ILE A 1 370 ? -15.873 -9.454 11.123 1.00 94.00 370 ILE A O 1
ATOM 2989 N N . LYS A 1 371 ? -14.079 -10.786 11.369 1.00 94.56 371 LYS A N 1
ATOM 2990 C CA . LYS A 1 371 ? -13.742 -10.299 12.715 1.00 94.56 371 LYS A CA 1
ATOM 2991 C C . LYS A 1 371 ? -13.442 -8.795 12.726 1.00 94.56 371 LYS A C 1
ATOM 2993 O O . LYS A 1 371 ? -13.909 -8.080 13.607 1.00 94.56 371 LYS A O 1
ATOM 2998 N N . LEU A 1 372 ? -12.741 -8.276 11.712 1.00 95.62 372 LEU A N 1
ATOM 2999 C CA . LEU A 1 372 ? -12.551 -6.822 11.573 1.00 95.62 372 LEU A CA 1
ATOM 3000 C C . LEU A 1 372 ? -13.871 -6.074 11.380 1.00 95.62 372 LEU A C 1
ATOM 3002 O O . LEU A 1 372 ? -14.059 -5.002 11.955 1.00 95.62 372 LEU A O 1
ATOM 3006 N N . THR A 1 373 ? -14.787 -6.637 10.591 1.00 96.56 373 THR A N 1
ATOM 3007 C CA . THR A 1 373 ? -16.117 -6.055 10.387 1.00 96.56 373 THR A CA 1
ATOM 3008 C C . THR A 1 373 ? -16.875 -5.972 11.709 1.00 96.56 373 THR A C 1
ATOM 3010 O O . THR A 1 373 ? -17.442 -4.924 12.006 1.00 96.56 373 THR A O 1
ATOM 3013 N N . GLU A 1 374 ? -16.843 -7.025 12.529 1.00 95.44 374 GLU A N 1
ATOM 3014 C CA . GLU A 1 374 ? -17.488 -7.040 13.847 1.00 95.44 374 GLU A CA 1
ATOM 3015 C C . GLU A 1 374 ? -16.916 -5.968 14.782 1.00 95.44 374 GLU A C 1
ATOM 3017 O O . GLU A 1 374 ? -17.686 -5.219 15.388 1.00 95.44 374 GLU A O 1
ATOM 3022 N N . ILE A 1 375 ? -15.585 -5.830 14.858 1.00 96.38 375 ILE A N 1
ATOM 3023 C CA . ILE A 1 375 ? -14.938 -4.783 15.671 1.00 96.38 375 ILE A CA 1
ATOM 3024 C C . ILE A 1 375 ? -15.425 -3.400 15.237 1.00 96.38 375 ILE A C 1
ATOM 3026 O O . ILE A 1 375 ? -15.868 -2.599 16.063 1.00 96.38 375 ILE A O 1
ATOM 3030 N N . ILE A 1 376 ? -15.380 -3.119 13.934 1.00 96.75 376 ILE A N 1
ATOM 3031 C CA . ILE A 1 376 ? -15.742 -1.802 13.408 1.00 96.75 376 ILE A CA 1
ATOM 3032 C C . ILE A 1 376 ? -17.246 -1.542 13.559 1.00 96.75 376 ILE A C 1
ATOM 3034 O O . ILE A 1 376 ? -17.637 -0.405 13.813 1.00 96.75 376 ILE A O 1
ATOM 3038 N N . GLN A 1 377 ? -18.104 -2.561 13.471 1.00 96.19 377 GLN A N 1
ATOM 3039 C CA . GLN A 1 377 ? -19.538 -2.426 13.752 1.00 96.19 377 GLN A CA 1
ATOM 3040 C C . GLN A 1 377 ? -19.804 -2.055 15.213 1.00 96.19 377 GLN A C 1
ATOM 3042 O O . GLN A 1 377 ? -20.593 -1.144 15.477 1.00 96.19 377 GLN A O 1
ATOM 3047 N N . LEU A 1 378 ? -19.138 -2.721 16.160 1.00 94.56 378 LEU A N 1
ATOM 3048 C CA . LEU A 1 378 ? -19.257 -2.393 17.582 1.00 94.56 378 LEU A CA 1
ATOM 3049 C C . LEU A 1 378 ? -18.764 -0.968 17.856 1.00 94.56 378 LEU A C 1
ATOM 3051 O O . LEU A 1 378 ? -19.441 -0.214 18.559 1.00 94.56 378 LEU A O 1
ATOM 3055 N N . LEU A 1 379 ? -17.653 -0.571 17.233 1.00 93.81 379 LEU A N 1
ATOM 3056 C CA . LEU A 1 379 ? -17.108 0.781 17.333 1.00 93.81 379 LEU A CA 1
ATOM 3057 C C . LEU A 1 379 ? -18.069 1.827 16.738 1.00 93.81 379 LEU A C 1
ATOM 3059 O O . LEU A 1 379 ? -18.379 2.821 17.388 1.00 93.81 379 LEU A O 1
ATOM 3063 N N . HIS A 1 380 ? -18.607 1.576 15.541 1.00 93.62 380 HIS A N 1
ATOM 3064 C CA . HIS A 1 380 ? -19.576 2.448 14.869 1.00 93.62 380 HIS A CA 1
ATOM 3065 C C . HIS A 1 380 ? -20.879 2.601 15.668 1.00 93.62 380 HIS A C 1
ATOM 3067 O O . HIS A 1 380 ? -21.464 3.679 15.708 1.00 93.62 380 HIS A O 1
ATOM 3073 N N . SER A 1 381 ? -21.339 1.529 16.319 1.00 91.56 381 SER A N 1
ATOM 3074 C CA . SER A 1 381 ? -22.526 1.563 17.185 1.00 91.56 381 SER A CA 1
ATOM 3075 C C . SER A 1 381 ? -22.288 2.228 18.548 1.00 91.56 381 SER A C 1
ATOM 3077 O O . SER A 1 381 ? -23.241 2.414 19.302 1.00 91.56 381 SER A O 1
ATOM 3079 N N . GLY A 1 382 ? -21.039 2.583 18.876 1.00 89.38 382 GLY A N 1
ATOM 3080 C CA . GLY A 1 382 ? -20.676 3.172 20.164 1.00 89.38 382 GLY A CA 1
ATOM 3081 C C . GLY A 1 382 ? -20.776 2.195 21.338 1.00 89.38 382 GLY A C 1
ATOM 3082 O O . GLY A 1 382 ? -20.973 2.627 22.469 1.00 89.38 382 GLY A O 1
ATOM 3083 N N . GLN A 1 383 ? -20.679 0.886 21.087 1.00 90.69 383 GLN A N 1
ATOM 3084 C CA . GLN A 1 383 ? -20.708 -0.140 22.137 1.00 90.69 383 GLN A CA 1
ATOM 3085 C C . GLN A 1 383 ? -19.338 -0.375 22.774 1.00 90.69 383 GLN A C 1
ATOM 3087 O O . GLN A 1 383 ? -19.272 -0.780 23.934 1.00 90.69 383 GLN A O 1
ATOM 3092 N N . ILE A 1 384 ? -18.265 -0.108 22.031 1.00 92.88 384 ILE A N 1
ATOM 3093 C CA . ILE A 1 384 ? -16.873 -0.213 22.478 1.00 92.88 384 ILE A CA 1
ATOM 3094 C C . ILE A 1 384 ? -16.117 1.081 22.147 1.00 92.88 384 ILE A C 1
ATOM 3096 O O . ILE A 1 384 ? -16.541 1.865 21.296 1.00 92.88 384 ILE A O 1
ATOM 3100 N N . THR A 1 385 ? -15.008 1.316 22.841 1.00 91.06 385 THR A N 1
ATOM 3101 C CA . THR A 1 385 ? -14.068 2.418 22.581 1.00 91.06 385 THR A CA 1
ATOM 3102 C C . THR A 1 385 ? -13.002 2.020 21.556 1.00 91.06 385 THR A C 1
ATOM 3104 O O . THR A 1 385 ? -12.878 0.853 21.190 1.00 91.06 385 THR A O 1
ATOM 3107 N N . LEU A 1 386 ? -12.211 2.985 21.076 1.00 91.50 386 LEU A N 1
ATOM 3108 C CA . LEU A 1 386 ? -11.094 2.685 20.173 1.00 91.50 386 LEU A CA 1
ATOM 3109 C C . LEU A 1 386 ? -10.034 1.830 20.884 1.00 91.50 386 LEU A C 1
ATOM 3111 O O . LEU A 1 386 ? -9.487 0.911 20.290 1.00 91.50 386 LEU A O 1
ATOM 3115 N N . GLU A 1 387 ? -9.790 2.105 22.165 1.00 90.19 387 GLU A N 1
ATOM 3116 C CA . GLU A 1 387 ? -8.821 1.390 22.994 1.00 90.19 387 GLU A CA 1
ATOM 3117 C C . GLU A 1 387 ? -9.220 -0.081 23.173 1.00 90.19 387 GLU A C 1
ATOM 3119 O O . GLU A 1 387 ? -8.422 -0.976 22.923 1.00 90.19 387 GLU A O 1
ATOM 3124 N N . THR A 1 388 ? -10.490 -0.342 23.500 1.00 92.06 388 THR A N 1
ATOM 3125 C CA . THR A 1 388 ? -11.012 -1.722 23.564 1.00 92.06 388 THR A CA 1
ATOM 3126 C C . THR A 1 388 ? -10.987 -2.406 22.196 1.00 92.06 388 THR A C 1
ATOM 3128 O O . THR A 1 388 ? -10.676 -3.589 22.116 1.00 92.06 388 THR A O 1
ATOM 3131 N N . ALA A 1 389 ? -11.282 -1.689 21.106 1.00 94.75 389 ALA A N 1
ATOM 3132 C CA . ALA A 1 389 ? -11.165 -2.233 19.753 1.00 94.75 389 ALA A CA 1
ATOM 3133 C C . ALA A 1 389 ? -9.721 -2.653 19.420 1.00 94.75 389 ALA A C 1
ATOM 3135 O O . ALA A 1 389 ? -9.515 -3.704 18.807 1.00 94.75 389 ALA A O 1
ATOM 3136 N N . ASP A 1 390 ? -8.731 -1.869 19.853 1.00 93.75 390 ASP A N 1
ATOM 3137 C CA . ASP A 1 390 ? -7.313 -2.208 19.728 1.00 93.75 390 ASP A CA 1
ATOM 3138 C C . ASP A 1 390 ? -6.930 -3.428 20.565 1.00 93.75 390 ASP A C 1
ATOM 3140 O O . ASP A 1 390 ? -6.218 -4.300 20.058 1.00 93.75 390 ASP A O 1
ATOM 3144 N N . ASP A 1 391 ? -7.410 -3.531 21.803 1.00 93.50 391 ASP A N 1
ATOM 3145 C CA . ASP A 1 391 ? -7.156 -4.690 22.665 1.00 93.50 391 ASP A CA 1
ATOM 3146 C C . ASP A 1 391 ? -7.741 -5.973 22.055 1.00 93.50 391 ASP A C 1
ATOM 3148 O O . ASP A 1 391 ? -7.064 -7.000 21.977 1.00 93.50 391 ASP A O 1
ATOM 3152 N N . ILE A 1 392 ? -8.966 -5.914 21.520 1.00 95.19 392 ILE A N 1
ATOM 3153 C CA . ILE A 1 392 ? -9.575 -7.058 20.824 1.00 95.19 392 ILE A CA 1
ATOM 3154 C C . ILE A 1 392 ? -8.744 -7.443 19.598 1.00 95.19 392 ILE A C 1
ATOM 3156 O O . ILE A 1 392 ? -8.457 -8.622 19.390 1.00 95.19 392 ILE A O 1
ATOM 3160 N N . LEU A 1 393 ? -8.323 -6.461 18.794 1.00 95.56 393 LEU A N 1
ATOM 3161 C CA . LEU A 1 393 ? -7.470 -6.711 17.633 1.00 95.56 393 LEU A CA 1
ATOM 3162 C C . LEU A 1 393 ? -6.156 -7.399 18.038 1.00 95.56 393 LEU A C 1
ATOM 3164 O O . LEU A 1 393 ? -5.697 -8.293 17.331 1.00 95.56 393 LEU A O 1
ATOM 3168 N N . GLU A 1 394 ? -5.568 -7.020 19.177 1.00 94.19 394 GLU A N 1
ATOM 3169 C CA . GLU A 1 394 ? -4.377 -7.678 19.727 1.00 94.19 394 GLU A CA 1
ATOM 3170 C C . GLU A 1 394 ? -4.606 -9.158 20.013 1.00 94.19 394 GLU A C 1
ATOM 3172 O O . GLU A 1 394 ? -3.808 -10.000 19.602 1.00 94.19 394 GLU A O 1
ATOM 3177 N N . MET A 1 395 ? -5.697 -9.463 20.713 1.00 93.81 395 MET A N 1
ATOM 3178 C CA . MET A 1 395 ? -6.036 -10.824 21.109 1.00 93.81 395 MET A CA 1
ATOM 3179 C C . MET A 1 395 ? -6.254 -11.714 19.891 1.00 93.81 395 MET A C 1
ATOM 3181 O O . MET A 1 395 ? -5.708 -12.814 19.819 1.00 93.81 395 MET A O 1
ATOM 3185 N N . LEU A 1 396 ? -6.987 -11.207 18.900 1.00 94.06 396 LEU A N 1
ATOM 3186 C CA . LEU A 1 396 ? -7.222 -11.926 17.653 1.00 94.06 396 LEU A CA 1
ATOM 3187 C C . LEU A 1 396 ? -5.918 -12.186 16.894 1.00 94.06 396 LEU A C 1
ATOM 3189 O O . LEU A 1 396 ? -5.702 -13.301 16.427 1.00 94.06 396 LEU A O 1
ATOM 3193 N N . MET A 1 397 ? -5.019 -11.199 16.826 1.00 93.75 397 MET A N 1
ATOM 3194 C CA . MET A 1 397 ? -3.696 -11.382 16.214 1.00 93.75 397 MET A CA 1
ATOM 3195 C C . MET A 1 397 ? -2.785 -12.338 16.999 1.00 93.75 397 MET A C 1
ATOM 3197 O O . MET A 1 397 ? -1.799 -12.830 16.456 1.00 93.75 397 MET A O 1
ATOM 3201 N N . ASN A 1 398 ? -3.081 -12.590 18.275 1.00 93.06 398 ASN A N 1
ATOM 3202 C CA . ASN A 1 398 ? -2.358 -13.543 19.120 1.00 93.06 398 ASN A CA 1
ATOM 3203 C C . ASN A 1 398 ? -2.977 -14.954 19.086 1.00 93.06 398 ASN A C 1
ATOM 3205 O O . ASN A 1 398 ? -2.546 -15.820 19.846 1.00 93.06 398 ASN A O 1
ATOM 3209 N N . GLY A 1 399 ? -3.955 -15.196 18.205 1.00 90.56 399 GLY A N 1
ATOM 3210 C CA . GLY A 1 399 ? -4.544 -16.516 17.978 1.00 90.56 399 GLY A CA 1
ATOM 3211 C C . GLY A 1 399 ? -5.854 -16.777 18.719 1.00 90.56 399 GLY A C 1
ATOM 3212 O O . GLY A 1 399 ? -6.254 -17.931 18.828 1.00 90.56 399 GLY A O 1
ATOM 3213 N N . ASP A 1 400 ? -6.536 -15.749 19.234 1.00 90.50 400 ASP A N 1
ATOM 3214 C CA . ASP A 1 400 ? -7.859 -15.945 19.830 1.00 90.50 400 ASP A CA 1
ATOM 3215 C C . ASP A 1 400 ? -8.906 -16.298 18.757 1.00 90.50 400 ASP A C 1
ATOM 3217 O O . ASP A 1 400 ? -9.197 -15.532 17.828 1.00 90.50 400 ASP A O 1
ATOM 3221 N N . GLU A 1 401 ? -9.483 -17.490 18.882 1.00 89.25 401 GLU A N 1
ATOM 3222 C CA . GLU A 1 401 ? -10.446 -18.024 17.923 1.00 89.25 401 GLU A CA 1
ATOM 3223 C C . GLU A 1 401 ? -11.870 -17.513 18.151 1.00 89.25 401 GLU A C 1
ATOM 3225 O O . GLU A 1 401 ? -12.653 -17.513 17.196 1.00 89.25 401 GLU A O 1
ATOM 3230 N N . ARG A 1 402 ? -12.182 -16.985 19.344 1.00 90.50 402 ARG A N 1
ATOM 3231 C CA . ARG A 1 402 ? -13.519 -16.491 19.710 1.00 90.50 402 ARG A CA 1
ATOM 3232 C C . ARG A 1 402 ? -14.024 -15.398 18.770 1.00 90.50 402 ARG A C 1
ATOM 3234 O O . ARG A 1 402 ? -13.248 -14.725 18.073 1.00 90.50 402 ARG A O 1
ATOM 3241 N N . SER A 1 403 ? -15.342 -15.207 18.763 1.00 88.81 403 SER A N 1
ATOM 3242 C CA . SER A 1 403 ? -15.946 -14.066 18.065 1.00 88.81 403 SER A CA 1
ATOM 3243 C C . SER A 1 403 ? -15.625 -12.754 18.784 1.00 88.81 403 SER A C 1
ATOM 3245 O O . SER A 1 403 ? -15.372 -12.728 19.992 1.00 88.81 403 SER A O 1
ATOM 3247 N N . THR A 1 404 ? -15.666 -11.633 18.062 1.00 91.12 404 THR A N 1
ATOM 3248 C CA . THR A 1 404 ? -15.409 -10.316 18.664 1.00 91.12 404 THR A CA 1
ATOM 3249 C C . THR A 1 404 ? -16.398 -10.031 19.796 1.00 91.12 404 THR A C 1
ATOM 3251 O O . THR A 1 404 ? -16.014 -9.487 20.829 1.00 91.12 404 THR A O 1
ATOM 3254 N N . LYS A 1 405 ? -17.662 -10.441 19.641 1.00 90.00 405 LYS A N 1
ATOM 3255 C CA . LYS A 1 405 ? -18.704 -10.258 20.663 1.00 90.00 405 LYS A CA 1
ATOM 3256 C C . LYS A 1 405 ? -18.432 -11.065 21.931 1.00 90.00 405 LYS A C 1
ATOM 3258 O O . LYS A 1 405 ? -18.506 -10.506 23.019 1.00 90.00 405 LYS A O 1
ATOM 3263 N N . GLU A 1 406 ? -18.045 -12.332 21.796 1.00 91.50 406 GLU A N 1
ATOM 3264 C CA . GLU A 1 406 ? -17.692 -13.183 22.941 1.00 91.50 406 GLU A CA 1
ATOM 3265 C C . GLU A 1 406 ? -16.513 -12.617 23.735 1.00 91.50 406 GLU A C 1
ATOM 3267 O O . GLU A 1 406 ? -16.495 -12.693 24.963 1.00 91.50 406 GLU A O 1
ATOM 3272 N N . ILE A 1 407 ? -15.514 -12.043 23.057 1.00 91.94 407 ILE A N 1
ATOM 3273 C CA . ILE A 1 407 ? -14.390 -11.384 23.734 1.00 91.94 407 ILE A CA 1
ATOM 3274 C C . ILE A 1 407 ? -14.911 -10.192 24.549 1.00 91.94 407 ILE A C 1
ATOM 3276 O O . ILE A 1 407 ? -14.622 -10.084 25.740 1.00 91.94 407 ILE A O 1
ATOM 3280 N N . VAL A 1 408 ? -15.735 -9.332 23.947 1.00 92.38 408 VAL A N 1
ATOM 3281 C CA . VAL A 1 408 ? -16.273 -8.145 24.631 1.00 92.38 408 VAL A CA 1
ATOM 3282 C C . VAL A 1 408 ? -17.130 -8.518 25.844 1.00 92.38 408 VAL A C 1
ATOM 3284 O O . VAL A 1 408 ? -16.999 -7.886 26.895 1.00 92.38 408 VAL A O 1
ATOM 3287 N N . GLU A 1 409 ? -17.968 -9.548 25.730 1.00 91.19 409 GLU A N 1
ATOM 3288 C CA . GLU A 1 409 ? -18.804 -10.049 26.827 1.00 91.19 409 GLU A CA 1
ATOM 3289 C C . GLU A 1 409 ? -17.959 -10.626 27.970 1.00 91.19 409 GLU A C 1
ATOM 3291 O O . GLU A 1 409 ? -18.138 -10.233 29.125 1.00 91.19 409 GLU A O 1
ATOM 3296 N N . ASN A 1 410 ? -16.989 -11.490 27.657 1.00 90.88 410 ASN A N 1
ATOM 3297 C CA . ASN A 1 410 ? -16.150 -12.156 28.658 1.00 90.88 410 ASN A CA 1
ATOM 3298 C C . ASN A 1 410 ? -15.297 -11.176 29.475 1.00 90.88 410 ASN A C 1
ATOM 3300 O O . ASN A 1 410 ? -15.131 -11.358 30.681 1.00 90.88 410 ASN A O 1
ATOM 3304 N N . TYR A 1 411 ? -14.762 -10.134 28.835 1.00 87.31 411 TYR A N 1
ATOM 3305 C CA . TYR A 1 411 ? -13.946 -9.117 29.506 1.00 87.31 411 TYR A CA 1
ATOM 3306 C C . TYR A 1 411 ? -14.762 -7.919 30.011 1.00 87.31 411 TYR A C 1
ATOM 3308 O O . TYR A 1 411 ? -14.201 -6.996 30.607 1.00 87.31 411 TYR A O 1
ATOM 3316 N N . ASN A 1 412 ? -16.086 -7.928 29.816 1.00 88.12 412 ASN A N 1
ATOM 3317 C CA . ASN A 1 412 ? -16.982 -6.827 30.164 1.00 88.12 412 ASN A CA 1
ATOM 3318 C C . ASN A 1 412 ? -16.497 -5.483 29.577 1.00 88.12 412 ASN A C 1
ATOM 3320 O O . ASN A 1 412 ? -16.393 -4.470 30.276 1.00 88.12 412 ASN A O 1
ATOM 3324 N N . TRP A 1 413 ? -16.147 -5.480 28.292 1.00 90.25 413 TRP A N 1
ATOM 3325 C CA . TRP A 1 413 ? -15.551 -4.329 27.599 1.00 90.25 413 TRP A CA 1
ATOM 3326 C C . TRP A 1 413 ? -16.556 -3.359 26.981 1.00 90.25 413 TRP A C 1
ATOM 3328 O O . TRP A 1 413 ? -16.157 -2.348 26.405 1.00 90.25 413 TRP A O 1
ATOM 3338 N N . TYR A 1 414 ? -17.854 -3.606 27.151 1.00 89.50 414 TYR A N 1
ATOM 3339 C CA . TYR A 1 414 ? -18.875 -2.639 26.768 1.00 89.50 414 TYR A CA 1
ATOM 3340 C C . TYR A 1 414 ? -18.685 -1.292 27.473 1.00 89.50 414 TYR A C 1
ATOM 3342 O O . TYR A 1 414 ? -18.290 -1.221 28.645 1.00 89.50 414 TYR A O 1
ATOM 3350 N N . ILE A 1 415 ? -19.007 -0.214 26.754 1.00 86.31 415 ILE A N 1
ATOM 3351 C CA . ILE A 1 415 ? -18.990 1.141 27.303 1.00 86.31 415 ILE A CA 1
ATOM 3352 C C . ILE A 1 415 ? -19.942 1.231 28.496 1.00 86.31 415 ILE A C 1
ATOM 3354 O O . ILE A 1 415 ? -21.104 0.823 28.439 1.00 86.31 415 ILE A O 1
ATOM 3358 N N . ILE A 1 416 ? -19.452 1.821 29.585 1.00 82.50 416 ILE A N 1
ATOM 3359 C CA . ILE A 1 416 ? -20.238 2.059 30.793 1.00 82.50 416 ILE A CA 1
ATOM 3360 C C . ILE A 1 416 ? -21.307 3.106 30.476 1.00 82.50 416 ILE A C 1
ATOM 3362 O O . ILE A 1 416 ? -21.017 4.294 30.379 1.00 82.50 416 ILE A O 1
ATOM 3366 N N . SER A 1 417 ? -22.556 2.663 30.351 1.00 77.12 417 SER A N 1
ATOM 3367 C CA . SER A 1 417 ? -23.708 3.551 30.133 1.00 77.12 417 SER A CA 1
ATOM 3368 C C . SER A 1 417 ? -24.311 4.091 31.439 1.00 77.12 417 SER A C 1
ATOM 3370 O O . SER A 1 417 ? -25.172 4.965 31.408 1.00 77.12 417 SER A O 1
ATOM 3372 N N . ASP A 1 418 ? -23.884 3.562 32.590 1.00 84.19 418 ASP A N 1
ATOM 3373 C CA . ASP A 1 418 ? -24.391 3.938 33.910 1.00 84.19 418 ASP A CA 1
ATOM 3374 C C . ASP A 1 418 ? -23.894 5.336 34.316 1.00 84.19 418 ASP A C 1
ATOM 3376 O O . ASP A 1 418 ? -22.720 5.534 34.655 1.00 84.19 418 ASP A O 1
ATOM 3380 N N . GLU A 1 419 ? -24.811 6.309 34.294 1.00 83.81 419 GLU A N 1
ATOM 3381 C CA . GLU A 1 419 ? -24.530 7.716 34.596 1.00 83.81 419 GLU A CA 1
ATOM 3382 C C . GLU A 1 419 ? -23.963 7.897 36.015 1.00 83.81 419 GLU A C 1
ATOM 3384 O O . GLU A 1 419 ? -23.134 8.783 36.238 1.00 83.81 419 GLU A O 1
ATOM 3389 N N . SER A 1 420 ? -24.339 7.033 36.967 1.00 85.25 420 SER A N 1
ATOM 3390 C CA . SER A 1 420 ? -23.875 7.121 38.356 1.00 85.25 420 SER A CA 1
ATOM 3391 C C . SER A 1 420 ? -22.382 6.794 38.486 1.00 85.25 420 SER A C 1
ATOM 3393 O O . SER A 1 420 ? -21.622 7.582 39.059 1.00 85.25 420 SER A O 1
ATOM 3395 N N . LYS A 1 421 ? -21.936 5.696 37.862 1.00 85.00 421 LYS A N 1
ATOM 3396 C CA . LYS A 1 421 ? -20.524 5.272 37.825 1.00 85.00 421 LYS A CA 1
ATOM 3397 C C . LYS A 1 421 ? -19.655 6.259 37.054 1.00 85.00 421 LYS A C 1
ATOM 3399 O O . LYS A 1 421 ? -18.525 6.552 37.460 1.00 85.00 421 LYS A O 1
ATOM 3404 N N . LEU A 1 422 ? -20.188 6.800 35.958 1.00 86.06 422 LEU A N 1
ATOM 3405 C CA . LEU A 1 422 ? -19.525 7.845 35.182 1.00 86.06 422 LEU A CA 1
ATOM 3406 C C . LEU A 1 422 ? -19.326 9.109 36.030 1.00 86.06 422 LEU A C 1
ATOM 3408 O O . LEU A 1 422 ? -18.220 9.646 36.104 1.00 86.06 422 LEU A O 1
ATOM 3412 N N . GLN A 1 423 ? -20.375 9.556 36.723 1.00 88.06 423 GLN A N 1
ATOM 3413 C CA . GLN A 1 423 ? -20.314 10.719 37.601 1.00 88.06 423 GLN A CA 1
ATOM 3414 C C . GLN A 1 423 ? -19.302 10.530 38.741 1.00 88.06 423 GLN A C 1
ATOM 3416 O O . GLN A 1 423 ? -18.573 11.470 39.075 1.00 88.06 423 GLN A O 1
ATOM 3421 N N . GLU A 1 424 ? -19.251 9.352 39.361 1.00 87.94 424 GLU A N 1
ATOM 3422 C CA . GLU A 1 424 ? -18.284 9.049 40.419 1.00 87.94 424 GLU A CA 1
ATOM 3423 C C . GLU A 1 424 ? -16.843 9.141 39.899 1.00 87.94 424 GLU A C 1
ATOM 3425 O O . GLU A 1 424 ? -16.029 9.888 40.452 1.00 87.94 424 GLU A O 1
ATOM 3430 N N . SER A 1 425 ? -16.564 8.492 38.767 1.00 86.81 425 SER A N 1
ATOM 3431 C CA . SER A 1 425 ? -15.244 8.495 38.125 1.00 86.81 425 SER A CA 1
ATOM 3432 C C . SER A 1 425 ? -14.807 9.913 37.730 1.00 86.81 425 SER A C 1
ATOM 3434 O O . SER A 1 425 ? -13.710 10.358 38.078 1.00 86.81 425 SER A O 1
ATOM 3436 N N . CYS A 1 426 ? -15.694 10.693 37.101 1.00 87.62 426 CYS A N 1
ATOM 3437 C CA . CYS A 1 426 ? -15.425 12.094 36.770 1.00 87.62 426 CYS A CA 1
ATOM 3438 C C . CYS A 1 426 ? -15.170 12.953 38.021 1.00 87.62 426 CYS A C 1
ATOM 3440 O O . CYS A 1 426 ? -14.318 13.844 37.997 1.00 87.62 426 CYS A O 1
ATOM 3442 N N . ASN A 1 427 ? -15.866 12.707 39.135 1.00 88.25 427 ASN A N 1
ATOM 3443 C CA . ASN A 1 427 ? -15.633 13.445 40.379 1.00 88.25 427 ASN A CA 1
ATOM 3444 C C . ASN A 1 427 ? -14.247 13.177 40.973 1.00 88.25 427 ASN A C 1
ATOM 3446 O O . ASN A 1 427 ? -13.630 14.119 41.482 1.00 88.25 427 ASN A O 1
ATOM 3450 N N . VAL A 1 428 ? -13.748 11.941 40.892 1.00 88.31 428 VAL A N 1
ATOM 3451 C CA . VAL A 1 428 ? -12.378 11.594 41.305 1.00 88.31 428 VAL A CA 1
ATOM 3452 C C . VAL A 1 428 ? -11.360 12.395 40.491 1.00 88.31 428 VAL A C 1
ATOM 3454 O O . VAL A 1 428 ? -10.487 13.045 41.072 1.00 88.31 428 VAL A O 1
ATOM 3457 N N . ILE A 1 429 ? -11.518 12.444 39.166 1.00 90.44 429 ILE A N 1
ATOM 3458 C CA . ILE A 1 429 ? -10.630 13.213 38.280 1.00 90.44 429 ILE A CA 1
ATOM 3459 C C . ILE A 1 429 ? -10.694 14.709 38.577 1.00 90.44 429 ILE A C 1
ATOM 3461 O O . ILE A 1 429 ? -9.657 15.347 38.735 1.00 90.44 429 ILE A O 1
ATOM 3465 N N . LEU A 1 430 ? -11.890 15.277 38.752 1.00 88.69 430 LEU A N 1
ATOM 3466 C CA . LEU A 1 430 ? -12.045 16.699 39.082 1.00 88.69 430 LEU A CA 1
ATOM 3467 C C . LEU A 1 430 ? -11.433 17.076 40.440 1.00 88.69 430 LEU A C 1
ATOM 3469 O O . LEU A 1 430 ? -11.099 18.244 40.642 1.00 88.69 430 LEU A O 1
ATOM 3473 N N . ARG A 1 431 ? -11.311 16.130 41.383 1.00 87.38 431 ARG A N 1
ATOM 3474 C CA . ARG A 1 431 ? -10.611 16.340 42.663 1.00 87.38 431 ARG A CA 1
ATOM 3475 C C . ARG A 1 431 ? -9.091 16.302 42.504 1.00 87.38 431 ARG A C 1
ATOM 3477 O O . ARG A 1 431 ? -8.411 17.044 43.203 1.00 87.38 431 ARG A O 1
ATOM 3484 N N . ARG A 1 432 ? -8.566 15.482 41.590 1.00 87.56 432 ARG A N 1
ATOM 3485 C CA . ARG A 1 432 ? -7.124 15.405 41.289 1.00 87.56 432 ARG A CA 1
ATOM 3486 C C . ARG A 1 432 ? -6.650 16.562 40.397 1.00 87.56 432 ARG A C 1
ATOM 3488 O O . ARG A 1 432 ? -5.592 17.123 40.645 1.00 87.56 432 ARG A O 1
ATOM 3495 N N . HIS A 1 433 ? -7.474 16.988 39.440 1.00 87.88 433 HIS A N 1
ATOM 3496 C CA . HIS A 1 433 ? -7.162 18.007 38.425 1.00 87.88 433 HIS A CA 1
ATOM 3497 C C . HIS A 1 433 ? -7.998 19.285 38.606 1.00 87.88 433 HIS A C 1
ATOM 3499 O O . HIS A 1 433 ? -8.708 19.761 37.713 1.00 87.88 433 HIS A O 1
ATOM 3505 N N . THR A 1 434 ? -7.962 19.848 39.818 1.00 87.38 434 THR A N 1
ATOM 3506 C CA . THR A 1 434 ? -8.769 21.035 40.165 1.00 87.38 434 THR A CA 1
ATOM 3507 C C . THR A 1 434 ? -8.334 22.294 39.413 1.00 87.38 434 THR A C 1
ATOM 3509 O O . THR A 1 434 ? -9.155 23.182 39.161 1.00 87.38 434 THR A O 1
ATOM 3512 N N . SER A 1 435 ? -7.052 22.386 39.056 1.00 87.19 435 SER A N 1
ATOM 3513 C CA . SER A 1 435 ? -6.463 23.519 38.341 1.00 87.19 435 SER A CA 1
ATOM 3514 C C . SER A 1 435 ? -7.030 23.609 36.921 1.00 87.19 435 SER A C 1
ATOM 3516 O O . SER A 1 435 ? -7.508 24.666 36.496 1.00 87.19 435 SER A O 1
ATOM 3518 N N . GLU A 1 436 ? -7.074 22.476 36.230 1.00 88.94 436 GLU A N 1
ATOM 3519 C CA . GLU A 1 436 ? -7.522 22.311 34.851 1.00 88.94 436 GLU A CA 1
ATOM 3520 C C . GLU A 1 436 ? -9.029 22.544 34.764 1.00 88.94 436 GLU A C 1
ATOM 3522 O O . GLU A 1 436 ? -9.486 23.308 33.916 1.00 88.94 436 GLU A O 1
ATOM 3527 N N . ALA A 1 437 ? -9.797 22.007 35.718 1.00 86.50 437 ALA A N 1
ATOM 3528 C CA . ALA A 1 437 ? -11.235 22.248 35.815 1.00 86.50 437 ALA A CA 1
ATOM 3529 C C . ALA A 1 437 ? -11.574 23.740 36.016 1.00 86.50 437 ALA A C 1
ATOM 3531 O O . ALA A 1 437 ? -12.503 24.265 35.396 1.00 86.50 437 ALA A O 1
ATOM 3532 N N . LYS A 1 438 ? -10.810 24.459 36.856 1.00 86.69 438 LYS A N 1
ATOM 3533 C CA . LYS A 1 438 ? -10.980 25.912 37.059 1.00 86.69 438 LYS A CA 1
ATOM 3534 C C . LYS A 1 438 ? -10.600 26.711 35.812 1.00 86.69 438 LYS A C 1
ATOM 3536 O O . LYS A 1 438 ? -11.290 27.682 35.493 1.00 86.69 438 LYS A O 1
ATOM 3541 N N . LYS A 1 439 ? -9.522 26.326 35.122 1.00 87.25 439 LYS A N 1
ATOM 3542 C CA . LYS A 1 439 ? -9.083 26.963 33.872 1.00 87.25 439 LYS A CA 1
ATOM 3543 C C . LYS A 1 439 ? -10.109 26.750 32.761 1.00 87.25 439 LYS A C 1
ATOM 3545 O O . LYS A 1 439 ? -10.556 27.741 32.192 1.00 87.25 439 LYS A O 1
ATOM 3550 N N . PHE A 1 440 ? -10.578 25.516 32.555 1.00 88.75 440 PHE A N 1
ATOM 3551 C CA . PHE A 1 440 ? -11.660 25.207 31.617 1.00 88.75 440 PHE A CA 1
ATOM 3552 C C . PHE A 1 440 ? -12.905 26.050 31.893 1.00 88.75 440 PHE A C 1
ATOM 3554 O O . PHE A 1 440 ? -13.459 26.654 30.982 1.00 88.75 440 PHE A O 1
ATOM 3561 N N . ARG A 1 441 ? -13.307 26.185 33.163 1.00 85.19 441 ARG A N 1
ATOM 3562 C CA . ARG A 1 441 ? -14.461 27.014 33.541 1.00 85.19 441 ARG A CA 1
ATOM 3563 C C . ARG A 1 441 ? -14.314 28.484 33.133 1.00 85.19 441 ARG A C 1
ATOM 3565 O O . ARG A 1 441 ? -15.317 29.132 32.858 1.00 85.19 441 ARG A O 1
ATOM 3572 N N . ARG A 1 442 ? -13.097 29.032 33.176 1.00 85.31 442 ARG A N 1
ATOM 3573 C CA . ARG A 1 442 ? -12.830 30.444 32.854 1.00 85.31 442 ARG A CA 1
ATOM 3574 C C . ARG A 1 442 ? -12.728 30.688 31.354 1.00 85.31 442 ARG A C 1
ATOM 3576 O O . ARG A 1 442 ? -13.197 31.719 30.895 1.00 85.31 442 ARG A O 1
ATOM 3583 N N . THR A 1 443 ? -12.085 29.782 30.622 1.00 85.81 443 THR A N 1
ATOM 3584 C CA . THR A 1 443 ? -11.705 30.014 29.220 1.00 85.81 443 THR A CA 1
ATOM 3585 C C . THR A 1 443 ? -12.513 29.201 28.217 1.00 85.81 443 THR A C 1
ATOM 3587 O O . THR A 1 443 ? -12.484 29.512 27.033 1.00 85.81 443 THR A O 1
ATOM 3590 N N . GLY A 1 444 ? -13.185 28.131 28.651 1.00 82.88 444 GLY A N 1
ATOM 3591 C CA . GLY A 1 444 ? -13.805 27.144 27.763 1.00 82.88 444 GLY A CA 1
ATOM 3592 C C . GLY A 1 444 ? -12.802 26.372 26.895 1.00 82.88 444 GLY A C 1
ATOM 3593 O O . GLY A 1 444 ? -13.206 25.701 25.950 1.00 82.88 444 GLY A O 1
ATOM 3594 N N . GLY A 1 445 ? -11.495 26.476 27.172 1.00 87.19 445 GLY A N 1
ATOM 3595 C CA . GLY A 1 445 ? -10.449 25.939 26.302 1.00 87.19 445 GLY A CA 1
ATOM 3596 C C . GLY A 1 445 ? -10.478 24.412 26.207 1.00 87.19 445 GLY A C 1
ATOM 3597 O O . GLY A 1 445 ? -10.271 23.731 27.211 1.00 87.19 445 GLY A O 1
ATOM 3598 N N . ARG A 1 446 ? -10.668 23.879 24.992 1.00 88.19 446 ARG A N 1
ATOM 3599 C CA . ARG A 1 446 ? -10.792 22.434 24.710 1.00 88.19 446 ARG A CA 1
ATOM 3600 C C . ARG A 1 446 ? -9.637 21.594 25.264 1.00 88.19 446 ARG A C 1
ATOM 3602 O O . ARG A 1 446 ? -9.890 20.554 25.852 1.00 88.19 446 ARG A O 1
ATOM 3609 N N . HIS A 1 447 ? -8.407 22.105 25.204 1.00 89.25 447 HIS A N 1
ATOM 3610 C CA . HIS A 1 447 ? -7.226 21.404 25.714 1.00 89.25 447 HIS A CA 1
ATOM 3611 C C . HIS A 1 447 ? -7.340 20.991 27.196 1.00 89.25 447 HIS A C 1
ATOM 3613 O O . HIS A 1 447 ? -6.854 19.933 27.583 1.00 89.25 447 HIS A O 1
ATOM 3619 N N . PHE A 1 448 ? -8.028 21.774 28.036 1.00 88.75 448 PHE A N 1
ATOM 3620 C CA . PHE A 1 448 ? -8.245 21.392 29.436 1.00 88.75 448 PHE A CA 1
ATOM 3621 C C . PHE A 1 448 ? -9.210 20.210 29.578 1.00 88.75 448 PHE A C 1
ATOM 3623 O O . PHE A 1 448 ? -9.036 19.401 30.485 1.00 88.75 448 PHE A O 1
ATOM 3630 N N . MET A 1 449 ? -10.199 20.088 28.686 1.00 87.88 449 MET A N 1
ATOM 3631 C CA . MET A 1 449 ? -11.072 18.909 28.636 1.00 87.88 449 MET A CA 1
ATOM 3632 C C . MET A 1 449 ? -10.303 17.685 28.166 1.00 87.88 449 MET A C 1
ATOM 3634 O O . MET A 1 449 ? -10.484 16.624 28.751 1.00 87.88 449 MET A O 1
ATOM 3638 N N . ASP A 1 450 ? -9.405 17.842 27.194 1.00 87.94 450 ASP A N 1
ATOM 3639 C CA . ASP A 1 450 ? -8.560 16.743 26.722 1.00 87.94 450 ASP A CA 1
ATOM 3640 C C . ASP A 1 450 ? -7.663 16.214 27.855 1.00 87.94 450 ASP A C 1
ATOM 3642 O O . ASP A 1 450 ? -7.533 15.005 28.025 1.00 87.94 450 ASP A O 1
ATOM 3646 N N . ILE A 1 451 ? -7.106 17.096 28.699 1.00 89.38 451 ILE A N 1
ATOM 3647 C CA . ILE A 1 451 ? -6.334 16.689 29.890 1.00 89.38 451 ILE A CA 1
ATOM 3648 C C . ILE A 1 451 ? -7.213 15.917 30.885 1.00 89.38 451 ILE A C 1
ATOM 3650 O O . ILE A 1 451 ? -6.816 14.851 31.354 1.00 89.38 451 ILE A O 1
ATOM 3654 N N . LEU A 1 452 ? -8.405 16.433 31.207 1.00 89.56 452 LEU A N 1
ATOM 3655 C CA . LEU A 1 452 ? -9.332 15.767 32.132 1.00 89.56 452 LEU A CA 1
ATOM 3656 C C . LEU A 1 452 ? -9.791 14.406 31.593 1.00 89.56 452 LEU A C 1
ATOM 3658 O O . LEU A 1 452 ? -9.889 13.443 32.351 1.00 89.56 452 LEU A O 1
ATOM 3662 N N . PHE A 1 453 ? -10.050 14.316 30.291 1.00 88.56 453 PHE A N 1
ATOM 3663 C CA . PHE A 1 453 ? -10.420 13.070 29.637 1.00 88.56 453 PHE A CA 1
ATOM 3664 C C . PHE A 1 453 ? -9.264 12.066 29.632 1.00 88.56 453 PHE A C 1
ATOM 3666 O O . PHE A 1 453 ? -9.474 10.912 29.991 1.00 88.56 453 PHE A O 1
ATOM 3673 N N . ASN A 1 454 ? -8.038 12.495 29.325 1.00 87.56 454 ASN A N 1
ATOM 3674 C CA . ASN A 1 454 ? -6.864 11.621 29.381 1.00 87.56 454 ASN A CA 1
ATOM 3675 C C . ASN A 1 454 ? -6.642 11.055 30.790 1.00 87.56 454 ASN A C 1
ATOM 3677 O O . ASN A 1 454 ? -6.426 9.854 30.929 1.00 87.56 454 ASN A O 1
ATOM 3681 N N . ALA A 1 455 ? -6.793 11.878 31.832 1.00 87.44 455 ALA A N 1
ATOM 3682 C CA . ALA A 1 455 ? -6.708 11.416 33.217 1.00 87.44 455 ALA A CA 1
ATOM 3683 C C . ALA A 1 455 ? -7.830 10.424 33.579 1.00 87.44 455 ALA A C 1
ATOM 3685 O O . ALA A 1 455 ? -7.604 9.469 34.318 1.00 87.44 455 ALA A O 1
ATOM 3686 N N . LEU A 1 456 ? -9.047 10.618 33.052 1.00 86.88 456 LEU A N 1
ATOM 3687 C CA . LEU A 1 456 ? -10.134 9.645 33.206 1.00 86.88 456 LEU A CA 1
ATOM 3688 C C . LEU A 1 456 ? -9.802 8.322 32.510 1.00 86.88 456 LEU A C 1
ATOM 3690 O O . LEU A 1 456 ? -10.064 7.257 33.068 1.00 86.88 456 LEU A O 1
ATOM 3694 N N . ARG A 1 457 ? -9.200 8.391 31.321 1.00 85.06 457 ARG A N 1
ATOM 3695 C CA . ARG A 1 457 ? -8.832 7.228 30.514 1.00 85.06 457 ARG A CA 1
ATOM 3696 C C . ARG A 1 457 ? -7.773 6.352 31.187 1.00 85.06 457 ARG A C 1
ATOM 3698 O O . ARG A 1 457 ? -7.844 5.137 31.052 1.00 85.06 457 ARG A O 1
ATOM 3705 N N . GLU A 1 458 ? -6.863 6.942 31.965 1.00 82.88 458 GLU A N 1
ATOM 3706 C CA . GLU A 1 458 ? -5.893 6.201 32.792 1.00 82.88 458 GLU A CA 1
ATOM 3707 C C . GLU A 1 458 ? -6.557 5.335 33.876 1.00 82.88 458 GLU A C 1
ATOM 3709 O O . GLU A 1 458 ? -6.000 4.316 34.275 1.00 82.88 458 GLU A O 1
ATOM 3714 N N . ILE A 1 459 ? -7.746 5.720 34.357 1.00 82.50 459 ILE A N 1
ATOM 3715 C CA . ILE A 1 459 ? -8.499 4.947 35.359 1.00 82.50 459 ILE A CA 1
ATOM 3716 C C . ILE A 1 459 ? -9.472 3.980 34.675 1.00 82.50 459 ILE A C 1
ATOM 3718 O O . ILE A 1 459 ? -9.608 2.830 35.089 1.00 82.50 459 ILE A O 1
ATOM 3722 N N . THR A 1 460 ? -10.173 4.446 33.639 1.00 81.62 460 THR A N 1
ATOM 3723 C CA . THR A 1 460 ? -11.190 3.677 32.918 1.00 81.62 460 THR A CA 1
ATOM 3724 C C . THR A 1 460 ? -11.226 4.062 31.439 1.00 81.62 460 THR A C 1
ATOM 3726 O O . THR A 1 460 ? -11.666 5.158 31.093 1.00 81.62 460 THR A O 1
ATOM 3729 N N . TYR A 1 461 ? -10.874 3.131 30.551 1.00 81.69 461 TYR A N 1
ATOM 3730 C CA . TYR A 1 461 ? -10.928 3.308 29.090 1.00 81.69 461 TYR A CA 1
ATOM 3731 C C . TYR A 1 461 ? -12.257 2.844 28.453 1.00 81.69 461 TYR A C 1
ATOM 3733 O O . TYR A 1 461 ? -12.397 2.831 27.234 1.00 81.69 461 TYR A O 1
ATOM 3741 N N . ARG A 1 462 ? -13.256 2.484 29.275 1.00 82.56 462 ARG A N 1
ATOM 3742 C CA . ARG A 1 462 ? -14.601 2.026 28.857 1.00 82.56 462 ARG A CA 1
ATOM 3743 C C . ARG A 1 462 ? -15.647 3.148 28.828 1.00 82.56 462 ARG A C 1
ATOM 3745 O O . ARG A 1 462 ? -16.828 2.903 29.060 1.00 82.56 462 ARG A O 1
ATOM 3752 N N . ILE A 1 463 ? -15.227 4.396 28.659 1.00 83.62 463 ILE A N 1
ATOM 3753 C CA . ILE A 1 463 ? -16.117 5.561 28.672 1.00 83.62 463 ILE A CA 1
ATOM 3754 C C . ILE A 1 463 ? -15.944 6.293 27.349 1.00 83.62 463 ILE A C 1
ATOM 3756 O O . ILE A 1 463 ? -14.817 6.572 26.940 1.00 83.62 463 ILE A O 1
ATOM 3760 N N . SER A 1 464 ? -17.053 6.624 26.686 1.00 82.44 464 SER A N 1
ATOM 3761 C CA . SER A 1 464 ? -16.989 7.406 25.453 1.00 82.44 464 SER A CA 1
ATOM 3762 C C . SER A 1 464 ? -16.501 8.828 25.748 1.00 82.44 464 SER A C 1
ATOM 3764 O O . SER A 1 464 ? -16.906 9.450 26.736 1.00 82.44 464 SER A O 1
ATOM 3766 N N . GLN A 1 465 ? -15.656 9.375 24.870 1.00 84.38 465 GLN A N 1
ATOM 3767 C CA . GLN A 1 465 ? -15.159 10.745 25.018 1.00 84.38 465 GLN A CA 1
ATOM 3768 C C . GLN A 1 465 ? -16.305 11.759 25.114 1.00 84.38 465 GLN A C 1
ATOM 3770 O O . GLN A 1 465 ? -16.279 12.647 25.962 1.00 84.38 465 GLN A O 1
ATOM 3775 N N . GLN A 1 466 ? -17.343 11.595 24.293 1.00 85.38 466 GLN A N 1
ATOM 3776 C CA . GLN A 1 466 ? -18.503 12.486 24.297 1.00 85.38 466 GLN A CA 1
ATOM 3777 C C . GLN A 1 466 ? -19.238 12.450 25.643 1.00 85.38 466 GLN A C 1
ATOM 3779 O O . GLN A 1 466 ? -19.504 13.502 26.224 1.00 85.38 466 GLN A O 1
ATOM 3784 N N . GLN A 1 467 ? -19.494 11.254 26.185 1.00 86.56 467 GLN A N 1
ATOM 3785 C CA . GLN A 1 467 ? -20.159 11.089 27.481 1.00 86.56 467 GLN A CA 1
ATOM 3786 C C . GLN A 1 467 ? -19.331 11.686 28.624 1.00 86.56 467 GLN A C 1
ATOM 3788 O O . GLN A 1 467 ? -19.871 12.388 29.484 1.00 86.56 467 GLN A O 1
ATOM 3793 N N . ALA A 1 468 ? -18.016 11.453 28.622 1.00 87.31 468 ALA A N 1
ATOM 3794 C CA . ALA A 1 468 ? -17.111 12.035 29.606 1.00 87.31 468 ALA A CA 1
ATOM 3795 C C . ALA A 1 468 ? -17.103 13.567 29.527 1.00 87.31 468 ALA A C 1
ATOM 3797 O O . ALA A 1 468 ? -17.222 14.239 30.553 1.00 87.31 468 ALA A O 1
ATOM 3798 N N . GLU A 1 469 ? -17.000 14.136 28.324 1.00 89.44 469 GLU A N 1
ATOM 3799 C CA . GLU A 1 469 ? -16.990 15.585 28.127 1.00 89.44 469 GLU A CA 1
ATOM 3800 C C . GLU A 1 469 ? -18.296 16.242 28.584 1.00 89.44 469 GLU A C 1
ATOM 3802 O O . GLU A 1 469 ? -18.269 17.274 29.263 1.00 89.44 469 GLU A O 1
ATOM 3807 N N . GLU A 1 470 ? -19.443 15.657 28.245 1.00 89.62 470 GLU A N 1
ATOM 3808 C CA . GLU A 1 470 ? -20.743 16.135 28.715 1.00 89.62 470 GLU A CA 1
ATOM 3809 C C . GLU A 1 470 ? -20.854 16.056 30.236 1.00 89.62 470 GLU A C 1
ATOM 3811 O O . GLU A 1 470 ? -21.296 17.019 30.872 1.00 89.62 470 GLU A O 1
ATOM 3816 N N . MET A 1 471 ? -20.401 14.956 30.842 1.00 90.12 471 MET A N 1
ATOM 3817 C CA . MET A 1 471 ? -20.424 14.794 32.292 1.00 90.12 471 MET A CA 1
ATOM 3818 C C . MET A 1 471 ? -19.507 15.801 32.994 1.00 90.12 471 MET A C 1
ATOM 3820 O O . MET A 1 471 ? -19.919 16.448 33.958 1.00 90.12 471 MET A O 1
ATOM 3824 N N . PHE A 1 472 ? -18.287 16.009 32.497 1.00 90.62 472 PHE A N 1
ATOM 3825 C CA . PHE A 1 472 ? -17.378 17.021 33.033 1.00 90.62 472 PHE A CA 1
ATOM 3826 C C . PHE A 1 472 ? -17.976 18.425 32.928 1.00 90.62 472 PHE A C 1
ATOM 3828 O O . PHE A 1 472 ? -17.965 19.158 33.920 1.00 90.62 472 PHE A O 1
ATOM 3835 N N . LYS A 1 473 ? -18.572 18.790 31.784 1.00 90.38 473 LYS A N 1
ATOM 3836 C CA . LYS A 1 473 ? -19.286 20.070 31.624 1.00 90.38 473 LYS A CA 1
ATOM 3837 C C . LYS A 1 473 ? -20.414 20.194 32.650 1.00 90.38 473 LYS A C 1
ATOM 3839 O O . LYS A 1 473 ? -20.454 21.183 33.387 1.00 90.38 473 LYS A O 1
ATOM 3844 N N . LYS A 1 474 ? -21.280 19.178 32.768 1.00 89.31 474 LYS A N 1
ATOM 3845 C CA . LYS A 1 474 ? -22.364 19.135 33.765 1.00 89.31 474 LYS A CA 1
ATOM 3846 C C . LYS A 1 474 ? -21.821 19.338 35.183 1.00 89.31 474 LYS A C 1
ATOM 3848 O O . LYS A 1 474 ? -22.320 20.199 35.902 1.00 89.31 474 LYS A O 1
ATOM 3853 N N . LEU A 1 475 ? -20.780 18.614 35.593 1.00 88.31 475 LEU A N 1
ATOM 3854 C CA . LEU A 1 475 ? -20.236 18.666 36.957 1.00 88.31 475 LEU A CA 1
ATOM 3855 C C . LEU A 1 475 ? -19.508 19.976 37.277 1.00 88.31 475 LEU A C 1
ATOM 3857 O O . LEU A 1 475 ? -19.690 20.527 38.368 1.00 88.31 475 LEU A O 1
ATOM 3861 N N . ILE A 1 476 ? -18.723 20.509 36.339 1.00 87.12 476 ILE A N 1
ATOM 3862 C CA . ILE A 1 476 ? -18.019 21.791 36.501 1.00 87.12 476 ILE A CA 1
ATOM 3863 C C . ILE A 1 476 ? -19.031 22.941 36.625 1.00 87.12 476 ILE A C 1
ATOM 3865 O O . ILE A 1 476 ? -18.841 23.837 37.454 1.00 87.12 476 ILE A O 1
ATOM 3869 N N . HIS A 1 477 ? -20.134 22.895 35.867 1.00 81.38 477 HIS A N 1
ATOM 3870 C CA . HIS A 1 477 ? -21.215 23.878 35.963 1.00 81.38 477 HIS A CA 1
ATOM 3871 C C . HIS A 1 477 ? -22.149 23.650 37.164 1.00 81.38 477 HIS A C 1
ATOM 3873 O O . HIS A 1 477 ? -22.629 24.628 37.729 1.00 81.38 477 HIS A O 1
ATOM 3879 N N . LYS A 1 478 ? -22.372 22.410 37.621 1.00 76.00 478 LYS A N 1
ATOM 3880 C CA . LYS A 1 478 ? -23.226 22.093 38.787 1.00 76.00 478 LYS A CA 1
ATOM 3881 C C . LYS A 1 478 ? -22.548 22.405 40.126 1.00 76.00 478 LYS A C 1
ATOM 3883 O O . LYS A 1 478 ? -23.211 22.890 41.040 1.00 76.00 478 LYS A O 1
ATOM 3888 N N . LYS A 1 479 ? -21.217 22.269 40.236 1.00 61.72 479 LYS A N 1
ATOM 3889 C CA . LYS A 1 479 ? -20.438 22.742 41.409 1.00 61.72 479 LYS A CA 1
ATOM 3890 C C . LYS A 1 479 ? -20.522 24.262 41.641 1.00 61.72 479 LYS A C 1
ATOM 3892 O O . LYS A 1 479 ? -20.083 24.741 42.684 1.00 61.72 479 LYS A O 1
ATOM 3897 N N . LYS A 1 480 ? -21.148 25.014 40.727 1.00 48.50 480 LYS A N 1
ATOM 3898 C CA . LYS A 1 480 ? -21.582 26.405 40.928 1.00 48.50 480 LYS A CA 1
ATOM 3899 C C . LYS A 1 480 ? -22.582 26.554 42.091 1.00 48.50 480 LYS A C 1
ATOM 3901 O O . LYS A 1 480 ? -22.653 27.637 42.652 1.00 48.50 480 LYS A O 1
ATOM 3906 N N . VAL A 1 481 ? -23.283 25.484 42.489 1.00 40.12 481 VAL A N 1
ATOM 3907 C CA . VAL A 1 481 ? -24.256 25.498 43.602 1.00 40.12 481 VAL A CA 1
ATOM 3908 C C . VAL A 1 481 ? -23.608 25.224 44.971 1.00 40.12 481 VAL A C 1
ATOM 3910 O O . VAL A 1 481 ? -24.135 25.658 45.983 1.00 40.12 481 VAL A O 1
ATOM 3913 N N . ILE A 1 482 ? -22.437 24.571 45.026 1.00 39.09 482 ILE A N 1
ATOM 3914 C CA . ILE A 1 482 ? -21.799 24.165 46.301 1.00 39.09 482 ILE A CA 1
ATOM 3915 C C . ILE A 1 482 ? -20.639 25.102 46.697 1.00 39.09 482 ILE A C 1
ATOM 3917 O O . ILE A 1 482 ? -20.332 25.259 47.872 1.00 39.09 482 ILE A O 1
ATOM 3921 N N . ALA A 1 483 ? -20.037 25.826 45.747 1.00 38.97 483 ALA A N 1
ATOM 3922 C CA . ALA A 1 483 ? -18.980 26.801 46.048 1.00 38.97 483 ALA A CA 1
ATOM 3923 C C . ALA A 1 483 ? -19.489 28.147 46.622 1.00 38.97 483 ALA A C 1
ATOM 3925 O O . ALA A 1 483 ? -18.688 29.056 46.821 1.00 38.97 483 ALA A O 1
ATOM 3926 N N . GLN A 1 484 ? -20.796 28.293 46.877 1.00 35.72 484 GLN A N 1
ATOM 3927 C CA . GLN A 1 484 ? -21.356 29.427 47.630 1.00 35.72 484 GLN A CA 1
ATOM 3928 C C . GLN A 1 484 ? -21.567 29.123 49.125 1.00 35.72 484 GLN A C 1
ATOM 3930 O O . GLN A 1 484 ? -21.918 30.029 49.871 1.00 35.72 484 GLN A O 1
ATOM 3935 N N . THR A 1 485 ? -21.308 27.893 49.585 1.00 35.78 485 THR A N 1
ATOM 3936 C CA . THR A 1 485 ? -21.466 27.500 51.000 1.00 35.78 485 THR A CA 1
ATOM 3937 C C . THR A 1 485 ? -20.155 27.315 51.771 1.00 35.78 485 THR A C 1
ATOM 3939 O O . THR A 1 485 ? -20.208 27.043 52.961 1.00 35.78 485 THR A O 1
ATOM 3942 N N . GLU A 1 486 ? -18.984 27.519 51.155 1.00 37.50 486 GLU A N 1
ATOM 3943 C CA . GLU A 1 486 ? -17.677 27.477 51.855 1.00 37.50 486 GLU A CA 1
ATOM 3944 C C . GLU A 1 486 ? -17.140 28.869 52.255 1.00 37.50 486 GLU A C 1
ATOM 3946 O O . GLU A 1 486 ? -15.992 29.014 52.665 1.00 37.50 486 GLU A O 1
ATOM 3951 N N . HIS A 1 487 ? -17.984 29.901 52.187 1.00 38.84 487 HIS A N 1
ATOM 3952 C CA . HIS A 1 487 ? -17.757 31.173 52.875 1.00 38.84 487 HIS A CA 1
ATOM 3953 C C . HIS A 1 487 ? -18.922 31.458 53.823 1.00 38.84 487 HIS A C 1
ATOM 3955 O O . HIS A 1 487 ? -19.806 32.253 53.507 1.00 38.84 487 HIS A O 1
ATOM 3961 N N . LYS A 1 488 ? -18.914 30.797 54.980 1.00 32.09 488 LYS A N 1
ATOM 3962 C CA . LYS A 1 488 ? -19.419 31.336 56.244 1.00 32.09 488 LYS A CA 1
ATOM 3963 C C . LYS A 1 488 ? -18.603 30.774 57.392 1.00 32.09 488 LYS A C 1
ATOM 3965 O O . LYS A 1 488 ? -18.374 29.546 57.377 1.00 32.09 488 LYS A O 1
#

Foldseek 3Di:
DDPPPPPPDDDPPAFFWFFFWWQWQFPWLPPPDDPDPQPPPDPSPPVVDPDDDPLVVLVVVVVVQLLVLLLLCVLQVWAFACQDPVQRWRKDFSPPDAFDKDFGTAWGKDKWKFDDPVDPPDIDIDMWIWGTKIKHKHFPPDQDPPPDPPDRDDGPDRTITMIMTTRIDRRHGALRSVLRVLLQSCLQCVNVVRPSPDDPDQKTKIWGWGDDPNDIDIDIDIDGDSPDSVVSRVVRRVVVVVVVVVVVVDPDPPDPPPPPPVVVVVVVVVPPPSCPPDDDPRMDTHNSVVSVVVRGCRLVNQLVCCCPVVVDDSVLSNQQSSAACNSVLLVLLCVPDVPSVLSSCCCVPQVVVVCVVVVHHPVLQQDDSQLSSVLSVCVNVQQAFPVLSSVLSVVNSVPDPDHSVVVCVVVVRTAPPDLVVLLVLLVVLCVVPVVLLVVCVVPVDVVSLVVSVVVSCVVPVRHDSVSNSVSSVVVSVVCVVVVVPVPD

InterPro domains:
  IPR003789 Aspartyl/glutamyl-tRNA amidotransferase subunit B-like [SSF89095] (298-401)
  IPR006075 Aspartyl/Glutamyl-tRNA(Gln) amidotransferase, subunit B/E, catalytic [PF02934] (61-260)
  IPR014746 Glutamine synthetase/guanido kinase, catalytic domain [SSF55931] (37-262)
  IPR017959 Aspartyl/glutamyl-tRNA(Asn/Gln) amidotransferase, subunit B /E [PTHR11659] (62-479)
  IPR018027 Asn/Gln amidotransferase [PF02637] (330-443)
  IPR018027 Asn/Gln amidotransferase [SM00845] (328-460)

Sequence (488 aa):
MFTCIKSTERHCRSWYCNARFFTSYVLSSDAPKFENRVGLTVHTQLNIPKKLDLKSMRKKIQKYYLEAGILAALACNCSINNISETVKDFNYDYNQSDGQFQNIASKGFIDFVVPRVENQGEFYQHTCNLKHLQLKYNYIDDFYVKETDNSIDSPEKNISIAHLKFGFEPDLKNGTEAACLIEELLSIFNRFGADPCKIEGKCVDFIISVVRNGHTYSFKTGVEQIENPILIQRVIDNELQRQILSLNSSDLNLTEEKLADCDEIDSMQENARDFCMDTSPGQHTLNIGYLQNKLPVLPESERKKLAEVYQIPLNISDKLVKSDGLSEAFKFIVLHVKDKCLVYNFLLKNVLHKLNSRQITFDRSGVTFIKLTEIIQLLHSGQITLETADDILEMLMNGDERSTKEIVENYNWYIISDESKLQESCNVILRRHTSEAKKFRRTGGRHFMDILFNALREITYRISQQQAEEMFKKLIHKKKVIAQTEHK

Solvent-accessible surface area (backbone atoms only — not comparable to full-atom values): 28422 Å² total; per-residue (Å²): 134,88,78,79,81,80,73,92,58,101,73,85,74,71,59,35,28,26,55,39,39,40,56,36,40,57,59,51,83,76,67,73,84,68,83,43,96,78,74,56,86,65,84,82,69,75,76,76,58,101,80,66,61,65,69,62,50,51,54,52,52,53,50,52,55,49,53,53,52,49,49,52,32,53,75,32,57,28,43,67,44,56,55,38,88,90,79,52,22,37,57,47,63,82,80,63,66,79,67,50,76,40,78,51,23,32,60,21,43,45,71,35,66,36,75,41,86,90,44,89,88,44,67,48,80,46,70,39,44,28,56,35,35,29,42,28,45,40,73,50,81,71,79,75,80,70,87,50,96,89,57,87,73,75,78,70,72,77,51,37,35,33,29,38,32,40,37,41,45,62,63,35,58,49,19,63,50,50,21,33,48,50,52,43,52,52,49,48,39,52,61,71,70,47,66,67,77,82,56,95,53,49,41,37,41,31,34,47,36,48,58,55,98,88,45,76,47,70,45,81,46,77,42,77,58,65,92,41,42,69,54,51,18,50,52,45,45,51,50,52,49,52,52,53,50,52,60,75,72,47,97,60,88,73,71,84,72,66,67,84,71,56,55,69,68,57,60,55,54,78,69,64,63,82,72,82,66,73,94,52,100,70,65,46,74,42,60,46,67,63,49,58,73,63,57,60,88,45,54,59,63,50,33,50,47,36,31,71,77,67,66,40,56,66,75,57,25,49,53,30,61,73,34,73,63,44,44,60,42,48,63,57,34,50,76,80,39,84,59,55,68,60,51,55,47,44,46,60,62,52,50,46,44,54,30,60,78,69,74,46,57,49,84,75,34,71,59,50,63,65,53,53,36,49,46,52,50,37,41,74,70,61,42,32,36,71,65,50,46,50,52,51,51,51,43,28,52,72,68,51,82,70,55,60,65,56,52,35,61,76,68,63,46,53,41,66,80,53,65,66,63,51,51,52,55,50,49,55,42,50,69,74,41,48,67,42,54,53,48,27,74,74,68,66,44,64,69,37,52,51,51,53,49,53,60,40,40,76,79,48,59,39,56,53,68,68,61,52,52,52,48,48,53,50,51,66,61,52,48,65,72,58,72,69,68,81,77,123

Nearest PDB structures (foldseek):
  3ip4-assembly1_B  TM=5.718E-01  e=1.946E-16  Staphylococcus aureus subsp. aureus Mu50
  3h0m-assembly6_Q  TM=6.725E-01  e=7.612E-14  Aquifex aeolicus
  3al0-assembly1_B  TM=5.395E-01  e=2.164E-15  Thermotoga maritima 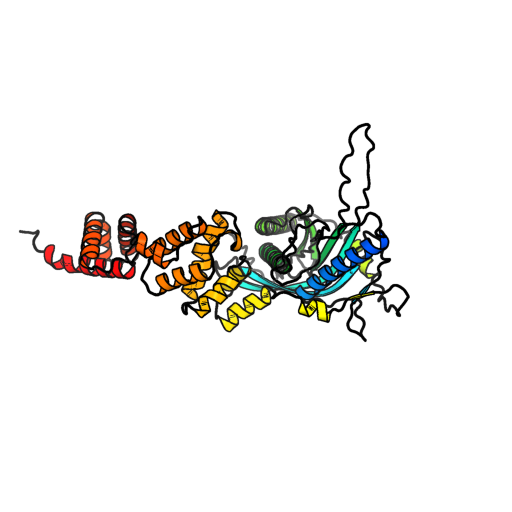MSB8
  3kfu-assembly1_F  TM=6.639E-01  e=1.858E-11  Thermus thermophilus HB8
  4wj3-assembly2_H  TM=5.780E-01  e=3.670E-11  Pseudomonas aeruginosa PAO1

Secondary structure (DSSP, 8-state):
--------STT----EEE--B-------TT------TT-----------TT--HHHHHHHHHHHHHHHHHHHHHHTTPEESSB-TTT-EEEEETTSPTT--EEEEEEEEEEEEEE-SSSTT-EEEEEEEEEEEEEEEEE---------TT--PPPPP--EEEEEEEEE-S-B-SHHHHHHHHHHHHHHHHHTT--TTSSS--EEEEEEEEEETTEEEEEEEEEE-TT-HHHHHHHHHHHHHHHHHHHHH--S-------TTSHHHHTTTTT---------TTEEEEEHHHHHHTPPPPHHHHHHHHHHHH---HHHHHHHHHSTTHHHHHHHHTTT-S-HHHHHHHIIIIIHHHHHHHT--GGGG---HHHHHHHHHHHHTTSS-HHHHHHHHHHHHTT--S-HHHHHHHTT-S----HHHHHHHHHHHHHH-HHHHHHHHHH--HHHHHHHHHHHHHH-S-S-HHHHHHHHHHHHHHTTTTTTSS--

Organism: NCBI:txid931172